Protein AF-A0A2N6EK34-F1 (afdb_monomer)

Structure (mmCIF, N/CA/C/O backbone):
data_AF-A0A2N6EK34-F1
#
_entry.id   AF-A0A2N6EK34-F1
#
loop_
_atom_site.group_PDB
_atom_site.id
_atom_site.type_symbol
_atom_site.label_atom_id
_atom_site.label_alt_id
_atom_site.label_comp_id
_atom_site.label_asym_id
_atom_site.label_entity_id
_atom_site.label_seq_id
_atom_site.pdbx_PDB_ins_code
_atom_site.Cartn_x
_atom_site.Cartn_y
_atom_site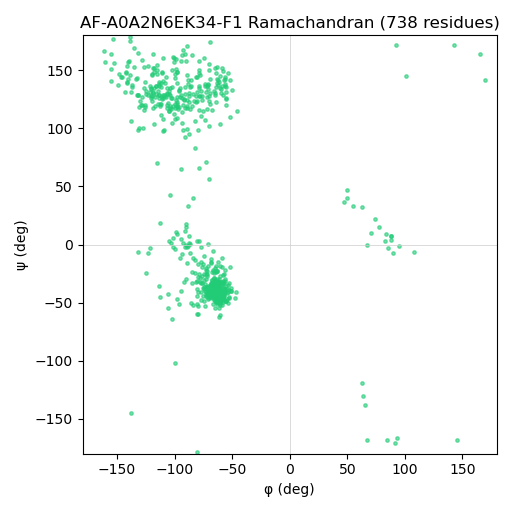.Cartn_z
_atom_site.occupancy
_atom_site.B_iso_or_equiv
_atom_site.auth_seq_id
_atom_site.auth_comp_id
_atom_site.auth_asym_id
_atom_site.auth_atom_id
_atom_site.pdbx_PDB_model_num
ATOM 1 N N . LEU A 1 1 ? -2.253 22.315 3.079 1.00 80.94 1 LEU A N 1
ATOM 2 C CA . LEU A 1 1 ? -2.598 21.861 4.450 1.00 80.94 1 LEU A CA 1
ATOM 3 C C . LEU A 1 1 ? -3.191 23.000 5.260 1.00 80.94 1 LEU A C 1
ATOM 5 O O . LEU A 1 1 ? -4.269 22.806 5.793 1.00 80.94 1 LEU A O 1
ATOM 9 N N . GLN A 1 2 ? -2.535 24.164 5.323 1.00 85.44 2 GLN A N 1
ATOM 10 C CA . GLN A 1 2 ? -3.045 25.311 6.080 1.00 85.44 2 GLN A CA 1
ATOM 11 C C . GLN A 1 2 ? -4.431 25.770 5.606 1.00 85.44 2 GLN A C 1
ATOM 13 O O . GLN A 1 2 ? -5.301 25.919 6.448 1.00 85.44 2 GLN A O 1
ATOM 18 N N . ASP A 1 3 ? -4.672 25.860 4.294 1.00 88.44 3 ASP A N 1
ATOM 19 C CA . ASP A 1 3 ? -5.990 26.253 3.764 1.00 88.44 3 ASP A CA 1
ATOM 20 C C . ASP A 1 3 ? -7.098 25.274 4.176 1.00 88.44 3 ASP A C 1
ATOM 22 O O . ASP A 1 3 ? -8.122 25.681 4.708 1.00 88.44 3 ASP A O 1
ATOM 26 N N . ILE A 1 4 ? -6.855 23.966 4.019 1.00 87.19 4 ILE A N 1
ATOM 27 C CA . ILE A 1 4 ? -7.795 22.912 4.440 1.00 87.19 4 ILE A CA 1
ATOM 28 C C . ILE A 1 4 ? -8.039 22.984 5.949 1.00 87.19 4 ILE A C 1
ATOM 30 O O . ILE A 1 4 ? -9.179 22.889 6.389 1.00 87.19 4 ILE A O 1
ATOM 34 N N . LYS A 1 5 ? -6.980 23.186 6.742 1.00 87.81 5 LYS A N 1
ATOM 35 C CA . LYS A 1 5 ? -7.097 23.355 8.190 1.00 87.81 5 LYS A CA 1
ATOM 36 C C . LYS A 1 5 ? -7.918 24.582 8.555 1.00 87.81 5 LYS A C 1
ATOM 38 O O . LYS A 1 5 ? -8.824 24.462 9.359 1.00 87.81 5 LYS A O 1
ATOM 43 N N . SER A 1 6 ? -7.681 25.721 7.916 1.00 89.81 6 SER A N 1
ATOM 44 C CA . SER A 1 6 ? -8.480 26.924 8.136 1.00 89.81 6 SER A CA 1
ATOM 45 C C . SER A 1 6 ? -9.948 26.744 7.742 1.00 89.81 6 SER A C 1
ATOM 47 O O . SER A 1 6 ? -10.814 27.244 8.451 1.00 89.81 6 SER A O 1
ATOM 49 N N . GLU A 1 7 ? -10.251 26.024 6.659 1.00 89.88 7 GLU A N 1
ATOM 50 C CA . GLU A 1 7 ? -11.638 25.736 6.268 1.00 89.88 7 GLU A CA 1
ATOM 51 C C . GLU A 1 7 ? -12.328 24.740 7.211 1.00 89.88 7 GLU A C 1
ATOM 53 O O . GLU A 1 7 ? -13.507 24.909 7.507 1.00 89.88 7 GLU A O 1
ATOM 58 N N . ILE A 1 8 ? -11.607 23.744 7.737 1.00 86.81 8 ILE A N 1
ATOM 59 C CA . ILE A 1 8 ? -12.150 22.801 8.727 1.00 86.81 8 ILE A CA 1
ATOM 60 C C . ILE A 1 8 ? -12.331 23.478 10.092 1.00 86.81 8 ILE A C 1
ATOM 62 O O . ILE A 1 8 ? -13.396 23.350 10.689 1.00 86.81 8 ILE A O 1
ATOM 66 N N . ASP A 1 9 ? -11.351 24.259 10.554 1.00 85.75 9 ASP A N 1
ATOM 67 C CA . ASP A 1 9 ? -11.402 24.987 11.831 1.00 85.75 9 ASP A CA 1
ATOM 68 C C . ASP A 1 9 ? -12.525 26.051 11.845 1.00 85.75 9 ASP A C 1
ATOM 70 O O . ASP A 1 9 ? -13.007 26.446 12.907 1.00 85.75 9 ASP A O 1
ATOM 74 N N . ARG A 1 10 ? -12.978 26.517 10.668 1.00 88.81 10 ARG A N 1
ATOM 75 C CA . ARG A 1 10 ? -14.142 27.413 10.519 1.00 88.81 10 ARG A CA 1
ATOM 76 C C . ARG A 1 10 ? -15.481 26.729 10.796 1.00 88.81 10 ARG A C 1
ATOM 78 O O . ARG A 1 10 ? -16.471 27.427 11.026 1.00 88.81 10 ARG A O 1
ATOM 85 N N . ILE A 1 11 ? -15.544 25.400 10.758 1.00 86.31 11 ILE A N 1
ATOM 86 C CA . ILE A 1 11 ? -16.774 24.647 11.008 1.00 86.31 11 ILE A CA 1
ATOM 87 C C . ILE A 1 11 ? -16.993 24.576 12.522 1.00 86.31 11 ILE A C 1
ATOM 89 O O . ILE A 1 11 ? -16.430 23.742 13.221 1.00 86.31 11 ILE A O 1
ATOM 93 N N . THR A 1 12 ? -17.851 25.451 13.042 1.00 81.75 12 THR A N 1
ATOM 94 C CA . THR A 1 12 ? -18.210 25.499 14.472 1.00 81.75 12 THR A CA 1
ATOM 95 C C . THR A 1 12 ? -19.386 24.592 14.839 1.00 81.75 12 THR A C 1
ATOM 97 O O . THR A 1 12 ? -19.793 24.538 15.996 1.00 81.75 12 THR A O 1
ATOM 100 N N . THR A 1 13 ? -19.961 23.897 13.858 1.00 85.75 13 THR A N 1
ATOM 101 C CA . THR A 1 13 ? -21.192 23.106 13.992 1.00 85.75 13 THR A CA 1
ATOM 102 C C . THR A 1 13 ? -20.946 21.614 14.216 1.00 85.75 13 THR A C 1
ATOM 104 O O . THR A 1 13 ? -21.898 20.833 14.175 1.00 85.75 13 THR A O 1
ATOM 107 N N . PHE A 1 14 ? -19.697 21.197 14.448 1.00 81.50 14 PHE A N 1
ATOM 108 C CA . PHE A 1 14 ? -19.406 19.813 14.816 1.00 81.50 14 PHE A CA 1
ATOM 109 C C . PHE A 1 14 ? -20.091 19.446 16.148 1.00 81.50 14 PHE A C 1
ATOM 111 O O . PHE A 1 14 ? -20.123 20.269 17.068 1.00 81.50 14 PHE A O 1
ATOM 118 N N . PRO A 1 15 ? -20.661 18.232 16.278 1.00 79.19 15 PRO A N 1
ATOM 119 C CA . PRO A 1 15 ? -21.199 17.758 17.550 1.00 79.19 15 PRO A CA 1
ATOM 120 C C . PRO A 1 15 ? -20.131 17.765 18.653 1.00 79.19 15 PRO A C 1
ATOM 122 O O . PRO A 1 15 ? -18.997 17.373 18.409 1.00 79.19 15 PRO A O 1
ATOM 125 N N . LEU A 1 16 ? -20.501 18.135 19.884 1.00 72.38 16 LEU A N 1
ATOM 126 C CA . LEU A 1 16 ? -19.559 18.217 21.016 1.00 72.38 16 LEU A CA 1
ATOM 127 C C . LEU A 1 16 ? -18.806 16.901 21.295 1.00 72.38 16 LEU A C 1
ATOM 129 O O . LEU A 1 16 ? -17.670 16.941 21.752 1.00 72.38 16 LEU A O 1
ATOM 133 N N . ASP A 1 17 ? -19.426 15.756 20.996 1.00 70.19 17 ASP A N 1
ATOM 134 C CA . ASP A 1 17 ? -18.864 14.417 21.223 1.00 70.19 17 ASP A CA 1
ATOM 135 C C . ASP A 1 17 ? -18.226 13.790 19.962 1.00 70.19 17 ASP A C 1
ATOM 137 O O . ASP A 1 17 ? -17.961 12.582 19.943 1.00 70.19 17 ASP A O 1
ATOM 141 N N . SER A 1 18 ? -18.040 14.549 18.872 1.00 76.44 18 SER A N 1
ATOM 142 C CA . SER A 1 18 ? -17.336 14.046 17.682 1.00 76.44 18 SER A CA 1
ATOM 143 C C . SER A 1 18 ? -15.825 14.048 17.893 1.00 76.44 18 SER A C 1
ATOM 145 O O . SER A 1 18 ? -15.293 14.945 18.543 1.00 76.44 18 SER A O 1
ATOM 147 N N . GLU A 1 19 ? -15.121 13.073 17.315 1.00 72.06 19 GLU A N 1
ATOM 148 C CA . GLU A 1 19 ? -13.657 13.100 17.308 1.00 72.06 19 GLU A CA 1
ATOM 149 C C . GLU A 1 19 ? -13.148 14.314 16.520 1.00 72.06 19 GLU A C 1
ATOM 151 O O . GLU A 1 19 ? -13.689 14.657 15.465 1.00 72.06 19 GLU A O 1
ATOM 156 N N . GLU A 1 20 ? -12.110 14.972 17.038 1.00 77.25 20 GLU A N 1
ATOM 157 C CA . GLU A 1 20 ? -11.507 16.113 16.355 1.00 77.25 20 GLU A CA 1
ATOM 158 C C . GLU A 1 20 ? -10.880 15.671 15.020 1.00 77.25 20 GLU A C 1
ATOM 160 O O . GLU A 1 20 ? -10.181 14.652 14.966 1.00 77.25 20 GLU A O 1
ATOM 165 N N . PRO A 1 21 ? -11.093 16.425 13.927 1.00 79.12 21 PRO A N 1
ATOM 166 C CA . PRO A 1 21 ? -10.554 16.063 12.626 1.00 79.12 21 PRO A CA 1
ATOM 167 C C . PRO A 1 21 ? -9.023 16.170 12.619 1.00 79.12 21 PRO A C 1
ATOM 169 O O . PRO A 1 21 ? -8.448 17.255 12.716 1.00 79.12 21 PRO A O 1
ATOM 172 N N . VAL A 1 22 ? -8.342 15.038 12.437 1.00 78.25 22 VAL A N 1
ATOM 173 C CA . VAL A 1 22 ? -6.882 15.001 12.289 1.00 78.25 22 VAL A CA 1
ATOM 174 C C . VAL A 1 22 ? -6.505 15.326 10.846 1.00 78.25 22 VAL A C 1
ATOM 176 O O . VAL A 1 22 ? -6.643 14.509 9.937 1.00 78.25 22 VAL A O 1
ATOM 179 N N . ILE A 1 23 ? -5.985 16.532 10.628 1.00 80.44 23 ILE A N 1
ATOM 180 C CA . ILE A 1 23 ? -5.545 16.980 9.304 1.00 80.44 23 ILE A CA 1
ATOM 181 C C . ILE A 1 23 ? -4.057 16.698 9.161 1.00 80.44 23 ILE A C 1
ATOM 183 O O . ILE A 1 23 ? -3.212 17.418 9.696 1.00 80.44 23 ILE A O 1
ATOM 187 N N . SER A 1 24 ? -3.730 15.660 8.401 1.00 74.25 24 SER A N 1
ATOM 188 C CA . SER A 1 24 ? -2.352 15.301 8.082 1.00 74.25 24 SER A CA 1
ATOM 189 C C . SER A 1 24 ? -2.049 15.554 6.606 1.00 74.25 24 SER A C 1
ATOM 191 O O . SER A 1 24 ? -2.912 15.462 5.731 1.00 74.25 24 SER A O 1
ATOM 193 N N . LYS A 1 25 ? -0.798 15.915 6.305 1.00 72.94 25 LYS A N 1
ATOM 194 C CA . LYS A 1 25 ? -0.307 15.904 4.926 1.00 72.94 25 LYS A CA 1
ATOM 195 C C . LYS A 1 25 ? 0.054 14.459 4.620 1.00 72.94 25 LYS A C 1
ATOM 197 O O . LYS A 1 25 ? 0.902 13.909 5.319 1.00 72.94 25 LYS A O 1
ATOM 202 N N . MET A 1 26 ? -0.527 13.876 3.573 1.00 64.31 26 MET A N 1
ATOM 203 C CA . MET A 1 26 ? -0.035 12.597 3.067 1.00 64.31 26 MET A CA 1
ATOM 204 C C . MET A 1 26 ? 1.420 12.783 2.629 1.00 64.31 26 MET A C 1
ATOM 206 O O . MET A 1 26 ? 1.712 13.419 1.614 1.00 64.31 26 MET A O 1
ATOM 210 N N . LEU A 1 27 ? 2.345 12.293 3.448 1.00 64.62 27 LEU A N 1
ATOM 211 C CA . LEU A 1 27 ? 3.733 12.130 3.053 1.00 64.62 27 LEU A CA 1
ATOM 212 C C . LEU A 1 27 ? 3.779 10.940 2.098 1.00 64.62 27 LEU A C 1
ATOM 214 O O . LEU A 1 27 ? 3.142 9.919 2.356 1.00 64.62 27 LEU A O 1
ATOM 218 N N . ASN A 1 28 ? 4.526 11.066 1.000 1.00 63.28 28 ASN A N 1
ATOM 219 C CA . ASN A 1 28 ? 4.753 9.968 0.064 1.00 63.28 28 ASN A CA 1
ATOM 220 C C . ASN A 1 28 ? 5.716 8.958 0.710 1.00 63.28 28 ASN A C 1
ATOM 222 O O . ASN A 1 28 ? 6.900 8.899 0.383 1.00 63.28 28 ASN A O 1
ATOM 226 N N . ARG A 1 29 ? 5.217 8.238 1.715 1.00 71.00 29 ARG A N 1
ATOM 227 C CA . ARG A 1 29 ? 5.920 7.151 2.383 1.00 71.00 29 ARG A CA 1
ATOM 228 C C . ARG A 1 29 ? 5.718 5.902 1.545 1.00 71.00 29 ARG A C 1
ATOM 230 O O . ARG A 1 29 ? 4.587 5.519 1.258 1.00 71.00 29 ARG A O 1
ATOM 237 N N . ARG A 1 30 ? 6.814 5.280 1.130 1.00 76.81 30 ARG A N 1
ATOM 238 C CA . ARG A 1 30 ? 6.761 3.976 0.470 1.00 76.81 30 ARG A CA 1
ATOM 239 C C . ARG A 1 30 ? 7.226 2.925 1.452 1.00 76.81 30 ARG A C 1
ATOM 241 O O . ARG A 1 30 ? 8.260 3.104 2.098 1.00 76.81 30 ARG A O 1
ATOM 248 N N . GLN A 1 31 ? 6.427 1.878 1.588 1.00 85.00 31 GLN A N 1
ATOM 249 C CA . GLN A 1 31 ? 6.835 0.683 2.304 1.00 85.00 31 GLN A CA 1
ATOM 250 C C . GLN A 1 31 ? 8.076 0.129 1.600 1.00 85.00 31 GLN A C 1
ATOM 252 O O . GLN A 1 31 ? 8.122 0.115 0.376 1.00 85.00 31 GLN A O 1
ATOM 257 N N . VAL A 1 32 ? 9.101 -0.237 2.361 1.00 87.81 32 VAL A N 1
ATOM 258 C CA . VAL A 1 32 ? 10.317 -0.850 1.810 1.00 87.81 32 VAL A CA 1
ATOM 259 C C . VAL A 1 32 ? 10.318 -2.327 2.132 1.00 87.81 32 VAL A C 1
ATOM 261 O O . VAL A 1 32 ? 10.415 -3.155 1.236 1.00 87.81 32 VAL A O 1
ATOM 264 N N . ILE A 1 33 ? 10.177 -2.640 3.418 1.00 91.75 33 ILE A N 1
ATOM 265 C CA . ILE A 1 33 ? 10.206 -4.006 3.911 1.00 91.75 33 ILE A CA 1
ATOM 266 C C . ILE A 1 33 ? 9.129 -4.208 4.974 1.00 91.75 33 ILE A C 1
ATOM 268 O O . ILE A 1 33 ? 8.781 -3.285 5.717 1.00 91.75 33 ILE A O 1
ATOM 272 N N . SER A 1 34 ? 8.547 -5.400 5.025 1.00 92.50 34 SER A N 1
ATOM 273 C CA . SER A 1 34 ? 7.637 -5.807 6.098 1.00 92.50 34 SER A CA 1
ATOM 274 C C . SER A 1 34 ? 8.166 -7.021 6.820 1.00 92.50 34 SER A C 1
ATOM 276 O O . SER A 1 34 ? 8.589 -7.988 6.190 1.00 92.50 34 SER A O 1
ATOM 278 N N . VAL A 1 35 ? 8.110 -6.949 8.142 1.00 93.81 35 VAL A N 1
ATOM 279 C CA . VAL A 1 35 ? 8.520 -8.016 9.042 1.00 93.81 35 VAL A CA 1
ATOM 280 C C . VAL A 1 35 ? 7.280 -8.521 9.758 1.00 93.81 35 VAL A C 1
ATOM 282 O O . VAL A 1 35 ? 6.514 -7.727 10.301 1.00 93.81 35 VAL A O 1
ATOM 285 N N . VAL A 1 36 ? 7.057 -9.826 9.742 1.00 94.00 36 VAL A N 1
ATOM 286 C CA . VAL A 1 36 ? 5.910 -10.452 10.394 1.00 94.00 36 VAL A CA 1
ATOM 287 C C . VAL A 1 36 ? 6.394 -11.191 11.627 1.00 94.00 36 VAL A C 1
ATOM 289 O O . VAL A 1 36 ? 7.300 -12.016 11.545 1.00 94.00 36 VAL A O 1
ATOM 292 N N . VAL A 1 37 ? 5.775 -10.893 12.765 1.00 94.00 37 VAL A N 1
ATOM 293 C CA . VAL A 1 37 ? 5.920 -11.647 14.011 1.00 94.00 37 VAL A CA 1
ATOM 294 C C . VAL A 1 37 ? 4.727 -12.584 14.102 1.00 94.00 37 VAL A C 1
ATOM 296 O O . VAL A 1 37 ? 3.592 -12.113 14.083 1.00 94.00 37 VAL A O 1
ATOM 299 N N . TYR A 1 38 ? 4.953 -13.890 14.183 1.00 94.00 38 TYR A N 1
ATOM 300 C CA . TYR A 1 38 ? 3.875 -14.879 14.215 1.00 94.00 38 TYR A CA 1
ATOM 301 C C . TYR A 1 38 ? 4.178 -16.033 15.171 1.00 94.00 38 TYR A C 1
ATOM 303 O O . TYR A 1 38 ? 5.334 -16.352 15.450 1.00 94.00 38 TYR A O 1
ATOM 311 N N . GLY A 1 39 ? 3.126 -16.658 15.695 1.00 92.12 39 GLY A N 1
ATOM 312 C CA . GLY A 1 39 ? 3.243 -17.768 16.638 1.00 92.12 39 GLY A CA 1
ATOM 313 C C . GLY A 1 39 ? 1.938 -18.072 17.367 1.00 92.12 39 GLY A C 1
ATOM 314 O O . GLY A 1 39 ? 1.029 -17.245 17.401 1.00 92.12 39 GLY A O 1
ATOM 315 N N . ASP A 1 40 ? 1.859 -19.254 17.979 1.00 89.81 40 ASP A N 1
ATOM 316 C CA . ASP A 1 40 ? 0.701 -19.698 18.768 1.00 89.81 40 ASP A CA 1
ATOM 317 C C . ASP A 1 40 ? 0.729 -19.057 20.165 1.00 89.81 40 ASP A C 1
ATOM 319 O O . ASP A 1 40 ? 0.954 -19.707 21.187 1.00 89.81 40 ASP A O 1
ATOM 323 N N . LEU A 1 41 ? 0.571 -17.735 20.193 1.00 88.69 41 LEU A N 1
ATOM 324 C CA . LEU A 1 41 ? 0.680 -16.896 21.381 1.00 88.69 41 LEU A CA 1
ATOM 325 C C . LEU A 1 41 ? -0.605 -16.093 21.590 1.00 88.69 41 LEU A C 1
ATOM 327 O O . LEU A 1 41 ? -1.290 -15.755 20.621 1.00 88.69 41 LEU A O 1
ATOM 331 N N . PRO A 1 42 ? -0.920 -15.710 22.840 1.00 90.19 42 PRO A N 1
ATOM 332 C CA . PRO A 1 42 ? -1.955 -14.720 23.092 1.00 90.19 42 PRO A CA 1
ATOM 333 C C . PRO A 1 42 ? -1.656 -13.417 22.340 1.00 90.19 42 PRO A C 1
ATOM 335 O O . PRO A 1 42 ? -0.509 -12.967 22.300 1.00 90.19 42 PRO A O 1
ATOM 338 N N . GLU A 1 43 ? -2.698 -12.768 21.816 1.00 89.00 43 GLU A N 1
ATOM 339 C CA . GLU A 1 43 ? -2.592 -11.517 21.046 1.00 89.00 43 GLU A CA 1
ATOM 340 C C . GLU A 1 43 ? -1.770 -10.446 21.770 1.00 89.00 43 GLU A C 1
ATOM 342 O O . GLU A 1 43 ? -0.973 -9.745 21.150 1.00 89.00 43 GLU A O 1
ATOM 347 N N . ARG A 1 44 ? -1.902 -10.360 23.099 1.00 90.00 44 ARG A N 1
ATOM 348 C CA . ARG A 1 44 ? -1.126 -9.420 23.910 1.00 90.00 44 ARG A CA 1
ATOM 349 C C . ARG A 1 44 ? 0.372 -9.652 23.813 1.00 90.00 44 ARG A C 1
ATOM 351 O O . ARG A 1 44 ? 1.106 -8.710 23.538 1.00 90.00 44 ARG A O 1
ATOM 358 N N . SER A 1 45 ? 0.809 -10.893 23.988 1.00 91.50 45 SER A N 1
ATOM 359 C CA . SER A 1 45 ? 2.220 -11.246 23.868 1.00 91.50 45 SER A CA 1
ATOM 360 C C . SER A 1 45 ? 2.724 -10.978 22.452 1.00 91.50 45 SER A C 1
ATOM 362 O O . SER A 1 45 ? 3.805 -10.428 22.287 1.00 91.50 45 SER A O 1
ATOM 364 N N . LEU A 1 46 ? 1.922 -11.288 21.430 1.00 91.12 46 LEU A N 1
ATOM 365 C CA . LEU A 1 46 ? 2.276 -11.031 20.036 1.00 91.12 46 LEU A CA 1
ATOM 366 C C . LEU A 1 46 ? 2.430 -9.529 19.738 1.00 91.12 46 LEU A C 1
ATOM 368 O O . LEU A 1 46 ? 3.418 -9.116 19.130 1.00 91.12 46 LEU A O 1
ATOM 372 N N . ARG A 1 47 ? 1.491 -8.699 20.213 1.00 91.50 47 ARG A N 1
ATOM 373 C CA . ARG A 1 47 ? 1.556 -7.237 20.088 1.00 91.50 47 ARG A CA 1
ATOM 374 C C . ARG A 1 47 ? 2.758 -6.670 20.833 1.00 91.50 47 ARG A C 1
ATOM 376 O O . ARG A 1 47 ? 3.443 -5.822 20.279 1.00 91.50 47 ARG A O 1
ATOM 383 N N . GLU A 1 48 ? 3.026 -7.125 22.054 1.00 91.31 48 GLU A N 1
ATOM 384 C CA . GLU A 1 48 ? 4.185 -6.690 22.843 1.00 91.31 48 GLU A CA 1
ATOM 385 C C . GLU A 1 48 ? 5.509 -7.046 22.143 1.00 91.31 48 GLU A C 1
ATOM 387 O O . GLU A 1 48 ? 6.397 -6.199 22.068 1.00 91.31 48 GLU A O 1
ATOM 392 N N . GLN A 1 49 ? 5.620 -8.238 21.543 1.00 92.12 49 GLN A N 1
ATOM 393 C CA . GLN A 1 49 ? 6.787 -8.617 20.735 1.00 92.12 49 GLN A CA 1
ATOM 394 C C . GLN A 1 49 ? 6.933 -7.746 19.478 1.00 92.12 49 GLN A C 1
ATOM 396 O O . GLN A 1 49 ? 8.035 -7.303 19.162 1.00 92.12 49 GLN A O 1
ATOM 401 N N . ALA A 1 50 ? 5.836 -7.449 18.776 1.00 92.62 50 ALA A N 1
ATOM 402 C CA . ALA A 1 50 ? 5.861 -6.568 17.607 1.00 92.62 50 ALA A CA 1
ATOM 403 C C . ALA A 1 50 ? 6.218 -5.112 17.969 1.00 92.62 50 ALA A C 1
ATOM 405 O O . ALA A 1 50 ? 6.956 -4.454 17.238 1.00 92.62 50 ALA A O 1
ATOM 406 N N . GLU A 1 51 ? 5.733 -4.612 19.108 1.00 92.44 51 GLU A N 1
ATOM 407 C CA . GLU A 1 51 ? 6.092 -3.299 19.664 1.00 92.44 51 GLU A CA 1
ATOM 408 C C . GLU A 1 51 ? 7.575 -3.241 20.038 1.00 92.44 51 GLU A C 1
ATOM 410 O O . GLU A 1 51 ? 8.257 -2.290 19.663 1.00 92.44 51 GLU A O 1
ATOM 415 N N . GLN A 1 52 ? 8.092 -4.276 20.705 1.00 92.31 52 GLN A N 1
ATOM 416 C CA . GLN A 1 52 ? 9.510 -4.375 21.033 1.00 92.31 52 GLN A CA 1
ATOM 417 C C . GLN A 1 52 ? 10.372 -4.399 19.765 1.00 92.31 52 GLN A C 1
ATOM 419 O O . GLN A 1 52 ? 11.339 -3.647 19.669 1.00 92.31 52 GLN A O 1
ATOM 424 N N . LEU A 1 53 ? 9.996 -5.205 18.767 1.00 92.69 53 LEU A N 1
ATOM 425 C CA . LEU A 1 53 ? 10.689 -5.260 17.480 1.00 92.69 53 LEU A CA 1
ATOM 426 C C . LEU A 1 53 ? 10.694 -3.892 16.788 1.00 92.69 53 LEU A C 1
ATOM 428 O O . LEU A 1 53 ? 11.723 -3.457 16.275 1.00 92.69 53 LEU A O 1
ATOM 432 N N . ARG A 1 54 ? 9.554 -3.191 16.796 1.00 93.12 54 ARG A N 1
ATOM 433 C CA . ARG A 1 54 ? 9.434 -1.836 16.250 1.00 93.12 54 ARG A CA 1
ATOM 434 C C . ARG A 1 54 ? 10.368 -0.866 16.967 1.00 93.12 54 ARG A C 1
ATOM 436 O O . ARG A 1 54 ? 11.055 -0.091 16.309 1.00 93.12 54 ARG A O 1
ATOM 443 N N . ASP A 1 55 ? 10.371 -0.883 18.293 1.00 92.38 55 ASP A N 1
ATOM 444 C CA . ASP A 1 55 ? 11.166 0.045 19.091 1.00 92.38 55 ASP A CA 1
ATOM 445 C C . ASP A 1 55 ? 12.669 -0.216 18.912 1.00 92.38 55 ASP A C 1
ATOM 447 O O . ASP A 1 55 ? 13.425 0.738 18.747 1.00 92.38 55 ASP A O 1
ATOM 451 N N . GLU A 1 56 ? 13.097 -1.480 18.840 1.00 93.06 56 GLU A N 1
ATOM 452 C CA . GLU A 1 56 ? 14.484 -1.853 18.538 1.00 93.06 56 GLU A CA 1
ATOM 453 C C . GLU A 1 56 ? 14.900 -1.438 17.115 1.00 93.06 56 GLU A C 1
ATOM 455 O O . GLU A 1 56 ? 15.978 -0.871 16.931 1.00 93.06 56 GLU A O 1
ATOM 460 N N . LEU A 1 57 ? 14.034 -1.630 16.112 1.00 92.56 57 LEU A N 1
ATOM 461 C CA . LEU A 1 57 ? 14.290 -1.179 14.740 1.00 92.56 57 LEU A CA 1
ATOM 462 C C . LEU A 1 57 ? 14.391 0.352 14.641 1.00 92.56 57 LEU A C 1
ATOM 464 O O . LEU A 1 57 ? 15.234 0.859 13.907 1.00 92.56 57 LEU A O 1
ATOM 468 N N . LEU A 1 58 ? 13.576 1.100 15.391 1.00 92.19 58 LEU A N 1
ATOM 469 C CA . LEU A 1 58 ? 13.617 2.570 15.423 1.00 92.19 58 LEU A CA 1
ATOM 470 C C . LEU A 1 58 ? 14.884 3.139 16.079 1.00 92.19 58 LEU A C 1
ATOM 472 O O . LEU A 1 58 ? 15.164 4.326 15.915 1.00 92.19 58 LEU A O 1
ATOM 476 N N . LEU A 1 59 ? 15.643 2.334 16.831 1.00 93.00 59 LEU A N 1
ATOM 477 C CA . LEU A 1 59 ? 16.947 2.749 17.361 1.00 93.00 59 LEU A CA 1
ATOM 478 C C . LEU A 1 59 ? 18.036 2.757 16.279 1.00 93.00 59 LEU A C 1
ATOM 480 O O . LEU A 1 59 ? 19.088 3.368 16.478 1.00 93.00 59 LEU A O 1
ATOM 484 N N . LEU A 1 60 ? 17.805 2.097 15.140 1.00 91.38 60 LEU A N 1
ATOM 485 C CA . LEU A 1 60 ? 18.763 2.046 14.043 1.00 91.38 60 LEU A CA 1
ATOM 486 C C . LEU A 1 60 ? 18.744 3.375 13.266 1.00 91.38 60 LEU A C 1
ATOM 488 O O . LEU A 1 60 ? 17.677 3.842 12.868 1.00 91.38 60 LEU A O 1
ATOM 492 N N . PRO A 1 61 ? 19.911 3.980 12.971 1.00 85.56 61 PRO A N 1
ATOM 493 C CA . PRO A 1 61 ? 19.991 5.328 12.396 1.00 85.56 61 PRO A CA 1
ATOM 494 C C . PRO A 1 61 ? 19.347 5.448 11.005 1.00 85.56 61 PRO A C 1
ATOM 496 O O . PRO A 1 61 ? 18.948 6.538 10.599 1.00 85.56 61 PRO A O 1
ATOM 499 N N . ASN A 1 62 ? 19.225 4.333 10.281 1.00 85.56 62 ASN A N 1
ATOM 500 C CA . ASN A 1 62 ? 18.667 4.290 8.930 1.00 85.56 62 ASN A CA 1
ATOM 501 C C . ASN A 1 62 ? 17.136 4.137 8.909 1.00 85.56 62 ASN A C 1
ATOM 503 O O . ASN A 1 62 ? 16.537 4.229 7.837 1.00 85.56 62 ASN A O 1
ATOM 507 N N . ILE A 1 63 ? 16.482 3.918 10.055 1.00 88.69 63 ILE A N 1
ATOM 508 C CA . ILE A 1 63 ? 15.046 3.631 10.133 1.00 88.69 63 ILE A CA 1
ATOM 509 C C . ILE A 1 63 ? 14.340 4.742 10.908 1.00 88.69 63 ILE A C 1
ATOM 511 O O . ILE A 1 63 ? 14.612 4.984 12.076 1.00 88.69 63 ILE A O 1
ATOM 515 N N . THR A 1 64 ? 13.408 5.428 10.247 1.00 85.56 64 THR A N 1
ATOM 516 C CA . THR A 1 64 ? 12.735 6.610 10.813 1.00 85.56 64 THR A CA 1
ATOM 517 C C . THR A 1 64 ? 11.253 6.386 11.078 1.00 85.56 64 THR A C 1
ATOM 519 O O . THR A 1 64 ? 10.722 6.901 12.061 1.00 85.56 64 THR A O 1
ATOM 522 N N . GLN A 1 65 ? 10.581 5.612 10.222 1.00 87.88 65 GLN A N 1
ATOM 523 C CA . GLN A 1 65 ? 9.139 5.406 10.280 1.00 87.88 65 GLN A CA 1
ATOM 524 C C . GLN A 1 65 ? 8.802 3.918 10.220 1.00 87.88 65 GLN A C 1
ATOM 526 O O . GLN A 1 65 ? 9.137 3.227 9.254 1.00 87.88 65 GLN A O 1
ATOM 531 N N . ILE A 1 66 ? 8.076 3.452 11.234 1.00 90.94 66 ILE A N 1
ATOM 532 C CA . ILE A 1 66 ? 7.555 2.090 11.305 1.00 90.94 66 ILE A CA 1
ATOM 533 C C . ILE A 1 66 ? 6.126 2.139 11.833 1.00 90.94 66 ILE A C 1
ATOM 535 O O . ILE A 1 66 ? 5.880 2.758 12.870 1.00 90.94 66 ILE A O 1
ATOM 539 N N . ASP A 1 67 ? 5.215 1.444 11.156 1.00 89.12 67 ASP A N 1
ATOM 540 C CA . ASP A 1 67 ? 3.831 1.284 11.601 1.00 89.12 67 ASP A CA 1
ATOM 541 C C . ASP A 1 67 ? 3.549 -0.196 11.906 1.00 89.12 67 ASP A C 1
ATOM 543 O O . ASP A 1 67 ? 4.138 -1.094 11.298 1.00 89.12 67 ASP A O 1
ATOM 547 N N . LEU A 1 68 ? 2.636 -0.448 12.845 1.00 89.88 68 LEU A N 1
ATOM 548 C CA . LEU A 1 68 ? 2.131 -1.788 13.146 1.00 89.88 68 LEU A CA 1
ATOM 549 C C . LEU A 1 68 ? 0.802 -2.011 12.428 1.00 89.88 68 LEU A C 1
ATOM 551 O O . LEU A 1 68 ? -0.035 -1.110 12.393 1.00 89.88 68 LEU A O 1
ATOM 555 N N . ASP A 1 69 ? 0.611 -3.207 11.884 1.00 86.62 69 ASP A N 1
ATOM 556 C CA . ASP A 1 69 ? -0.586 -3.605 11.150 1.00 86.62 69 ASP A CA 1
ATOM 557 C C . ASP A 1 69 ? -1.073 -4.998 11.575 1.00 86.62 69 ASP A C 1
ATOM 559 O O . ASP A 1 69 ? -0.290 -5.836 12.032 1.00 86.62 69 ASP A O 1
ATOM 563 N N . GLY A 1 70 ? -2.379 -5.235 11.435 1.00 84.56 70 GLY A N 1
ATOM 564 C CA . GLY A 1 70 ? -3.025 -6.490 11.837 1.00 84.56 70 GLY A CA 1
ATOM 565 C C . GLY A 1 70 ? -3.192 -6.670 13.351 1.00 84.56 70 GLY A C 1
ATOM 566 O O . GLY A 1 70 ? -3.308 -7.795 13.825 1.00 84.56 70 GLY A O 1
ATOM 567 N N . VAL A 1 71 ? -3.179 -5.576 14.116 1.00 88.50 71 VAL A N 1
ATOM 568 C CA . VAL A 1 71 ? -3.187 -5.582 15.586 1.00 88.50 71 VAL A CA 1
ATOM 569 C C . VAL A 1 71 ? -4.063 -4.466 16.145 1.00 88.50 71 VAL A C 1
ATOM 571 O O . VAL A 1 71 ? -3.999 -3.331 15.671 1.00 88.50 71 VAL A O 1
ATOM 574 N N . ARG A 1 72 ? -4.821 -4.769 17.202 1.00 90.00 72 ARG A N 1
ATOM 575 C CA . ARG A 1 72 ? -5.802 -3.846 17.783 1.00 90.00 72 ARG A CA 1
ATOM 576 C C . ARG A 1 72 ? -5.160 -2.769 18.674 1.00 90.00 72 ARG A C 1
ATOM 578 O O . ARG A 1 72 ? -4.142 -3.038 19.322 1.00 90.00 72 ARG A O 1
ATOM 585 N N . PRO A 1 73 ? -5.725 -1.547 18.729 1.00 88.75 73 PRO A N 1
ATOM 586 C CA . PRO A 1 73 ? -5.300 -0.515 19.676 1.00 88.75 73 PRO A CA 1
ATOM 587 C C . PRO A 1 73 ? -5.534 -0.932 21.132 1.00 88.75 73 PRO A C 1
ATOM 589 O O . PRO A 1 73 ? -6.445 -1.704 21.422 1.00 88.75 73 PRO A O 1
ATOM 592 N N . TYR A 1 74 ? -4.740 -0.397 22.061 1.00 91.25 74 TYR A N 1
ATOM 593 C CA . TYR A 1 74 ? -4.933 -0.627 23.496 1.00 91.25 74 TYR A CA 1
ATOM 594 C C . TYR A 1 74 ? -6.141 0.153 24.038 1.00 91.25 74 TYR A C 1
ATOM 596 O O . TYR A 1 74 ? -6.305 1.339 23.755 1.00 91.25 74 TYR A O 1
ATOM 604 N N . GLU A 1 75 ? -6.931 -0.486 24.898 1.00 92.69 75 GLU A N 1
ATOM 605 C CA . GLU A 1 75 ? -8.066 0.122 25.597 1.00 92.69 75 GLU A CA 1
ATOM 606 C C . GLU A 1 75 ? -8.128 -0.400 27.038 1.00 92.69 75 GLU A C 1
ATOM 608 O O . GLU A 1 75 ? -7.912 -1.584 27.299 1.00 92.69 75 GLU A O 1
ATOM 613 N N . ILE A 1 76 ? -8.436 0.486 27.987 1.00 93.62 76 ILE A N 1
ATOM 614 C CA . ILE A 1 76 ? -8.779 0.084 29.354 1.00 93.62 76 ILE A CA 1
ATOM 615 C C . ILE A 1 76 ? -10.300 0.144 29.472 1.00 93.62 76 ILE A C 1
ATOM 617 O O . ILE A 1 76 ? -10.898 1.224 29.431 1.00 93.62 76 ILE A O 1
ATOM 621 N N . ALA A 1 77 ? -10.915 -1.023 29.623 1.00 93.62 77 ALA A N 1
ATOM 622 C CA . ALA A 1 77 ? -12.348 -1.166 29.814 1.00 93.62 77 ALA A CA 1
ATOM 623 C C . ALA A 1 77 ? -12.655 -1.322 31.306 1.00 93.62 77 ALA A C 1
ATOM 625 O O . ALA A 1 77 ? -12.148 -2.225 31.968 1.00 93.62 77 ALA A O 1
ATOM 626 N N . ILE A 1 78 ? -13.481 -0.427 31.835 1.00 94.31 78 ILE A N 1
ATOM 627 C CA . ILE A 1 78 ? -14.026 -0.492 33.189 1.00 94.31 78 ILE A CA 1
ATOM 628 C C . ILE A 1 78 ? -15.467 -0.985 33.052 1.00 94.31 78 ILE A C 1
ATOM 630 O O . ILE A 1 78 ? -16.349 -0.239 32.613 1.00 94.31 78 ILE A O 1
ATOM 634 N N . GLU A 1 79 ? -15.693 -2.249 33.395 1.00 93.75 79 GLU A N 1
ATOM 635 C CA . GLU A 1 79 ? -16.971 -2.934 33.222 1.00 93.75 79 GLU A CA 1
ATOM 636 C C . GLU A 1 79 ? -17.750 -2.970 34.543 1.00 93.75 79 GLU A C 1
ATOM 638 O O . GLU A 1 79 ? -17.297 -3.564 35.519 1.00 93.75 79 GLU A O 1
ATOM 643 N N . LEU A 1 80 ? -18.931 -2.343 34.594 1.00 93.25 80 LEU A N 1
ATOM 644 C CA . LEU A 1 80 ? -19.801 -2.342 35.781 1.00 93.25 80 LEU A CA 1
ATOM 645 C C . LEU A 1 80 ? -21.123 -3.020 35.482 1.00 93.25 80 LEU A C 1
ATOM 647 O O . LEU A 1 80 ? -21.810 -2.612 34.554 1.00 93.25 80 LEU A O 1
ATOM 651 N N . SER A 1 81 ? -21.532 -4.001 36.284 1.00 91.56 81 SER A N 1
ATOM 652 C CA . SER A 1 81 ? -22.852 -4.617 36.118 1.00 91.56 81 SER A CA 1
ATOM 653 C C . SER A 1 81 ? -23.984 -3.657 36.514 1.00 91.56 81 SER A C 1
ATOM 655 O O . SER A 1 81 ? -23.845 -2.828 37.418 1.00 91.56 81 SER A O 1
ATOM 657 N N . GLU A 1 82 ? -25.153 -3.805 35.885 1.00 88.00 82 GLU A N 1
ATOM 658 C CA . GLU A 1 82 ? -26.340 -3.019 36.253 1.00 88.00 82 GLU A CA 1
ATOM 659 C C . GLU A 1 82 ? -26.755 -3.256 37.716 1.00 88.00 82 GLU A C 1
ATOM 661 O O . GLU A 1 82 ? -27.206 -2.337 38.397 1.00 88.00 82 GLU A O 1
ATOM 666 N N . GLU A 1 83 ? -26.547 -4.462 38.249 1.00 88.69 83 GLU A N 1
ATOM 667 C CA . GLU A 1 83 ? -26.810 -4.765 39.658 1.00 88.69 83 GLU A CA 1
ATOM 668 C C . GLU A 1 83 ? -25.957 -3.905 40.602 1.00 88.69 83 GLU A C 1
ATOM 670 O O . GLU A 1 83 ? -26.488 -3.316 41.547 1.00 88.69 83 GLU A O 1
ATOM 675 N N . GLN A 1 84 ? -24.655 -3.778 40.326 1.00 89.81 84 GLN A N 1
ATOM 676 C CA . GLN A 1 84 ? -23.742 -2.956 41.125 1.00 89.81 84 GLN A CA 1
ATOM 677 C C . GLN A 1 84 ? -24.104 -1.471 41.034 1.00 89.81 84 GLN A C 1
ATOM 679 O O . GLN A 1 84 ? -24.206 -0.802 42.065 1.00 89.81 84 GLN A O 1
ATOM 684 N N . LEU A 1 85 ? -24.393 -0.962 39.832 1.00 88.94 85 LEU A N 1
ATOM 685 C CA . LEU A 1 85 ? -24.844 0.423 39.657 1.00 88.94 85 LEU A CA 1
ATOM 686 C C . LEU A 1 85 ? -26.112 0.712 40.470 1.00 88.94 85 LEU A C 1
ATOM 688 O O . LEU A 1 85 ? -26.228 1.760 41.103 1.00 88.94 85 LEU A O 1
ATOM 692 N N . ARG A 1 86 ? -27.073 -0.218 40.500 1.00 87.00 86 ARG A N 1
ATOM 693 C CA . ARG A 1 86 ? -28.309 -0.084 41.290 1.00 87.00 86 ARG A CA 1
ATOM 694 C C . ARG A 1 86 ? -28.055 -0.164 42.788 1.00 87.00 86 ARG A C 1
ATOM 696 O O . ARG A 1 86 ? -28.562 0.680 43.523 1.00 87.00 86 ARG A O 1
ATOM 703 N N . ARG A 1 87 ? -27.247 -1.126 43.237 1.00 88.12 87 ARG A N 1
ATOM 704 C CA . ARG A 1 87 ? -26.913 -1.322 44.654 1.00 88.12 87 ARG A CA 1
ATOM 705 C C . ARG A 1 87 ? -26.311 -0.070 45.291 1.00 88.12 87 ARG A C 1
ATOM 707 O O . ARG A 1 87 ? -26.622 0.224 46.442 1.00 88.12 87 ARG A O 1
ATOM 714 N N . TYR A 1 88 ? -25.483 0.658 44.544 1.00 87.88 88 TYR A N 1
ATOM 715 C CA . TYR A 1 88 ? -24.800 1.861 45.025 1.00 87.88 88 TYR A CA 1
ATOM 716 C C . TYR A 1 88 ? -25.415 3.176 44.521 1.00 87.88 88 TYR A C 1
ATOM 718 O O . TYR A 1 88 ? -24.919 4.246 44.863 1.00 87.88 88 TYR A O 1
ATOM 726 N N . GLY A 1 89 ? -26.499 3.118 43.738 1.00 87.06 89 GLY A N 1
ATOM 727 C CA . GLY A 1 89 ? -27.169 4.306 43.197 1.00 87.06 89 GLY A CA 1
ATOM 728 C C . GLY A 1 89 ? -26.297 5.137 42.249 1.00 87.06 89 GLY A C 1
ATOM 729 O O . GLY A 1 89 ? -26.431 6.358 42.216 1.00 87.06 89 GLY A O 1
ATOM 730 N N . LEU A 1 90 ? -25.394 4.491 41.506 1.00 88.62 90 LEU A N 1
ATOM 731 C CA . LEU A 1 90 ? -24.436 5.126 40.599 1.00 88.62 90 LEU A CA 1
ATOM 732 C C . LEU A 1 90 ? -24.893 5.037 39.137 1.00 88.62 90 LEU A C 1
ATOM 734 O O . LEU A 1 90 ? -25.657 4.155 38.747 1.00 88.62 90 LEU A O 1
ATOM 738 N N . THR A 1 91 ? -24.379 5.943 38.309 1.00 88.94 91 THR A N 1
ATOM 739 C CA . THR A 1 91 ? -24.497 5.897 36.841 1.00 88.94 91 THR A CA 1
ATOM 740 C C . THR A 1 91 ? -23.118 5.722 36.208 1.00 88.94 91 THR A C 1
ATOM 742 O O . THR A 1 91 ? -22.114 6.140 36.788 1.00 88.94 91 THR A O 1
ATOM 745 N N . LEU A 1 92 ? -23.057 5.151 35.002 1.00 91.12 92 LEU A N 1
ATOM 746 C CA . LEU A 1 92 ? -21.798 4.983 34.262 1.00 91.12 92 LEU A CA 1
ATOM 747 C C . LEU A 1 92 ? -21.072 6.324 34.055 1.00 91.12 92 LEU A C 1
ATOM 749 O O . LEU A 1 92 ? -19.861 6.401 34.242 1.00 91.12 92 LEU A O 1
ATOM 753 N N . ASP A 1 93 ? -21.810 7.402 33.770 1.00 88.94 93 ASP A N 1
ATOM 754 C CA . ASP A 1 93 ? -21.235 8.743 33.599 1.00 88.94 93 ASP A CA 1
ATOM 755 C C . ASP A 1 93 ? -20.675 9.325 34.900 1.00 88.94 93 ASP A C 1
ATOM 757 O O . ASP A 1 93 ? -19.631 9.977 34.888 1.00 88.94 93 ASP A O 1
ATOM 761 N N . GLN A 1 94 ? -21.329 9.080 36.041 1.00 90.00 94 GLN A N 1
ATOM 762 C CA . GLN A 1 94 ? -20.782 9.483 37.338 1.00 90.00 94 GLN A CA 1
ATOM 763 C C . GLN A 1 94 ? -19.476 8.748 37.627 1.00 90.00 94 GLN A C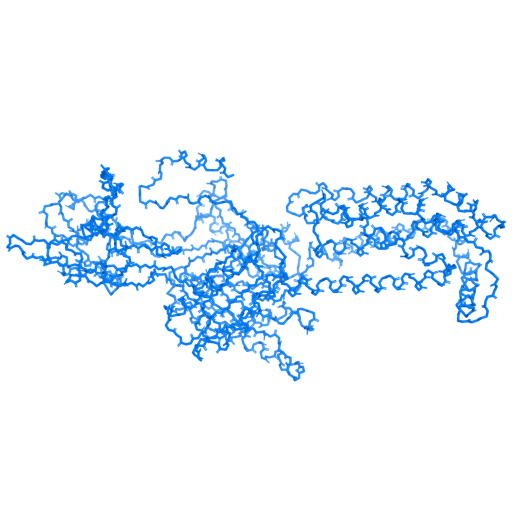 1
ATOM 765 O O . GLN A 1 94 ? -18.520 9.380 38.069 1.00 90.00 94 GLN A O 1
ATOM 770 N N . VAL A 1 95 ? -19.407 7.445 37.345 1.00 92.38 95 VAL A N 1
ATOM 771 C CA . VAL A 1 95 ? -18.171 6.668 37.504 1.00 92.38 95 VAL A CA 1
ATOM 772 C C . VAL A 1 95 ? -17.082 7.199 36.568 1.00 92.38 95 VAL A C 1
ATOM 774 O O . VAL A 1 95 ? -15.977 7.480 37.029 1.00 92.38 95 VAL A O 1
ATOM 777 N N . ALA A 1 96 ? -17.394 7.452 35.294 1.00 91.94 96 ALA A N 1
ATOM 778 C CA . ALA A 1 96 ? -16.454 8.046 34.340 1.00 91.94 96 ALA A CA 1
ATOM 779 C C . ALA A 1 96 ? -15.942 9.423 34.799 1.00 91.94 96 ALA A C 1
ATOM 781 O O . ALA A 1 96 ? -14.742 9.699 34.726 1.00 91.94 96 ALA A O 1
ATOM 782 N N . ALA A 1 97 ? -16.820 10.272 35.342 1.00 91.06 97 ALA A N 1
ATOM 783 C CA . ALA A 1 97 ? -16.442 11.565 35.904 1.00 91.06 97 ALA A CA 1
ATOM 784 C C . ALA A 1 97 ? -15.528 11.422 37.134 1.00 91.06 97 ALA A C 1
ATOM 786 O O . ALA A 1 97 ? -14.565 12.179 37.266 1.00 91.06 97 ALA A O 1
ATOM 787 N N . ARG A 1 98 ? -15.779 10.439 38.010 1.00 90.81 98 ARG A N 1
ATOM 788 C CA . ARG A 1 98 ? -14.915 10.144 39.167 1.00 90.81 98 ARG A CA 1
ATOM 789 C C . ARG A 1 98 ? -13.538 9.655 38.739 1.00 90.81 98 ARG A C 1
ATOM 791 O O . ARG A 1 98 ? -12.541 10.166 39.237 1.00 90.81 98 ARG A O 1
ATOM 798 N N . VAL A 1 99 ? -13.473 8.749 37.766 1.00 91.38 99 VAL A N 1
ATOM 799 C CA . VAL A 1 99 ? -12.207 8.271 37.187 1.00 91.38 99 VAL A CA 1
ATOM 800 C C . VAL A 1 99 ? -11.409 9.434 36.588 1.00 91.38 99 VAL A C 1
ATOM 802 O O . VAL A 1 99 ? -10.209 9.559 36.833 1.00 91.38 99 VAL A O 1
ATOM 805 N N . ARG A 1 100 ? -12.082 10.342 35.869 1.00 90.06 100 ARG A N 1
ATOM 806 C CA . ARG A 1 100 ? -11.466 11.552 35.304 1.00 90.06 100 ARG A CA 1
ATOM 807 C C . ARG A 1 100 ? -10.904 12.487 36.380 1.00 90.06 100 ARG A C 1
ATOM 809 O O . ARG A 1 100 ? -9.828 13.042 36.194 1.00 90.06 100 ARG A O 1
ATOM 816 N N . GLN A 1 101 ? -11.617 12.657 37.494 1.00 87.75 101 GLN A N 1
ATOM 817 C CA . GLN A 1 101 ? -11.191 13.502 38.618 1.00 87.75 101 GLN A CA 1
ATOM 818 C C . GLN A 1 101 ? -10.068 12.879 39.455 1.00 87.75 101 GLN A C 1
ATOM 820 O O . GLN A 1 101 ? -9.256 13.612 40.012 1.00 87.75 101 GLN A O 1
ATOM 825 N N . ALA A 1 102 ? -10.013 11.549 39.545 1.00 86.19 102 ALA A N 1
ATOM 826 C CA . ALA A 1 102 ? -8.990 10.837 40.304 1.00 86.19 102 ALA A CA 1
ATOM 827 C C . ALA A 1 102 ? -7.648 10.757 39.556 1.00 86.19 102 ALA A C 1
ATOM 829 O O . ALA A 1 102 ? -6.591 10.789 40.175 1.00 86.19 102 ALA A O 1
ATOM 830 N N . SER A 1 103 ? -7.669 10.694 38.223 1.00 82.62 103 SER A N 1
ATOM 831 C CA . SER A 1 103 ? -6.461 10.558 37.402 1.00 82.62 103 SER A CA 1
ATOM 832 C C . SER A 1 103 ? -5.933 11.918 36.927 1.00 82.62 103 SER A C 1
ATOM 834 O O . SER A 1 103 ? -5.907 12.206 35.726 1.00 82.62 103 SER A O 1
ATOM 836 N N . VAL A 1 104 ? -5.495 12.753 37.872 1.00 81.50 104 VAL A N 1
ATOM 837 C CA . VAL A 1 104 ? -5.056 14.134 37.618 1.00 81.50 104 VAL A CA 1
ATOM 838 C C . VAL A 1 104 ? -3.554 14.313 37.873 1.00 81.50 104 VAL A C 1
ATOM 840 O O . VAL A 1 104 ? -2.987 13.790 38.831 1.00 81.50 104 VAL A O 1
ATOM 843 N N . ASP A 1 105 ? -2.904 15.084 37.000 1.00 82.25 105 ASP A N 1
ATOM 844 C CA . ASP A 1 105 ? -1.499 15.482 37.113 1.00 82.25 105 ASP A CA 1
ATOM 845 C C . ASP A 1 105 ? -1.400 17.007 36.999 1.00 82.25 105 ASP A C 1
ATOM 847 O O . ASP A 1 105 ? -1.514 17.566 35.905 1.00 82.25 105 ASP A O 1
ATOM 851 N N . LEU A 1 106 ? -1.270 17.686 38.143 1.00 83.56 106 LEU A N 1
ATOM 852 C CA . LEU A 1 106 ? -1.310 19.149 38.230 1.00 83.56 106 LEU A CA 1
ATOM 853 C C . LEU A 1 106 ? 0.013 19.709 38.773 1.00 83.56 106 LEU A C 1
ATOM 855 O O . LEU A 1 106 ? 0.485 19.263 39.826 1.00 83.56 106 LEU A O 1
ATOM 859 N N . PRO A 1 107 ? 0.611 20.717 38.107 1.00 85.69 107 PRO A N 1
ATOM 860 C CA . PRO A 1 107 ? 1.744 21.444 38.661 1.00 85.69 107 PRO A CA 1
ATOM 861 C C . PRO A 1 107 ? 1.283 22.321 39.835 1.00 85.69 107 PRO A C 1
ATOM 863 O O . PRO A 1 107 ? 0.359 23.118 39.704 1.00 85.69 107 PRO A O 1
ATOM 866 N N . GLY A 1 108 ? 1.951 22.190 40.981 1.00 85.38 108 GLY A N 1
ATOM 867 C CA . GLY A 1 108 ? 1.683 22.953 42.206 1.00 85.38 108 GLY A CA 1
ATOM 868 C C . GLY A 1 108 ? 2.552 24.207 42.373 1.00 85.38 108 GLY A C 1
ATOM 869 O O . GLY A 1 108 ? 2.478 24.865 43.406 1.00 85.38 108 GLY A O 1
ATOM 870 N N . GLY A 1 109 ? 3.385 24.535 41.380 1.00 87.12 109 GLY A N 1
ATOM 871 C CA . GLY A 1 109 ? 4.307 25.676 41.401 1.00 87.12 109 GLY A CA 1
ATOM 872 C C . GLY A 1 109 ? 5.714 25.323 41.895 1.00 87.12 109 GLY A C 1
ATOM 873 O O . GLY A 1 109 ? 6.089 24.153 41.969 1.00 87.12 109 GLY A O 1
ATOM 874 N N . THR A 1 110 ? 6.521 26.340 42.204 1.00 91.00 110 THR A N 1
ATOM 875 C CA . THR A 1 110 ? 7.889 26.178 42.722 1.00 91.00 110 THR A CA 1
ATOM 876 C C . THR A 1 110 ? 8.085 26.958 44.019 1.00 91.00 110 THR A C 1
ATOM 878 O O . THR A 1 110 ? 7.712 28.126 44.123 1.00 91.00 110 THR A O 1
ATOM 881 N N . ILE A 1 111 ? 8.703 26.328 45.019 1.00 89.44 111 ILE A N 1
ATOM 882 C CA . ILE A 1 111 ? 9.201 27.005 46.220 1.00 89.44 111 ILE A CA 1
ATOM 883 C C . ILE A 1 111 ? 10.627 27.457 45.930 1.00 89.44 111 ILE A C 1
ATOM 885 O O . ILE A 1 111 ? 11.510 26.630 45.715 1.00 89.44 111 ILE A O 1
ATOM 889 N N . LYS A 1 112 ? 10.870 28.767 45.955 1.00 86.94 112 LYS A N 1
ATOM 890 C CA . LYS A 1 112 ? 12.220 29.328 45.833 1.00 86.94 112 LYS A CA 1
ATOM 891 C C . LYS A 1 112 ? 12.863 29.402 47.214 1.00 86.94 112 LYS A C 1
ATOM 893 O O . LYS A 1 112 ? 12.623 30.350 47.958 1.00 86.94 112 LYS A O 1
ATOM 898 N N . ALA A 1 113 ? 13.642 28.386 47.572 1.00 89.62 113 ALA A N 1
ATOM 899 C CA . ALA A 1 113 ? 14.411 28.370 48.810 1.00 89.62 113 ALA A CA 1
ATOM 900 C C . ALA A 1 113 ? 15.848 28.875 48.557 1.00 89.62 113 ALA A C 1
ATOM 902 O O . ALA A 1 113 ? 16.344 28.775 47.434 1.00 89.62 113 ALA A O 1
ATOM 903 N N . PRO A 1 114 ? 16.571 29.368 49.583 1.00 82.69 114 PRO A N 1
ATOM 904 C CA . PRO A 1 114 ? 17.962 29.817 49.430 1.00 82.69 114 PRO A CA 1
ATOM 905 C C . PRO A 1 114 ? 18.918 28.743 48.877 1.00 82.69 114 PRO A C 1
ATOM 907 O O . PRO A 1 114 ? 19.937 29.080 48.285 1.00 82.69 114 PRO A O 1
ATOM 910 N N . GLY A 1 115 ? 18.592 27.458 49.067 1.00 86.00 115 GLY A N 1
ATOM 911 C CA . GLY A 1 115 ? 19.357 26.313 48.562 1.00 86.00 115 GLY A CA 1
ATOM 912 C C . GLY A 1 115 ? 18.910 25.775 47.196 1.00 86.00 115 GLY A C 1
ATOM 913 O O . GLY A 1 115 ? 19.473 24.781 46.748 1.00 86.00 115 GLY A O 1
ATOM 914 N N . GLY A 1 116 ? 17.907 26.380 46.548 1.00 86.12 116 GLY A N 1
ATOM 915 C CA . GLY A 1 116 ? 17.408 25.954 45.236 1.00 86.12 116 GLY A CA 1
ATOM 916 C C . GLY A 1 116 ? 15.889 26.071 45.076 1.00 86.12 116 GLY A C 1
ATOM 917 O O . GLY A 1 116 ? 15.154 26.340 46.028 1.00 86.12 116 GLY A O 1
ATOM 918 N N . GLU A 1 117 ? 15.411 25.860 43.850 1.00 89.12 117 GLU A N 1
ATOM 919 C CA . GLU A 1 117 ? 13.980 25.809 43.545 1.00 89.12 117 GLU A CA 1
ATOM 920 C C . GLU A 1 117 ? 13.449 24.375 43.705 1.00 89.12 117 GLU A C 1
ATOM 922 O O . GLU A 1 117 ? 13.961 23.442 43.088 1.00 89.12 117 GLU A O 1
ATOM 927 N N . ILE A 1 118 ? 12.414 24.194 44.529 1.00 90.69 118 ILE A N 1
ATOM 928 C CA . ILE A 1 118 ? 11.737 22.907 44.738 1.00 90.69 118 ILE A CA 1
ATOM 929 C C . ILE A 1 118 ? 10.408 22.934 43.981 1.00 90.69 118 ILE A C 1
ATOM 931 O O . ILE A 1 118 ? 9.537 23.748 44.284 1.00 90.69 118 ILE A O 1
ATOM 935 N N . LEU A 1 119 ? 10.240 22.046 43.000 1.00 90.00 119 LEU A N 1
ATOM 936 C CA . LEU A 1 119 ? 8.994 21.895 42.243 1.00 90.00 119 LEU A CA 1
ATOM 937 C C . LEU A 1 119 ? 7.954 21.119 43.066 1.00 90.00 119 LEU A C 1
ATOM 939 O O . LEU A 1 119 ? 8.224 20.009 43.518 1.00 90.00 119 LEU A O 1
ATOM 943 N N . ILE A 1 120 ? 6.752 21.675 43.209 1.00 89.81 120 ILE A N 1
ATOM 944 C CA . ILE A 1 120 ? 5.586 20.987 43.772 1.00 89.81 120 ILE A CA 1
ATOM 945 C C . ILE A 1 120 ? 4.749 20.446 42.610 1.00 89.81 120 ILE A C 1
ATOM 947 O O . ILE A 1 120 ? 4.444 21.174 41.663 1.00 89.81 120 ILE A O 1
ATOM 951 N N . ARG A 1 121 ? 4.347 19.175 42.670 1.00 88.50 121 ARG A N 1
ATOM 952 C CA . ARG A 1 121 ? 3.483 18.541 41.665 1.00 88.50 121 ARG A CA 1
ATOM 953 C C . ARG A 1 121 ? 2.619 17.469 42.316 1.00 88.50 121 ARG A C 1
ATOM 955 O O . ARG A 1 121 ? 3.128 16.682 43.109 1.00 88.50 121 ARG A O 1
ATOM 962 N N . THR A 1 122 ? 1.345 17.414 41.945 1.00 84.00 122 THR A N 1
ATOM 963 C CA . THR A 1 122 ? 0.443 16.320 42.319 1.00 84.00 122 THR A CA 1
ATOM 964 C C . THR A 1 122 ? 0.542 15.231 41.260 1.00 84.00 122 THR A C 1
ATOM 966 O O . THR A 1 122 ? 0.254 15.494 40.096 1.00 84.00 122 THR A O 1
ATOM 969 N N . LYS A 1 123 ? 0.960 14.022 41.648 1.00 83.31 123 LYS A N 1
ATOM 970 C CA . LYS A 1 123 ? 1.187 12.893 40.734 1.00 83.31 123 LYS A CA 1
ATOM 971 C C . LYS A 1 123 ? 0.199 11.757 41.025 1.00 83.31 123 LYS A C 1
ATOM 973 O O . LYS A 1 123 ? 0.601 10.712 41.517 1.00 83.31 123 LYS A O 1
ATOM 978 N N . GLU A 1 124 ? -1.075 11.972 40.703 1.00 82.94 124 GLU A N 1
ATOM 979 C CA . GLU A 1 124 ? -2.149 10.975 40.895 1.00 82.94 124 GLU A CA 1
ATOM 980 C C . GLU A 1 124 ? -2.595 10.297 39.586 1.00 82.94 124 GLU A C 1
ATOM 982 O O . GLU A 1 124 ? -3.501 9.464 39.574 1.00 82.94 124 GLU A O 1
ATOM 987 N N . ARG A 1 125 ? -1.951 10.619 38.456 1.00 83.31 125 ARG A N 1
ATOM 988 C CA . ARG A 1 125 ? -2.259 10.009 37.157 1.00 83.31 125 ARG A CA 1
ATOM 989 C C . ARG A 1 125 ? -1.933 8.517 37.145 1.00 83.31 125 ARG A C 1
ATOM 991 O O . ARG A 1 125 ? -0.804 8.134 37.453 1.00 83.31 125 ARG A O 1
ATOM 998 N N . ARG A 1 126 ? -2.912 7.718 36.716 1.00 87.62 126 ARG A N 1
ATOM 999 C CA . ARG A 1 126 ? -2.810 6.260 36.590 1.00 87.62 126 ARG A CA 1
ATOM 1000 C C . ARG A 1 126 ? -2.504 5.851 35.146 1.00 87.62 126 ARG A C 1
ATOM 1002 O O . ARG A 1 126 ? -2.893 6.563 34.219 1.00 87.62 126 ARG A O 1
ATOM 1009 N N . TYR A 1 127 ? -1.775 4.752 34.952 1.00 84.69 127 TYR A N 1
ATOM 1010 C CA . TYR A 1 127 ? -1.310 4.296 33.626 1.00 84.69 127 TYR A CA 1
ATOM 1011 C C . TYR A 1 127 ? -1.709 2.862 33.273 1.00 84.69 127 TYR A C 1
ATOM 1013 O O . TYR A 1 127 ? -1.773 2.517 32.090 1.00 84.69 127 TYR A O 1
ATOM 1021 N N . THR A 1 128 ? -1.948 2.024 34.279 1.00 87.50 128 THR A N 1
ATOM 1022 C CA . THR A 1 128 ? -2.280 0.604 34.111 1.00 87.50 128 THR A CA 1
ATOM 1023 C C . THR A 1 128 ? -3.666 0.309 34.667 1.00 87.50 128 THR A C 1
ATOM 1025 O O . THR A 1 128 ? -4.116 0.981 35.593 1.00 87.50 128 THR A O 1
ATOM 1028 N N . GLY A 1 129 ? -4.356 -0.698 34.124 1.00 86.38 129 GLY A N 1
ATOM 1029 C CA . GLY A 1 129 ? -5.711 -1.046 34.579 1.00 86.38 129 GLY A CA 1
ATOM 1030 C C . GLY A 1 129 ? -5.811 -1.313 36.088 1.00 86.38 129 GLY A C 1
ATOM 1031 O O . GLY A 1 129 ? -6.752 -0.853 36.725 1.00 86.38 129 GLY A O 1
ATOM 1032 N N . HIS A 1 130 ? -4.812 -1.968 36.691 1.00 88.94 130 HIS A N 1
ATOM 1033 C CA . HIS A 1 130 ? -4.808 -2.233 38.136 1.00 88.94 130 HIS A CA 1
ATOM 1034 C C . HIS A 1 130 ? -4.822 -0.940 38.962 1.00 88.94 130 HIS A C 1
ATOM 1036 O O . HIS A 1 130 ? -5.517 -0.855 39.966 1.00 88.94 130 HIS A O 1
ATOM 1042 N N . GLU A 1 131 ? -4.096 0.092 38.538 1.00 89.38 131 GLU A N 1
ATOM 1043 C CA . GLU A 1 131 ? -4.066 1.371 39.254 1.00 89.38 131 GLU A CA 1
ATOM 1044 C C . GLU A 1 131 ? -5.422 2.093 39.249 1.00 89.38 131 GLU A C 1
ATOM 1046 O O . GLU A 1 131 ? -5.688 2.906 40.133 1.00 89.38 131 GLU A O 1
ATOM 1051 N N . TYR A 1 132 ? -6.276 1.816 38.259 1.00 90.06 132 TYR A N 1
ATOM 1052 C CA . TYR A 1 132 ? -7.640 2.340 38.217 1.00 90.06 132 TYR A CA 1
ATOM 1053 C C . TYR A 1 132 ? -8.571 1.614 39.191 1.00 90.06 132 TYR A C 1
ATOM 1055 O O . TYR A 1 132 ? -9.522 2.227 39.670 1.00 90.06 132 TYR A O 1
ATOM 1063 N N . ALA A 1 133 ? -8.299 0.346 39.518 1.00 90.25 133 ALA A N 1
ATOM 1064 C CA . ALA A 1 133 ? -9.107 -0.421 40.463 1.00 90.25 133 ALA A CA 1
ATOM 1065 C C . ALA A 1 133 ? -9.096 0.200 41.873 1.00 90.25 133 ALA A C 1
ATOM 1067 O O . ALA A 1 133 ? -10.115 0.177 42.557 1.00 90.25 133 ALA A O 1
ATOM 1068 N N . ASP A 1 134 ? -8.000 0.851 42.266 1.00 89.81 134 ASP A N 1
ATOM 1069 C CA . ASP A 1 134 ? -7.845 1.471 43.591 1.00 89.81 134 ASP A CA 1
ATOM 1070 C C . ASP A 1 134 ? -8.589 2.817 43.740 1.00 89.81 134 ASP A C 1
ATOM 1072 O O . ASP A 1 134 ? -8.557 3.443 44.801 1.00 89.81 134 ASP A O 1
ATOM 1076 N N . ILE A 1 135 ? -9.255 3.310 42.689 1.00 89.75 135 ILE A N 1
ATOM 1077 C CA . ILE A 1 135 ? -9.948 4.604 42.726 1.00 89.75 135 ILE A CA 1
ATOM 1078 C C . ILE A 1 135 ? -11.184 4.515 43.620 1.00 89.75 135 ILE A C 1
ATOM 1080 O O . ILE A 1 135 ? -12.096 3.739 43.353 1.00 89.75 135 ILE A O 1
ATOM 1084 N N . VAL A 1 136 ? -11.270 5.379 44.632 1.00 89.88 136 VAL A N 1
ATOM 1085 C CA . VAL A 1 136 ? -12.464 5.497 45.480 1.00 89.88 136 VAL A CA 1
ATOM 1086 C C . VAL A 1 136 ? -13.601 6.157 44.696 1.00 89.88 136 VAL A C 1
ATOM 1088 O O . VAL A 1 136 ? -13.517 7.322 44.300 1.00 89.88 136 VAL A O 1
ATOM 1091 N N . VAL A 1 137 ? -14.688 5.415 44.481 1.00 87.88 137 VAL A N 1
ATOM 1092 C CA . VAL A 1 137 ? -15.855 5.881 43.713 1.00 87.88 137 VAL A CA 1
ATOM 1093 C C . VAL A 1 137 ? -16.920 6.474 44.631 1.00 87.88 137 VAL A C 1
ATOM 1095 O O . VAL A 1 137 ? -17.520 7.504 44.307 1.00 87.88 137 VAL A O 1
ATOM 1098 N N . LEU A 1 138 ? -17.144 5.850 45.791 1.00 86.31 138 LEU A N 1
ATOM 1099 C CA . LEU A 1 138 ? -18.153 6.263 46.761 1.00 86.31 138 LEU A CA 1
ATOM 1100 C C . LEU A 1 138 ? -17.593 6.190 48.185 1.00 86.31 138 LEU A C 1
ATOM 1102 O O . LEU A 1 138 ? -16.997 5.191 48.575 1.00 86.31 138 LEU A O 1
ATOM 1106 N N . THR A 1 139 ? -17.860 7.225 48.977 1.00 87.38 139 THR A N 1
ATOM 1107 C CA . THR A 1 139 ? -17.607 7.236 50.422 1.00 87.38 139 THR A CA 1
ATOM 1108 C C . THR A 1 139 ? -18.953 7.275 51.131 1.00 87.38 139 THR A C 1
ATOM 1110 O O . THR A 1 139 ? -19.753 8.186 50.903 1.00 87.38 139 THR A O 1
ATOM 1113 N N . THR A 1 140 ? -19.243 6.275 51.961 1.00 81.69 140 THR A N 1
ATOM 1114 C CA . THR A 1 140 ? -20.496 6.233 52.724 1.00 81.69 140 THR A CA 1
ATOM 1115 C C . THR A 1 140 ? -20.460 7.235 53.881 1.00 81.69 140 THR A C 1
ATOM 1117 O O . THR A 1 140 ? -19.395 7.637 54.346 1.00 81.69 140 THR A O 1
ATOM 1120 N N . ALA A 1 141 ? -21.629 7.611 54.411 1.00 79.38 141 ALA A N 1
ATOM 1121 C CA . ALA A 1 141 ? -21.721 8.521 55.561 1.00 79.38 141 ALA A CA 1
ATOM 1122 C C . ALA A 1 141 ? -21.030 7.985 56.836 1.00 79.38 141 ALA A C 1
ATOM 1124 O O . ALA A 1 141 ? -20.725 8.759 57.737 1.00 79.38 141 ALA A O 1
ATOM 1125 N N . ALA A 1 142 ? -20.770 6.674 56.903 1.00 78.06 142 ALA A N 1
ATOM 1126 C CA . ALA A 1 142 ? -20.038 6.016 57.985 1.00 78.06 142 ALA A CA 1
ATOM 1127 C C . ALA A 1 142 ? -18.506 6.019 57.784 1.00 78.06 142 ALA A C 1
ATOM 1129 O O . ALA A 1 142 ? -17.788 5.471 58.616 1.00 78.06 142 ALA A O 1
ATOM 1130 N N . GLY A 1 143 ? -18.004 6.610 56.691 1.00 80.31 143 GLY A N 1
ATOM 1131 C CA . GLY A 1 143 ? -16.577 6.663 56.359 1.00 80.31 143 GLY A CA 1
ATOM 1132 C C . GLY A 1 143 ? -16.039 5.422 55.643 1.00 80.31 143 GLY A C 1
ATOM 1133 O O . GLY A 1 143 ? -14.832 5.302 55.476 1.00 80.31 143 GLY A O 1
ATOM 1134 N N . THR A 1 144 ? -16.899 4.489 55.216 1.00 86.94 144 THR A N 1
ATOM 1135 C CA . THR A 1 144 ? -16.468 3.345 54.396 1.00 86.94 144 THR A CA 1
ATOM 1136 C C . THR A 1 144 ? -16.234 3.802 52.962 1.00 86.94 144 THR A C 1
ATOM 1138 O O . THR A 1 144 ? -17.146 4.345 52.334 1.00 86.94 144 THR A O 1
ATOM 1141 N N . GLU A 1 145 ? -15.036 3.561 52.446 1.00 89.12 145 GLU A N 1
ATOM 1142 C CA . GLU A 1 145 ? -14.665 3.817 51.056 1.00 89.12 145 GLU A CA 1
ATOM 1143 C C . GLU A 1 145 ? -14.926 2.571 50.212 1.00 89.12 145 GLU A C 1
ATOM 1145 O O . GLU A 1 145 ? -14.630 1.454 50.630 1.00 89.12 145 GLU A O 1
ATOM 1150 N N . ILE A 1 146 ? -15.522 2.770 49.040 1.00 89.56 146 ILE A N 1
ATOM 1151 C CA . ILE A 1 146 ? -15.752 1.724 48.047 1.00 89.56 146 ILE A CA 1
ATOM 1152 C C . ILE A 1 146 ? -14.881 2.054 46.844 1.00 89.56 146 ILE A C 1
ATOM 1154 O O . ILE A 1 146 ? -15.024 3.128 46.241 1.00 89.56 146 ILE A O 1
ATOM 1158 N N . THR A 1 147 ? -13.976 1.140 46.519 1.00 92.12 147 THR A N 1
ATOM 1159 C CA . THR A 1 147 ? -13.056 1.286 45.392 1.00 92.12 147 THR A CA 1
ATOM 1160 C C . THR A 1 147 ? -13.704 0.819 44.096 1.00 92.12 147 THR A C 1
ATOM 1162 O O . THR A 1 147 ? -14.726 0.129 44.095 1.00 92.12 147 THR A O 1
ATOM 1165 N N . LEU A 1 148 ? -13.121 1.209 42.966 1.00 91.50 148 LEU A N 1
ATOM 1166 C CA . LEU A 1 148 ? -13.593 0.799 41.655 1.00 91.50 148 LEU A CA 1
ATOM 1167 C C . LEU A 1 148 ? -13.479 -0.720 41.490 1.00 91.50 148 LEU A C 1
ATOM 1169 O O . LEU A 1 148 ? -14.398 -1.325 40.957 1.00 91.50 148 LEU A O 1
ATOM 1173 N N . GLY A 1 149 ? -12.416 -1.338 42.008 1.00 90.00 149 GLY A N 1
ATOM 1174 C CA . GLY A 1 149 ? -12.212 -2.787 41.981 1.00 90.00 149 GLY A CA 1
ATOM 1175 C C . GLY A 1 149 ? -13.256 -3.581 42.772 1.00 90.00 149 GLY A C 1
ATOM 1176 O O . GLY A 1 149 ? -13.511 -4.737 42.446 1.00 90.00 149 GLY A O 1
ATOM 1177 N N . ASP A 1 150 ? -13.918 -2.966 43.759 1.00 90.25 150 ASP A N 1
ATOM 1178 C CA . ASP A 1 150 ? -15.004 -3.613 44.510 1.00 90.25 150 ASP A CA 1
ATOM 1179 C C . ASP A 1 150 ? -16.311 -3.703 43.699 1.00 90.25 150 ASP A C 1
ATOM 1181 O O . ASP A 1 150 ? -17.172 -4.547 43.970 1.00 90.25 150 ASP A O 1
ATOM 1185 N N . ILE A 1 151 ? -16.495 -2.805 42.722 1.00 91.06 151 ILE A N 1
ATOM 1186 C CA . ILE A 1 151 ? -17.762 -2.620 41.991 1.00 91.06 151 ILE A CA 1
ATOM 1187 C C . ILE A 1 151 ? -17.648 -2.783 40.475 1.00 91.06 151 ILE A C 1
ATOM 1189 O O . ILE A 1 151 ? -18.671 -2.742 39.795 1.00 91.06 151 ILE A O 1
ATOM 1193 N N . ALA A 1 152 ? -16.440 -2.913 39.940 1.00 92.75 152 ALA A N 1
ATOM 1194 C CA . ALA A 1 152 ? -16.162 -2.960 38.515 1.00 92.75 152 ALA A CA 1
ATOM 1195 C C . ALA A 1 152 ? -15.044 -3.957 38.220 1.00 92.75 152 ALA A C 1
ATOM 1197 O O . ALA A 1 152 ? -14.088 -4.088 38.985 1.00 92.75 152 ALA A O 1
ATOM 1198 N N . GLU A 1 153 ? -15.119 -4.598 37.061 1.00 93.44 153 GLU A N 1
ATOM 1199 C CA . GLU A 1 153 ? -13.998 -5.342 36.506 1.00 93.44 153 GLU A CA 1
ATOM 1200 C C . GLU A 1 153 ? -13.186 -4.410 35.600 1.00 93.44 153 GLU A C 1
ATOM 1202 O O . GLU A 1 153 ? -13.692 -3.884 34.608 1.00 93.44 153 GLU A O 1
ATOM 1207 N N . VAL A 1 154 ? -11.920 -4.169 35.950 1.00 93.25 154 VAL A N 1
ATOM 1208 C CA . VAL A 1 154 ? -11.031 -3.309 35.160 1.00 93.25 154 VAL A CA 1
ATOM 1209 C C . VAL A 1 154 ? -10.125 -4.172 34.287 1.00 93.25 154 VAL A C 1
ATOM 1211 O O . VAL A 1 154 ? -9.195 -4.815 34.776 1.00 93.25 154 VAL A O 1
ATOM 1214 N N . ARG A 1 155 ? -10.379 -4.172 32.976 1.00 92.25 155 ARG A N 1
ATOM 1215 C CA . ARG A 1 155 ? -9.623 -4.933 31.975 1.00 92.25 155 ARG A CA 1
ATOM 1216 C C . ARG A 1 155 ? -8.677 -4.012 31.204 1.00 92.25 155 ARG A C 1
ATOM 1218 O O . ARG A 1 155 ? -9.115 -3.129 30.474 1.00 92.25 155 ARG A O 1
ATOM 1225 N N . ASP A 1 156 ? -7.373 -4.246 31.329 1.00 91.69 156 ASP A N 1
ATOM 1226 C CA . ASP A 1 156 ? -6.339 -3.612 30.495 1.00 91.69 156 ASP A CA 1
ATOM 1227 C C . ASP A 1 156 ? -6.079 -4.498 29.268 1.00 91.69 156 ASP A C 1
ATOM 1229 O O . ASP A 1 156 ? -5.322 -5.473 29.344 1.00 91.69 156 ASP A O 1
ATOM 1233 N N . SER A 1 157 ? -6.788 -4.221 28.173 1.00 90.25 157 SER A N 1
ATOM 1234 C CA . SER A 1 157 ? -6.848 -5.075 26.985 1.00 90.25 157 SER A CA 1
ATOM 1235 C C . SER A 1 157 ? -6.778 -4.230 25.704 1.00 90.25 157 SER A C 1
ATOM 1237 O O . SER A 1 157 ? -6.057 -3.230 25.638 1.00 90.25 157 SER A O 1
ATOM 1239 N N . PHE A 1 158 ? -7.485 -4.661 24.667 1.00 91.06 158 PHE A N 1
ATOM 1240 C CA . PHE A 1 158 ? -7.578 -4.009 23.373 1.00 91.06 158 PHE A CA 1
ATOM 1241 C C . PHE A 1 158 ? -8.962 -3.414 23.162 1.00 91.06 158 PHE A C 1
ATOM 1243 O O . PHE A 1 158 ? -9.931 -3.804 23.814 1.00 91.06 158 PHE A O 1
ATOM 1250 N N . GLU A 1 159 ? -9.053 -2.479 22.225 1.00 88.56 159 GLU A N 1
ATOM 1251 C CA . GLU A 1 159 ? -10.336 -2.001 21.735 1.00 88.56 159 GLU A CA 1
ATOM 1252 C C . GLU A 1 159 ? -11.160 -3.188 21.207 1.00 88.56 159 GLU A C 1
ATOM 1254 O O . GLU A 1 159 ? -10.619 -4.069 20.530 1.00 88.56 159 GLU A O 1
ATOM 1259 N N . GLU A 1 160 ? -12.466 -3.207 21.505 1.00 82.50 160 GLU A N 1
ATOM 1260 C CA . GLU A 1 160 ? -13.443 -4.215 21.045 1.00 82.50 160 GLU A CA 1
ATOM 1261 C C . GLU A 1 160 ? -13.712 -4.080 19.530 1.00 82.50 160 GLU A C 1
ATOM 1263 O O . GLU A 1 160 ? -14.835 -3.871 19.077 1.00 82.50 160 GLU A O 1
ATOM 1268 N N . THR A 1 161 ? -12.648 -4.152 18.734 1.00 82.69 161 THR A N 1
ATOM 1269 C CA . THR A 1 161 ? -12.676 -4.204 17.275 1.00 82.69 161 THR A CA 1
ATOM 1270 C C . THR A 1 161 ? -12.493 -5.641 16.810 1.00 82.69 161 THR A C 1
ATOM 1272 O O . THR A 1 161 ? -11.773 -6.437 17.419 1.00 82.69 161 THR A O 1
ATOM 1275 N N . ASP A 1 162 ? -13.141 -5.960 15.697 1.00 83.19 162 ASP A N 1
ATOM 1276 C CA . ASP A 1 162 ? -13.153 -7.278 15.065 1.00 83.19 162 ASP A CA 1
ATOM 1277 C C . ASP A 1 162 ? -11.926 -7.501 14.157 1.00 83.19 162 ASP A C 1
ATOM 1279 O O . ASP A 1 162 ? -12.060 -8.033 13.058 1.00 83.19 162 ASP A O 1
ATOM 1283 N N . GLN A 1 163 ? -10.735 -7.048 14.573 1.00 86.12 163 GLN A N 1
ATOM 1284 C CA . GLN A 1 163 ? -9.520 -7.096 13.752 1.00 86.12 163 GLN A CA 1
ATOM 1285 C C . GLN A 1 163 ? -8.501 -8.109 14.277 1.00 86.12 163 GLN A C 1
ATOM 1287 O O . GLN A 1 163 ? -8.085 -8.033 15.430 1.00 86.12 163 GLN A O 1
ATOM 1292 N N . PHE A 1 164 ? -8.056 -9.022 13.415 1.00 89.31 164 PHE A N 1
ATOM 1293 C CA . PHE A 1 164 ? -6.936 -9.922 13.694 1.00 89.31 164 PHE A CA 1
ATOM 1294 C C . PHE A 1 164 ? -6.276 -10.384 12.398 1.00 89.31 164 PHE A C 1
ATOM 1296 O O . PHE A 1 164 ? -6.926 -10.487 11.356 1.00 89.31 164 PHE A O 1
ATOM 1303 N N . ALA A 1 165 ? -4.979 -10.672 12.466 1.00 92.31 165 ALA A N 1
ATOM 1304 C CA . ALA A 1 165 ? -4.198 -11.127 11.328 1.00 92.31 165 ALA A CA 1
ATOM 1305 C C . ALA A 1 165 ? -3.611 -12.524 11.542 1.00 92.31 165 ALA A C 1
ATOM 1307 O O . ALA A 1 165 ? -3.330 -12.961 12.660 1.00 92.31 165 ALA A O 1
ATOM 1308 N N . THR A 1 166 ? -3.420 -13.218 10.427 1.00 92.81 166 THR A N 1
ATOM 1309 C CA . THR A 1 166 ? -2.860 -14.561 10.345 1.00 92.81 166 THR A CA 1
ATOM 1310 C C . THR A 1 166 ? -1.796 -14.622 9.255 1.00 92.81 166 THR A C 1
ATOM 1312 O O . THR A 1 166 ? -1.922 -13.984 8.211 1.00 92.81 166 THR A O 1
ATOM 1315 N N . PHE A 1 167 ? -0.744 -15.389 9.507 1.00 93.25 167 PHE A N 1
ATOM 1316 C CA . PHE A 1 167 ? 0.364 -15.644 8.598 1.00 93.25 167 PHE A CA 1
ATOM 1317 C C . PHE A 1 167 ? 0.584 -17.150 8.516 1.00 93.25 167 PHE A C 1
ATOM 1319 O O . PHE A 1 167 ? 0.781 -17.793 9.548 1.00 93.25 167 PHE A O 1
ATOM 1326 N N . ASP A 1 168 ? 0.457 -17.719 7.317 1.00 89.25 168 ASP A N 1
ATOM 1327 C CA . ASP A 1 168 ? 0.517 -19.168 7.073 1.00 89.25 168 ASP A CA 1
ATOM 1328 C C . ASP A 1 168 ? -0.343 -19.993 8.061 1.00 89.25 168 ASP A C 1
ATOM 1330 O O . ASP A 1 168 ? 0.023 -21.080 8.510 1.00 89.25 168 ASP A O 1
ATOM 1334 N N . GLY A 1 169 ? -1.509 -19.449 8.432 1.00 87.50 169 GLY A N 1
ATOM 1335 C CA . GLY A 1 169 ? -2.466 -20.067 9.358 1.00 87.50 169 GLY A CA 1
ATOM 1336 C C . GLY A 1 169 ? -2.212 -19.825 10.852 1.00 87.50 169 GLY A C 1
ATOM 1337 O O . GLY A 1 169 ? -3.035 -20.238 11.665 1.00 87.50 169 GLY A O 1
ATOM 1338 N N . LYS A 1 170 ? -1.130 -19.137 11.237 1.00 92.31 170 LYS A N 1
ATOM 1339 C CA . LYS A 1 170 ? -0.824 -18.785 12.637 1.00 92.31 170 LYS A CA 1
ATOM 1340 C C . LYS A 1 170 ? -1.162 -17.325 12.945 1.00 92.31 170 LYS A C 1
ATOM 1342 O O . LYS A 1 170 ? -1.048 -16.498 12.043 1.00 92.31 170 LYS A O 1
ATOM 1347 N N . PRO A 1 171 ? -1.529 -16.961 14.187 1.00 93.81 171 PRO A N 1
ATOM 1348 C CA . PRO A 1 171 ? -1.710 -15.562 14.580 1.00 93.81 171 PRO A CA 1
ATOM 1349 C C . PRO A 1 171 ? -0.459 -14.725 14.295 1.00 93.81 171 PRO A C 1
ATOM 1351 O O . PRO A 1 171 ? 0.659 -15.162 14.584 1.00 93.81 171 PRO A O 1
ATOM 1354 N N . ALA A 1 172 ? -0.645 -13.532 13.726 1.00 94.19 172 ALA A N 1
ATOM 1355 C CA . ALA A 1 172 ? 0.453 -12.698 13.253 1.00 94.19 172 ALA A CA 1
ATOM 1356 C C . ALA A 1 172 ? 0.234 -11.202 13.505 1.00 94.19 172 ALA A C 1
ATOM 1358 O O . ALA A 1 172 ? -0.885 -10.703 13.459 1.00 94.19 172 ALA A O 1
ATOM 1359 N N . ALA A 1 173 ? 1.329 -10.481 13.721 1.00 93.44 173 ALA A N 1
ATOM 1360 C CA . ALA A 1 173 ? 1.393 -9.028 13.775 1.00 93.44 173 ALA A CA 1
ATOM 1361 C C . ALA A 1 173 ? 2.441 -8.551 12.767 1.00 93.44 173 ALA A C 1
ATOM 1363 O O . ALA A 1 173 ? 3.554 -9.079 12.723 1.00 93.44 173 ALA A O 1
ATOM 1364 N N . MET A 1 174 ? 2.097 -7.560 11.946 1.00 93.06 174 MET A N 1
ATOM 1365 C CA . MET A 1 174 ? 2.992 -7.066 10.904 1.00 93.06 174 MET A CA 1
ATOM 1366 C C . MET A 1 174 ? 3.612 -5.727 11.298 1.00 93.06 174 MET A C 1
ATOM 1368 O O . MET A 1 174 ? 2.937 -4.808 11.755 1.00 93.06 174 MET A O 1
ATOM 1372 N N . VAL A 1 175 ? 4.916 -5.614 11.077 1.00 94.25 175 VAL A N 1
ATOM 1373 C CA . VAL A 1 175 ? 5.731 -4.420 11.286 1.00 94.25 175 VAL A CA 1
ATOM 1374 C C . VAL A 1 175 ? 6.148 -3.894 9.913 1.00 94.25 175 VAL A C 1
ATOM 1376 O O . VAL A 1 175 ? 6.960 -4.506 9.217 1.00 94.25 175 VAL A O 1
ATOM 1379 N N . LYS A 1 176 ? 5.568 -2.767 9.491 1.00 92.19 176 LYS A N 1
ATOM 1380 C CA . LYS A 1 176 ? 5.827 -2.148 8.182 1.00 92.19 176 LYS A CA 1
ATOM 1381 C C . LYS A 1 176 ? 6.874 -1.055 8.314 1.00 92.19 176 LYS A C 1
ATOM 1383 O O . LYS A 1 176 ? 6.629 -0.053 8.983 1.00 92.19 176 LYS A O 1
ATOM 1388 N N . VAL A 1 177 ? 8.005 -1.213 7.631 1.00 92.75 177 VAL A N 1
ATOM 1389 C CA . VAL A 1 177 ? 9.086 -0.222 7.607 1.00 92.75 177 VAL A CA 1
ATOM 1390 C C . VAL A 1 177 ? 8.965 0.633 6.350 1.00 92.75 177 VAL A C 1
ATOM 1392 O O . VAL A 1 177 ? 8.903 0.117 5.229 1.00 92.75 177 VAL A O 1
ATOM 1395 N N . TYR A 1 178 ? 8.941 1.951 6.532 1.00 89.56 178 TYR A N 1
ATOM 1396 C CA . TYR A 1 178 ? 8.803 2.918 5.446 1.00 89.56 178 TYR A CA 1
ATOM 1397 C C . TYR A 1 178 ? 10.091 3.709 5.245 1.00 89.56 178 TYR A C 1
ATOM 1399 O O . TYR A 1 178 ? 10.795 4.028 6.202 1.00 89.56 178 TYR A O 1
ATOM 1407 N N . ARG A 1 179 ? 10.354 4.104 3.995 1.00 87.50 179 ARG A N 1
ATOM 1408 C CA . ARG A 1 179 ? 11.354 5.137 3.695 1.00 87.50 179 ARG A CA 1
ATOM 1409 C C . ARG A 1 179 ? 10.739 6.527 3.786 1.00 87.50 179 ARG A C 1
ATOM 1411 O O . ARG A 1 179 ? 9.617 6.748 3.317 1.00 87.50 179 ARG A O 1
ATOM 1418 N N . VAL A 1 180 ? 11.509 7.470 4.316 1.00 82.81 180 VAL A N 1
ATOM 1419 C CA . VAL A 1 180 ? 11.147 8.888 4.394 1.00 82.81 180 VAL A CA 1
ATOM 1420 C C . VAL A 1 180 ? 12.194 9.713 3.646 1.00 82.81 180 VAL A C 1
ATOM 1422 O O . VAL A 1 180 ? 13.389 9.580 3.888 1.00 82.81 180 VAL A O 1
ATOM 1425 N N . GLY A 1 181 ? 11.749 10.571 2.724 1.00 78.81 181 GLY A N 1
ATOM 1426 C CA . GLY A 1 181 ? 12.645 11.414 1.925 1.00 78.81 181 GLY A CA 1
ATOM 1427 C C . GLY A 1 181 ? 13.573 10.605 1.010 1.00 78.81 181 GLY A C 1
ATOM 1428 O O . GLY A 1 181 ? 13.112 9.710 0.293 1.00 78.81 181 GLY A O 1
ATOM 1429 N N . ASP A 1 182 ? 14.869 10.919 1.066 1.00 75.06 182 ASP A N 1
ATOM 1430 C CA . ASP A 1 182 ? 15.909 10.424 0.148 1.00 75.06 182 ASP A CA 1
ATOM 1431 C C . ASP A 1 182 ? 16.597 9.128 0.614 1.00 75.06 182 ASP A C 1
ATOM 1433 O O . ASP A 1 182 ? 17.621 8.719 0.064 1.00 75.06 182 ASP A O 1
ATOM 1437 N N . GLN A 1 183 ? 16.054 8.461 1.636 1.00 83.06 183 GLN A N 1
ATOM 1438 C CA . GLN A 1 183 ? 16.591 7.186 2.109 1.00 83.06 183 GLN A CA 1
ATOM 1439 C C . GLN A 1 183 ? 16.508 6.108 1.019 1.00 83.06 183 GLN A C 1
ATOM 1441 O O . GLN A 1 183 ? 15.477 5.951 0.350 1.00 83.06 183 GLN A O 1
ATOM 1446 N N . LYS A 1 184 ? 17.581 5.322 0.869 1.00 83.06 184 LYS A N 1
ATOM 1447 C CA . LYS A 1 184 ? 17.631 4.255 -0.133 1.00 83.06 184 LYS A CA 1
ATOM 1448 C C . LYS A 1 184 ? 16.901 3.005 0.366 1.00 83.06 184 LYS A C 1
ATOM 1450 O O . LYS A 1 184 ? 17.197 2.528 1.461 1.00 83.06 184 LYS A O 1
ATOM 1455 N N . PRO A 1 185 ? 16.002 2.416 -0.444 1.00 85.12 185 PRO A N 1
ATOM 1456 C CA . PRO A 1 185 ? 15.276 1.211 -0.049 1.00 85.12 185 PRO A CA 1
ATOM 1457 C C . PRO A 1 185 ? 16.214 0.019 0.184 1.00 85.12 185 PRO A C 1
ATOM 1459 O O . PRO A 1 185 ? 15.974 -0.771 1.087 1.00 85.12 185 PRO A O 1
ATOM 1462 N N . THR A 1 186 ? 17.314 -0.083 -0.568 1.00 87.56 186 THR A N 1
ATOM 1463 C CA . THR A 1 186 ? 18.294 -1.170 -0.419 1.00 87.56 186 THR A CA 1
ATOM 1464 C C . THR A 1 186 ? 19.005 -1.144 0.932 1.00 87.56 186 THR A C 1
ATOM 1466 O O . THR A 1 186 ? 19.144 -2.188 1.554 1.00 87.56 186 THR A O 1
ATOM 1469 N N . GLU A 1 187 ? 19.403 0.038 1.411 1.00 89.56 187 GLU A N 1
ATOM 1470 C CA . GLU A 1 187 ? 20.099 0.194 2.697 1.00 89.56 187 GLU A CA 1
ATOM 1471 C C . GLU A 1 187 ? 19.163 -0.126 3.874 1.00 89.56 187 GLU A C 1
ATOM 1473 O O . GLU A 1 187 ? 19.563 -0.799 4.824 1.00 89.56 187 GLU A O 1
ATOM 1478 N N . ILE A 1 188 ? 17.897 0.305 3.791 1.00 91.06 188 ILE A N 1
ATOM 1479 C CA . ILE A 1 188 ? 16.867 -0.020 4.790 1.00 91.06 188 ILE A CA 1
ATOM 1480 C C . ILE A 1 188 ? 16.602 -1.529 4.814 1.00 91.06 188 ILE A C 1
ATOM 1482 O O . ILE A 1 188 ? 16.603 -2.126 5.887 1.00 91.06 188 ILE A O 1
ATOM 1486 N N . ALA A 1 189 ? 16.386 -2.147 3.650 1.00 91.62 189 ALA A N 1
ATOM 1487 C CA . ALA A 1 189 ? 16.091 -3.574 3.559 1.00 91.62 189 ALA A CA 1
ATOM 1488 C C . ALA A 1 189 ? 17.245 -4.437 4.087 1.00 91.62 189 ALA A C 1
ATOM 1490 O O . ALA A 1 189 ? 16.997 -5.365 4.852 1.00 91.62 189 ALA A O 1
ATOM 1491 N N . GLU A 1 190 ? 18.496 -4.106 3.749 1.00 91.62 190 GLU A N 1
ATOM 1492 C CA . GLU A 1 190 ? 19.687 -4.794 4.269 1.00 91.62 190 GLU A CA 1
ATOM 1493 C C . GLU A 1 190 ? 19.791 -4.657 5.790 1.00 91.62 190 GLU A C 1
ATOM 1495 O O . GLU A 1 190 ? 19.894 -5.665 6.483 1.00 91.62 190 GLU A O 1
ATOM 1500 N N . THR A 1 191 ? 19.628 -3.439 6.320 1.00 92.31 191 THR A N 1
ATOM 1501 C CA . THR A 1 191 ? 19.645 -3.180 7.771 1.00 92.31 191 THR A CA 1
ATOM 1502 C C . THR A 1 191 ? 18.580 -4.008 8.507 1.00 92.31 191 THR A C 1
ATOM 1504 O O . THR A 1 191 ? 18.853 -4.600 9.550 1.00 92.31 191 THR A O 1
ATOM 1507 N N . VAL A 1 192 ? 17.358 -4.076 7.968 1.00 92.94 192 VAL A N 1
ATOM 1508 C CA . VAL A 1 192 ? 16.255 -4.842 8.571 1.00 92.94 192 VAL A CA 1
ATOM 1509 C C . VAL A 1 192 ? 16.490 -6.349 8.454 1.00 92.94 192 VAL A C 1
ATOM 1511 O O . VAL A 1 192 ? 16.273 -7.064 9.430 1.00 92.94 192 VAL A O 1
ATOM 1514 N N . LYS A 1 193 ? 16.951 -6.844 7.299 1.00 93.25 193 LYS A N 1
ATOM 1515 C CA . LYS A 1 193 ? 17.267 -8.267 7.088 1.00 93.25 193 LYS A CA 1
ATOM 1516 C C . LYS A 1 193 ? 18.379 -8.736 8.028 1.00 93.25 193 LYS A C 1
ATOM 1518 O O . LYS A 1 193 ? 18.239 -9.786 8.651 1.00 93.25 193 LYS A O 1
ATOM 1523 N N . GLU A 1 194 ? 19.441 -7.948 8.184 1.00 93.19 194 GLU A N 1
ATOM 1524 C CA . GLU A 1 194 ? 20.524 -8.226 9.135 1.00 93.19 194 GLU A CA 1
ATOM 1525 C C . GLU A 1 194 ? 20.018 -8.252 10.578 1.00 93.19 194 GLU A C 1
ATOM 1527 O O . GLU A 1 194 ? 20.326 -9.182 11.323 1.00 93.19 194 GLU A O 1
ATOM 1532 N N . PHE A 1 195 ? 19.195 -7.275 10.961 1.00 92.56 195 PHE A N 1
ATOM 1533 C CA . PHE A 1 195 ? 18.605 -7.219 12.293 1.00 92.56 195 PHE A CA 1
ATOM 1534 C C . PHE A 1 195 ? 17.705 -8.432 12.579 1.00 92.56 195 PHE A C 1
ATOM 1536 O O . PHE A 1 195 ? 17.844 -9.072 13.621 1.00 92.56 195 PHE A O 1
ATOM 1543 N N . VAL A 1 196 ? 16.823 -8.806 11.646 1.00 92.06 196 VAL A N 1
ATOM 1544 C CA . VAL A 1 196 ? 15.956 -9.988 11.790 1.00 92.06 196 VAL A CA 1
ATOM 1545 C C . VAL A 1 196 ? 16.789 -11.270 11.870 1.00 92.06 196 VAL A C 1
ATOM 1547 O O . VAL A 1 196 ? 16.515 -12.118 12.718 1.00 92.06 196 VAL A O 1
ATOM 1550 N N . ALA A 1 197 ? 17.839 -11.402 11.054 1.00 92.19 197 ALA A N 1
ATOM 1551 C CA . ALA A 1 197 ? 18.738 -12.554 11.091 1.00 92.19 197 ALA A CA 1
ATOM 1552 C C . ALA A 1 197 ? 19.488 -12.678 12.430 1.00 92.19 197 ALA A C 1
ATOM 1554 O O . ALA A 1 197 ? 19.665 -13.791 12.924 1.00 92.19 197 ALA A O 1
ATOM 1555 N N . GLN A 1 198 ? 19.885 -11.554 13.036 1.00 91.69 198 GLN A N 1
ATOM 1556 C CA . GLN A 1 198 ? 20.519 -11.516 14.359 1.00 91.69 198 GLN A CA 1
ATOM 1557 C C . GLN A 1 198 ? 19.532 -11.777 15.499 1.00 91.69 198 GLN A C 1
ATOM 1559 O O . GLN A 1 198 ? 19.911 -12.392 16.487 1.00 91.69 198 GLN A O 1
ATOM 1564 N N . LYS A 1 199 ? 18.275 -11.338 15.365 1.00 89.25 199 LYS A N 1
ATOM 1565 C CA . LYS A 1 199 ? 17.245 -11.489 16.401 1.00 89.25 199 LYS A CA 1
ATOM 1566 C C . LYS A 1 199 ? 16.612 -12.879 16.418 1.00 89.25 199 LYS A C 1
ATOM 1568 O O . LYS A 1 199 ? 16.215 -13.357 17.475 1.00 89.25 199 LYS A O 1
ATOM 1573 N N . ARG A 1 200 ? 16.515 -13.546 15.263 1.00 87.75 200 ARG A N 1
ATOM 1574 C CA . ARG A 1 200 ? 15.873 -14.865 15.109 1.00 87.75 200 ARG A CA 1
ATOM 1575 C C . ARG A 1 200 ? 16.365 -15.934 16.109 1.00 87.75 200 ARG A C 1
ATOM 1577 O O . ARG A 1 200 ? 15.512 -16.667 16.601 1.00 87.75 200 ARG A O 1
ATOM 1584 N N . PRO A 1 201 ? 17.668 -16.038 16.447 1.00 87.69 201 PRO A N 1
ATOM 1585 C CA . PRO A 1 201 ? 18.169 -16.972 17.460 1.00 87.69 201 PRO A CA 1
ATOM 1586 C C . PRO A 1 201 ? 17.823 -16.591 18.909 1.00 87.69 201 PRO A C 1
ATOM 1588 O O . PRO A 1 201 ? 17.761 -17.477 19.757 1.00 87.69 201 PRO A O 1
ATOM 1591 N N . ASP A 1 202 ? 17.605 -15.304 19.194 1.00 87.50 202 ASP A N 1
ATOM 1592 C CA . ASP A 1 202 ? 17.329 -14.791 20.547 1.00 87.50 202 ASP A CA 1
ATOM 1593 C C . ASP A 1 202 ? 15.854 -14.944 20.950 1.00 87.50 202 ASP A C 1
ATOM 1595 O O . ASP A 1 202 ? 15.491 -14.770 22.117 1.00 87.50 202 ASP A O 1
ATOM 1599 N N . LEU A 1 203 ? 14.981 -15.238 19.985 1.00 86.69 203 LEU A N 1
ATOM 1600 C CA . LEU A 1 203 ? 13.549 -15.360 20.217 1.00 86.69 203 LEU A CA 1
ATOM 1601 C C . LEU A 1 203 ? 13.181 -16.728 20.817 1.00 86.69 203 LEU A C 1
ATOM 1603 O O . LEU A 1 203 ? 13.753 -17.755 20.443 1.00 86.69 203 LEU A O 1
ATOM 1607 N N . PRO A 1 204 ? 12.184 -16.781 21.722 1.00 85.81 204 PRO A N 1
ATOM 1608 C CA . PRO A 1 204 ? 11.645 -18.045 22.211 1.00 85.81 204 PRO A CA 1
ATOM 1609 C C . PRO A 1 204 ? 11.108 -18.905 21.061 1.00 85.81 204 PRO A C 1
ATOM 1611 O O . PRO A 1 204 ? 10.532 -18.378 20.118 1.00 85.81 204 PRO A O 1
ATOM 1614 N N . THR A 1 205 ? 11.163 -20.235 21.184 1.00 81.56 205 THR A N 1
ATOM 1615 C CA . THR A 1 205 ? 10.703 -21.180 20.139 1.00 81.56 205 THR A CA 1
ATOM 1616 C C . THR A 1 205 ? 9.238 -20.981 19.710 1.00 81.56 205 THR A C 1
ATOM 1618 O O . THR A 1 205 ? 8.853 -21.391 18.617 1.00 81.56 205 THR A O 1
ATOM 1621 N N . ALA A 1 206 ? 8.420 -20.350 20.559 1.00 84.94 206 ALA A N 1
ATOM 1622 C CA . ALA A 1 206 ? 7.018 -20.036 20.290 1.00 84.94 206 ALA A CA 1
ATOM 1623 C C . ALA A 1 206 ? 6.803 -18.785 19.412 1.00 84.94 206 ALA A C 1
ATOM 1625 O O . ALA A 1 206 ? 5.708 -18.619 18.880 1.00 84.94 206 ALA A O 1
ATOM 1626 N N . VAL A 1 207 ? 7.810 -17.915 19.263 1.00 90.19 207 VAL A N 1
ATOM 1627 C CA . VAL A 1 207 ? 7.754 -16.693 18.446 1.00 90.19 207 VAL A CA 1
ATOM 1628 C C . VAL A 1 207 ? 8.647 -16.888 17.227 1.00 90.19 207 VAL A C 1
ATOM 1630 O O . VAL A 1 207 ? 9.823 -17.221 17.356 1.00 90.19 207 VAL A O 1
ATOM 1633 N N . GLN A 1 208 ? 8.111 -16.640 16.040 1.00 91.12 208 GLN A N 1
ATOM 1634 C CA . GLN A 1 208 ? 8.882 -16.623 14.804 1.00 91.12 208 GLN A CA 1
ATOM 1635 C C . GLN A 1 208 ? 8.788 -15.245 14.167 1.00 91.12 208 GLN A C 1
ATOM 1637 O O . GLN A 1 208 ? 7.788 -14.538 14.305 1.00 91.12 208 GLN A O 1
ATOM 1642 N N . VAL A 1 209 ? 9.870 -14.853 13.503 1.00 92.00 209 VAL A N 1
ATOM 1643 C CA . VAL A 1 209 ? 9.963 -13.584 12.792 1.00 92.00 209 VAL A CA 1
ATOM 1644 C C . VAL A 1 209 ? 10.509 -13.856 11.406 1.00 92.00 209 VAL A C 1
ATOM 1646 O O . VAL A 1 209 ? 11.536 -14.525 11.271 1.00 92.00 209 VAL A O 1
ATOM 1649 N N . ASP A 1 210 ? 9.813 -13.342 10.398 1.00 90.75 210 ASP A N 1
ATOM 1650 C CA . ASP A 1 210 ? 10.223 -13.463 9.003 1.00 90.75 210 ASP A CA 1
ATOM 1651 C C . ASP A 1 210 ? 9.981 -12.171 8.219 1.00 90.75 210 ASP A C 1
ATOM 1653 O O . ASP A 1 210 ? 9.179 -11.317 8.609 1.00 90.75 210 ASP A O 1
ATOM 1657 N N . THR A 1 211 ? 10.700 -12.015 7.113 1.00 91.81 211 THR A N 1
ATOM 1658 C CA . THR A 1 211 ? 10.538 -10.897 6.180 1.00 91.81 211 THR A CA 1
ATOM 1659 C C . THR A 1 211 ? 9.607 -11.307 5.051 1.00 91.81 211 THR A C 1
ATOM 1661 O O . THR A 1 211 ? 9.850 -12.317 4.402 1.00 91.81 211 THR A O 1
ATOM 1664 N N . LEU A 1 212 ? 8.562 -10.520 4.802 1.00 85.25 212 LEU A N 1
ATOM 1665 C CA . LEU A 1 212 ? 7.501 -10.889 3.864 1.00 85.25 212 LEU A CA 1
ATOM 1666 C C . LEU A 1 212 ? 7.623 -10.176 2.514 1.00 85.25 212 LEU A C 1
ATOM 1668 O O . LEU A 1 212 ? 7.837 -10.801 1.482 1.00 85.25 212 LEU A O 1
ATOM 1672 N N . LYS A 1 213 ? 7.497 -8.846 2.522 1.00 85.62 213 LYS A N 1
ATOM 1673 C CA . LYS A 1 213 ? 7.596 -8.004 1.323 1.00 85.62 213 LYS A CA 1
ATOM 1674 C C . LYS A 1 213 ? 8.901 -7.228 1.368 1.00 85.62 213 LYS A C 1
ATOM 1676 O O . LYS A 1 213 ? 9.115 -6.552 2.370 1.00 85.62 213 LYS A O 1
ATOM 1681 N N . ASP A 1 214 ? 9.710 -7.287 0.311 1.00 88.31 214 ASP A N 1
ATOM 1682 C CA . ASP A 1 214 ? 10.934 -6.492 0.147 1.00 88.31 214 ASP A CA 1
ATOM 1683 C C . ASP A 1 214 ? 10.977 -5.819 -1.238 1.00 88.31 214 ASP A C 1
ATOM 1685 O O . ASP A 1 214 ? 11.371 -6.416 -2.238 1.00 88.31 214 ASP A O 1
ATOM 1689 N N . ASP A 1 215 ? 10.624 -4.533 -1.287 1.00 83.25 215 ASP A N 1
ATOM 1690 C CA . ASP A 1 215 ? 10.648 -3.730 -2.517 1.00 83.25 215 ASP A CA 1
ATOM 1691 C C . ASP A 1 215 ? 12.085 -3.475 -3.026 1.00 83.25 215 ASP A C 1
ATOM 1693 O O . ASP A 1 215 ? 12.283 -3.018 -4.159 1.00 83.25 215 ASP A O 1
ATOM 1697 N N . SER A 1 216 ? 13.114 -3.752 -2.215 1.00 84.69 216 SER A N 1
ATOM 1698 C CA . SER A 1 216 ? 14.508 -3.654 -2.649 1.00 84.69 216 SER A CA 1
ATOM 1699 C C . SER A 1 216 ? 14.904 -4.766 -3.622 1.00 84.69 216 SER A C 1
ATOM 1701 O O . SER A 1 216 ? 15.769 -4.522 -4.465 1.00 84.69 216 SER A O 1
ATOM 1703 N N . GLU A 1 217 ? 14.259 -5.940 -3.560 1.00 83.38 217 GLU A N 1
ATOM 1704 C CA . GLU A 1 217 ? 14.469 -7.041 -4.514 1.00 83.38 217 GLU A CA 1
ATOM 1705 C C . GLU A 1 217 ? 14.047 -6.601 -5.915 1.00 83.38 217 GLU A C 1
ATOM 1707 O O . GLU A 1 217 ? 14.856 -6.652 -6.843 1.00 83.38 217 GLU A O 1
ATOM 1712 N N . LEU A 1 218 ? 12.848 -6.020 -6.033 1.00 77.31 218 LEU A N 1
ATOM 1713 C CA . LEU A 1 218 ? 12.354 -5.439 -7.279 1.00 77.31 218 LEU A CA 1
ATOM 1714 C C . LEU A 1 218 ? 13.305 -4.352 -7.800 1.00 77.31 218 LEU A C 1
ATOM 1716 O O . LEU A 1 218 ? 13.669 -4.343 -8.973 1.00 77.31 218 LEU A O 1
ATOM 1720 N N . PHE A 1 219 ? 13.765 -3.433 -6.945 1.00 78.75 219 PHE A N 1
ATOM 1721 C CA . PHE A 1 219 ? 14.717 -2.403 -7.374 1.00 78.75 219 PHE A CA 1
ATOM 1722 C C . PHE A 1 219 ? 16.044 -2.997 -7.885 1.00 78.75 219 PHE A C 1
ATOM 1724 O O . PHE A 1 219 ? 16.558 -2.555 -8.918 1.00 78.75 219 PHE A O 1
ATOM 1731 N N . LYS A 1 220 ? 16.600 -3.995 -7.180 1.00 81.56 220 LYS A N 1
ATOM 1732 C CA . LYS A 1 220 ? 17.847 -4.677 -7.559 1.00 81.56 220 LYS A CA 1
ATOM 1733 C C . LYS A 1 220 ? 17.690 -5.410 -8.891 1.00 81.56 220 LYS A C 1
ATOM 1735 O O . LYS A 1 220 ? 18.511 -5.180 -9.780 1.00 81.56 220 LYS A O 1
ATOM 1740 N N . SER A 1 221 ? 16.617 -6.181 -9.068 1.00 78.81 221 SER A N 1
ATOM 1741 C CA . SER A 1 221 ? 16.386 -6.932 -10.305 1.00 78.81 221 SER A CA 1
ATOM 1742 C C . SER A 1 221 ? 16.194 -5.991 -11.500 1.00 78.81 221 SER A C 1
ATOM 1744 O O . SER A 1 221 ? 16.878 -6.139 -12.511 1.00 78.81 221 SER A O 1
ATOM 1746 N N . ARG A 1 222 ? 15.404 -4.909 -11.367 1.00 76.06 222 ARG A N 1
ATOM 1747 C CA . ARG A 1 222 ? 15.237 -3.910 -12.445 1.00 76.06 222 ARG A CA 1
ATOM 1748 C C . ARG A 1 222 ? 16.549 -3.210 -12.812 1.00 76.06 222 ARG A C 1
ATOM 1750 O O . ARG A 1 222 ? 16.793 -2.955 -13.993 1.00 76.06 222 ARG A O 1
ATOM 1757 N N . LYS A 1 223 ? 17.407 -2.908 -11.829 1.00 80.31 223 LYS A N 1
ATOM 1758 C CA . LYS A 1 223 ? 18.758 -2.371 -12.071 1.00 80.31 223 LYS A CA 1
ATOM 1759 C C . LYS A 1 223 ? 19.615 -3.371 -12.850 1.00 80.31 223 LYS A C 1
ATOM 1761 O O . LYS A 1 223 ? 20.294 -2.975 -13.796 1.00 80.31 223 LYS A O 1
ATOM 1766 N N . ASP A 1 224 ? 19.602 -4.642 -12.463 1.00 82.62 224 ASP A N 1
ATOM 1767 C CA . ASP A 1 224 ? 20.399 -5.682 -13.119 1.00 82.62 224 ASP A CA 1
ATOM 1768 C C . ASP A 1 224 ? 19.908 -5.954 -14.544 1.00 82.62 224 ASP A C 1
ATOM 1770 O O . ASP A 1 224 ? 20.724 -6.042 -15.465 1.00 82.62 224 ASP A O 1
ATOM 1774 N N . LEU A 1 225 ? 18.590 -5.950 -14.760 1.00 77.31 225 LEU A N 1
ATOM 1775 C CA . LEU A 1 225 ? 17.970 -6.018 -16.083 1.00 77.31 225 LEU A CA 1
ATOM 1776 C C . LEU A 1 225 ? 18.394 -4.839 -16.971 1.00 77.31 225 LEU A C 1
ATOM 1778 O O . LEU A 1 225 ? 18.769 -5.048 -18.124 1.00 77.31 225 LEU A O 1
ATOM 1782 N N . LEU A 1 226 ? 18.404 -3.608 -16.439 1.00 74.81 226 LEU A N 1
ATOM 1783 C CA . LEU A 1 226 ? 18.900 -2.422 -17.149 1.00 74.81 226 LEU A CA 1
ATOM 1784 C C . LEU A 1 226 ? 20.362 -2.583 -17.562 1.00 74.81 226 LEU A C 1
ATOM 1786 O O . LEU A 1 226 ? 20.690 -2.387 -18.730 1.00 74.81 226 LEU A O 1
ATOM 1790 N N . VAL A 1 227 ? 21.240 -2.936 -16.621 1.00 81.69 227 VAL A N 1
ATOM 1791 C CA . VAL A 1 227 ? 22.675 -3.085 -16.898 1.00 81.69 227 VAL A CA 1
ATOM 1792 C C . VAL A 1 227 ? 22.903 -4.189 -17.929 1.00 81.69 227 VAL A C 1
ATOM 1794 O O . VAL A 1 227 ? 23.650 -3.989 -18.885 1.00 81.69 227 VAL A O 1
ATOM 1797 N N . LYS A 1 228 ? 22.212 -5.325 -17.792 1.00 83.50 228 LYS A N 1
ATOM 1798 C CA . LYS A 1 228 ? 22.271 -6.437 -18.745 1.00 83.50 228 LYS A CA 1
ATOM 1799 C C . LYS A 1 228 ? 21.808 -6.007 -20.139 1.00 83.50 228 LYS A C 1
ATOM 1801 O O . LYS A 1 228 ? 22.539 -6.222 -21.103 1.00 83.50 228 LYS A O 1
ATOM 1806 N N . ASN A 1 229 ? 20.649 -5.358 -20.255 1.00 80.00 229 ASN A N 1
ATOM 1807 C CA . ASN A 1 229 ? 20.110 -4.897 -21.538 1.00 80.00 229 ASN A CA 1
ATOM 1808 C C . ASN A 1 229 ? 20.987 -3.818 -22.180 1.00 80.00 229 ASN A C 1
ATOM 1810 O O . ASN A 1 229 ? 21.228 -3.874 -23.383 1.00 80.00 229 ASN A O 1
ATOM 1814 N N . ALA A 1 230 ? 21.515 -2.877 -21.393 1.00 77.94 230 ALA A N 1
ATOM 1815 C CA . ALA A 1 230 ? 22.450 -1.865 -21.873 1.00 77.94 230 ALA A CA 1
ATOM 1816 C C . ALA A 1 230 ? 23.739 -2.506 -22.408 1.00 77.94 230 ALA A C 1
ATOM 1818 O O . ALA A 1 230 ? 24.194 -2.144 -23.488 1.00 77.94 230 ALA A O 1
ATOM 1819 N N . MET A 1 231 ? 24.293 -3.502 -21.706 1.00 84.56 231 MET A N 1
ATOM 1820 C CA . MET A 1 231 ? 25.477 -4.238 -22.161 1.00 84.56 231 MET A CA 1
ATOM 1821 C C . MET A 1 231 ? 25.206 -5.046 -23.433 1.00 84.56 231 MET A C 1
ATOM 1823 O O . MET A 1 231 ? 26.012 -5.000 -24.360 1.00 84.56 231 MET A O 1
ATOM 1827 N N . ILE A 1 232 ? 24.072 -5.752 -23.511 1.00 86.25 232 ILE A N 1
ATOM 1828 C CA . ILE A 1 232 ? 23.664 -6.486 -24.720 1.00 86.25 232 ILE A CA 1
ATOM 1829 C C . ILE A 1 232 ? 23.504 -5.518 -25.893 1.00 86.25 232 ILE A C 1
ATOM 1831 O O . ILE A 1 232 ? 24.063 -5.763 -26.960 1.00 86.25 232 ILE A O 1
ATOM 1835 N N . GLY A 1 233 ? 22.792 -4.406 -25.691 1.00 83.19 233 GLY A N 1
ATOM 1836 C CA . GLY A 1 233 ? 22.594 -3.372 -26.703 1.00 83.19 233 GLY A CA 1
ATOM 1837 C C . GLY A 1 233 ? 23.916 -2.771 -27.179 1.00 83.19 233 GLY A C 1
ATOM 1838 O O . GLY A 1 233 ? 24.159 -2.707 -28.381 1.00 83.19 233 GLY A O 1
ATOM 1839 N N . LEU A 1 234 ? 24.814 -2.418 -26.255 1.00 83.38 234 LEU A N 1
ATOM 1840 C CA . LEU A 1 234 ? 26.139 -1.876 -26.566 1.00 83.38 234 LEU A CA 1
ATOM 1841 C C . LEU A 1 234 ? 26.987 -2.863 -27.383 1.00 83.38 234 LEU A C 1
ATOM 1843 O O . LEU A 1 234 ? 27.613 -2.473 -28.368 1.00 83.38 234 LEU A O 1
ATOM 1847 N N . VAL A 1 235 ? 26.989 -4.146 -27.003 1.00 87.06 235 VAL A N 1
ATOM 1848 C CA . VAL A 1 235 ? 27.711 -5.205 -27.724 1.00 87.06 235 VAL A CA 1
ATOM 1849 C C . VAL A 1 235 ? 27.102 -5.441 -29.104 1.00 87.06 235 VAL A C 1
ATOM 1851 O O . VAL A 1 235 ? 27.846 -5.549 -30.077 1.00 87.06 235 VAL A O 1
ATOM 1854 N N . LEU A 1 236 ? 25.773 -5.487 -29.219 1.00 86.38 236 LEU A N 1
ATOM 1855 C CA . LEU A 1 236 ? 25.084 -5.674 -30.496 1.00 86.38 236 LEU A CA 1
ATOM 1856 C C . LEU A 1 236 ? 25.389 -4.518 -31.455 1.00 86.38 236 LEU A C 1
ATOM 1858 O O . LEU A 1 236 ? 25.798 -4.761 -32.589 1.00 86.38 236 LEU A O 1
ATOM 1862 N N . VAL A 1 237 ? 25.266 -3.272 -30.985 1.00 83.88 237 VAL A N 1
ATOM 1863 C CA . VAL A 1 237 ? 25.611 -2.073 -31.760 1.00 83.88 237 VAL A CA 1
ATOM 1864 C C 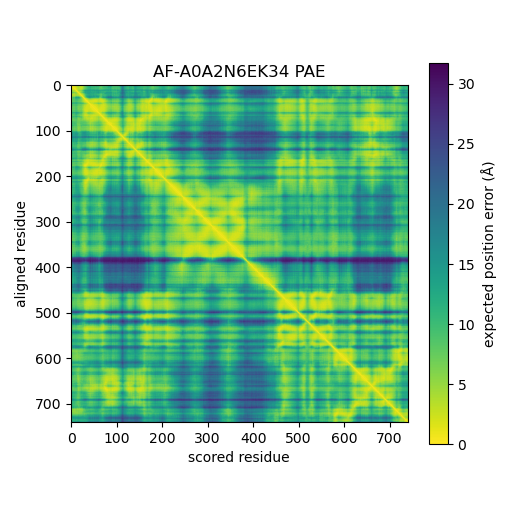. VAL A 1 237 ? 27.079 -2.117 -32.172 1.00 83.88 237 VAL A C 1
ATOM 1866 O O . VAL A 1 237 ? 27.388 -1.924 -33.343 1.00 83.88 237 VAL A O 1
ATOM 1869 N N . PHE A 1 238 ? 27.994 -2.449 -31.259 1.00 85.50 238 PHE A N 1
ATOM 1870 C CA . PHE A 1 238 ? 29.414 -2.576 -31.584 1.00 85.50 238 PHE A CA 1
ATOM 1871 C C . PHE A 1 238 ? 29.690 -3.634 -32.661 1.00 85.50 238 PHE A C 1
ATOM 1873 O O . PHE A 1 238 ? 30.478 -3.382 -33.573 1.00 85.50 238 PHE A O 1
ATOM 1880 N N . LEU A 1 239 ? 29.045 -4.803 -32.581 1.00 86.31 239 LEU A N 1
ATOM 1881 C CA . LEU A 1 239 ? 29.187 -5.864 -33.580 1.00 86.31 239 LEU A CA 1
ATOM 1882 C C . LEU A 1 239 ? 28.660 -5.416 -34.945 1.00 86.31 239 LEU A C 1
ATOM 1884 O O . LEU A 1 239 ? 29.349 -5.604 -35.945 1.00 86.31 239 LEU A O 1
ATOM 1888 N N . VAL A 1 240 ? 27.481 -4.789 -34.988 1.00 84.62 240 VAL A N 1
ATOM 1889 C CA . VAL A 1 240 ? 26.889 -4.271 -36.230 1.00 84.62 240 VAL A CA 1
ATOM 1890 C C . VAL A 1 240 ? 27.774 -3.177 -36.828 1.00 84.62 240 VAL A C 1
ATOM 1892 O O . VAL A 1 240 ? 28.158 -3.275 -37.990 1.00 84.62 240 VAL A O 1
ATOM 1895 N N . LEU A 1 241 ? 28.189 -2.182 -36.041 1.00 82.44 241 LEU A N 1
ATOM 1896 C CA . LEU A 1 241 ? 29.080 -1.116 -36.508 1.00 82.44 241 LEU A CA 1
ATOM 1897 C C . LEU A 1 241 ? 30.436 -1.659 -36.958 1.00 82.44 241 LEU A C 1
ATOM 1899 O O . LEU A 1 241 ? 30.949 -1.232 -37.986 1.00 82.44 241 LEU A O 1
ATOM 1903 N N . GLY A 1 242 ? 31.005 -2.627 -36.240 1.00 80.88 242 GLY A N 1
ATOM 1904 C CA . GLY A 1 242 ? 32.272 -3.264 -36.598 1.00 80.88 242 GLY A CA 1
ATOM 1905 C C . GLY A 1 242 ? 32.228 -4.059 -37.911 1.00 80.88 242 GLY A C 1
ATOM 1906 O O . GLY A 1 242 ? 33.284 -4.289 -38.505 1.00 80.88 242 GLY A O 1
ATOM 1907 N N . LEU A 1 243 ? 31.039 -4.457 -38.387 1.00 81.88 243 LEU A N 1
ATOM 1908 C CA . LEU A 1 243 ? 30.860 -5.103 -39.693 1.00 81.88 243 LEU A CA 1
ATOM 1909 C C . LEU A 1 243 ? 30.906 -4.114 -40.866 1.00 81.88 243 LEU A C 1
ATOM 1911 O O . LEU A 1 243 ? 31.325 -4.511 -41.953 1.00 81.88 243 LEU A O 1
ATOM 1915 N N . PHE A 1 244 ? 30.512 -2.852 -40.662 1.00 75.00 244 PHE A N 1
ATOM 1916 C CA . PHE A 1 244 ? 30.435 -1.835 -41.724 1.00 75.00 244 PHE A CA 1
ATOM 1917 C C . PHE A 1 244 ? 31.576 -0.804 -41.645 1.00 75.00 244 PHE A C 1
ATOM 1919 O O . PHE A 1 244 ? 32.219 -0.474 -42.646 1.00 75.00 244 PHE A O 1
ATOM 1926 N N . LEU A 1 245 ? 31.900 -0.338 -40.442 1.00 74.06 245 LEU A N 1
ATOM 1927 C CA . LEU A 1 245 ? 32.811 0.773 -40.172 1.00 74.06 245 LEU A CA 1
ATOM 1928 C C . LEU A 1 245 ? 34.197 0.290 -39.729 1.00 74.06 245 LEU A C 1
ATOM 1930 O O . LEU A 1 245 ? 34.388 -0.847 -39.297 1.00 74.06 245 LEU A O 1
ATOM 1934 N N . GLU A 1 246 ? 35.204 1.165 -39.823 1.00 77.75 246 GLU A N 1
ATOM 1935 C CA . GLU A 1 246 ? 36.520 0.868 -39.247 1.00 77.75 246 GLU A CA 1
ATOM 1936 C C . GLU A 1 246 ? 36.363 0.617 -37.741 1.00 77.75 246 GLU A C 1
ATOM 1938 O O . GLU A 1 246 ? 35.706 1.392 -37.052 1.00 77.75 246 GLU A O 1
ATOM 1943 N N . ILE A 1 247 ? 37.023 -0.412 -37.196 1.00 78.56 247 ILE A N 1
ATOM 1944 C CA . ILE A 1 247 ? 36.899 -0.779 -35.774 1.00 78.56 247 ILE A CA 1
ATOM 1945 C C . ILE A 1 247 ? 37.162 0.398 -34.821 1.00 78.56 247 ILE A C 1
ATOM 1947 O O . ILE A 1 247 ? 36.542 0.503 -33.770 1.00 78.56 247 ILE A O 1
ATOM 1951 N N . ARG A 1 248 ? 38.063 1.319 -35.196 1.00 80.31 248 ARG A N 1
ATOM 1952 C CA . ARG A 1 248 ? 38.334 2.539 -34.427 1.00 80.31 248 ARG A CA 1
ATOM 1953 C C . ARG A 1 248 ? 37.125 3.473 -34.422 1.00 80.31 248 ARG A C 1
ATOM 1955 O O . ARG A 1 248 ? 36.817 4.033 -33.379 1.00 80.31 248 ARG A O 1
ATOM 1962 N N . LEU A 1 249 ? 36.482 3.649 -35.572 1.00 81.81 249 LEU A N 1
ATOM 1963 C CA . LEU A 1 249 ? 35.288 4.471 -35.702 1.00 81.81 249 LEU A CA 1
ATOM 1964 C C . LEU A 1 249 ? 34.135 3.859 -34.903 1.00 81.81 249 LEU A C 1
ATOM 1966 O O . LEU A 1 249 ? 33.550 4.541 -34.071 1.00 81.81 249 LEU A O 1
ATOM 1970 N N . ALA A 1 250 ? 33.906 2.554 -35.068 1.00 84.94 250 ALA A N 1
ATOM 1971 C CA . ALA A 1 250 ? 32.900 1.807 -34.319 1.00 84.94 250 ALA A CA 1
ATOM 1972 C C . ALA A 1 250 ? 33.105 1.906 -32.795 1.00 84.94 250 ALA A C 1
ATOM 1974 O O . ALA A 1 250 ? 32.136 2.085 -32.067 1.00 84.94 250 ALA A O 1
ATOM 1975 N N . LEU A 1 251 ? 34.352 1.847 -32.304 1.00 86.06 251 LEU A N 1
ATOM 1976 C CA . LEU A 1 251 ? 34.666 2.018 -30.878 1.00 86.06 251 LEU A CA 1
ATOM 1977 C C . LEU A 1 251 ? 34.327 3.419 -30.353 1.00 86.06 251 LEU A C 1
ATOM 1979 O O . LEU A 1 251 ? 33.792 3.530 -29.255 1.00 86.06 251 LEU A O 1
ATOM 1983 N N . TRP A 1 252 ? 34.643 4.479 -31.103 1.00 87.44 252 TRP A N 1
ATOM 1984 C CA . TRP A 1 252 ? 34.366 5.851 -30.662 1.00 87.44 252 TRP A CA 1
ATOM 1985 C C . TRP A 1 252 ? 32.879 6.189 -30.716 1.00 87.44 252 TRP A C 1
ATOM 1987 O O . TRP A 1 252 ? 32.369 6.769 -29.765 1.00 87.44 252 TRP A O 1
ATOM 1997 N N . VAL A 1 253 ? 32.178 5.752 -31.765 1.00 85.31 253 VAL A N 1
ATOM 1998 C CA . VAL A 1 253 ? 30.713 5.861 -31.848 1.00 85.31 253 VAL A CA 1
ATOM 1999 C C . VAL A 1 253 ? 30.058 5.091 -30.696 1.00 85.31 253 VAL A C 1
ATOM 2001 O O . VAL A 1 253 ? 29.178 5.613 -30.021 1.00 85.31 253 VAL A O 1
ATOM 2004 N N . MET A 1 254 ? 30.544 3.881 -30.399 1.00 87.00 254 MET A N 1
ATOM 2005 C CA . MET A 1 254 ? 30.071 3.089 -29.262 1.00 87.00 254 MET A CA 1
ATOM 2006 C C . MET A 1 254 ? 30.312 3.787 -27.917 1.00 87.00 254 MET A C 1
ATOM 2008 O O . MET A 1 254 ? 29.444 3.725 -27.054 1.00 87.00 254 MET A O 1
ATOM 2012 N N . LEU A 1 255 ? 31.440 4.484 -27.738 1.00 88.81 255 LEU A N 1
ATOM 2013 C CA . LEU A 1 255 ? 31.736 5.237 -26.513 1.00 88.81 255 LEU A CA 1
ATOM 2014 C C . LEU A 1 255 ? 30.877 6.508 -26.367 1.00 88.81 255 LEU A C 1
ATOM 2016 O O . LEU A 1 255 ? 30.612 6.932 -25.242 1.00 88.81 255 LEU A O 1
ATOM 2020 N N . GLY A 1 256 ? 30.394 7.081 -27.472 1.00 87.50 256 GLY A N 1
ATOM 2021 C CA . GLY A 1 256 ? 29.475 8.225 -27.459 1.00 87.50 256 GLY A CA 1
ATOM 2022 C C . GLY A 1 256 ? 28.141 7.924 -26.763 1.00 87.50 256 GLY A C 1
ATOM 2023 O O . GLY A 1 256 ? 27.572 8.795 -26.102 1.00 87.50 256 GLY A O 1
ATOM 2024 N N . ILE A 1 257 ? 27.686 6.666 -26.807 1.00 88.50 257 ILE A N 1
ATOM 2025 C CA . ILE A 1 257 ? 26.460 6.196 -26.141 1.00 88.50 257 ILE A CA 1
ATOM 2026 C C . ILE A 1 257 ? 26.535 6.362 -24.608 1.00 88.50 257 ILE A C 1
ATOM 2028 O O . ILE A 1 257 ? 25.731 7.121 -24.059 1.00 88.50 257 ILE A O 1
ATOM 2032 N N . PRO A 1 258 ? 27.471 5.713 -23.874 1.00 88.12 258 PRO A N 1
ATOM 2033 C CA . PRO A 1 258 ? 27.560 5.859 -22.425 1.00 88.12 258 PRO A CA 1
ATOM 2034 C C . PRO A 1 258 ? 27.899 7.291 -22.002 1.00 88.12 258 PRO A C 1
ATOM 2036 O O . PRO A 1 258 ? 27.431 7.720 -20.953 1.00 88.12 258 PRO A O 1
ATOM 2039 N N . ILE A 1 259 ? 28.640 8.063 -22.809 1.00 90.25 259 ILE A N 1
ATOM 2040 C CA . ILE A 1 259 ? 28.881 9.491 -22.536 1.00 90.25 259 ILE A CA 1
ATOM 2041 C C . ILE A 1 259 ? 27.562 10.274 -22.569 1.00 90.25 259 ILE A C 1
ATOM 2043 O O . ILE A 1 259 ? 27.275 11.032 -21.639 1.00 90.25 259 ILE A O 1
ATOM 2047 N N . SER A 1 260 ? 26.732 10.047 -23.590 1.00 90.50 260 SER A N 1
ATOM 2048 C CA . SER A 1 260 ? 25.424 10.698 -23.727 1.00 90.50 260 SER A CA 1
ATOM 2049 C C . SER A 1 260 ? 24.479 10.324 -22.585 1.00 90.50 260 SER A C 1
ATOM 2051 O O . SER A 1 260 ? 23.784 11.178 -22.034 1.00 90.50 260 SER A O 1
ATOM 2053 N N . PHE A 1 261 ? 24.510 9.058 -22.162 1.00 89.31 261 PHE A N 1
ATOM 2054 C CA . PHE A 1 261 ? 23.701 8.565 -21.047 1.00 89.31 261 PHE A CA 1
ATOM 2055 C C . PHE A 1 261 ? 24.172 9.148 -19.713 1.00 89.31 261 PHE A C 1
ATOM 2057 O O . PHE A 1 261 ? 23.344 9.607 -18.934 1.00 89.31 261 PHE A O 1
ATOM 2064 N N . CYS A 1 262 ? 25.484 9.203 -19.459 1.00 90.25 262 CYS A N 1
ATOM 2065 C CA . CYS A 1 262 ? 26.048 9.859 -18.277 1.00 90.25 262 CYS A CA 1
ATOM 2066 C C . CYS A 1 262 ? 25.680 11.346 -18.221 1.00 90.25 262 CYS A C 1
ATOM 2068 O O . CYS A 1 262 ? 25.330 11.848 -17.154 1.00 90.25 262 CYS A O 1
ATOM 2070 N N . GLY A 1 263 ? 25.708 12.043 -19.361 1.00 89.81 263 GLY A N 1
ATOM 2071 C CA . GLY A 1 263 ? 25.261 13.432 -19.428 1.00 89.81 263 GLY A CA 1
ATOM 2072 C C . GLY A 1 263 ? 23.774 13.574 -19.104 1.00 89.81 263 GLY A C 1
ATOM 2073 O O . GLY A 1 263 ? 23.416 14.418 -18.292 1.00 89.81 263 GLY A O 1
ATOM 2074 N N . ALA A 1 264 ? 22.907 12.714 -19.642 1.00 88.31 264 ALA A N 1
ATOM 2075 C CA . ALA A 1 264 ? 21.483 12.735 -19.303 1.00 88.31 264 ALA A CA 1
ATOM 2076 C C . ALA A 1 264 ? 21.219 12.403 -17.822 1.00 88.31 264 ALA A C 1
ATOM 2078 O O . ALA A 1 264 ? 20.445 13.099 -17.164 1.00 88.31 264 ALA A O 1
ATOM 2079 N N . LEU A 1 265 ? 21.910 11.397 -17.272 1.00 89.75 265 LEU A N 1
ATOM 2080 C CA . LEU A 1 265 ? 21.856 11.034 -15.850 1.00 89.75 265 LEU A CA 1
ATOM 2081 C C . LEU A 1 265 ? 22.282 12.198 -14.945 1.00 89.75 265 LEU A C 1
ATOM 2083 O O . LEU A 1 265 ? 21.711 12.376 -13.874 1.00 89.75 265 LEU A O 1
ATOM 2087 N N . MET A 1 266 ? 23.239 13.022 -15.380 1.00 90.00 266 MET A N 1
ATOM 2088 C CA . MET A 1 266 ? 23.667 14.216 -14.646 1.00 90.00 266 MET A CA 1
ATOM 2089 C C . MET A 1 266 ? 22.551 15.269 -14.534 1.00 90.00 266 MET A C 1
ATOM 2091 O O . MET A 1 266 ? 22.478 15.970 -13.527 1.00 90.00 266 MET A O 1
ATOM 2095 N N . PHE A 1 267 ? 21.670 15.378 -15.535 1.00 86.62 267 PHE A N 1
ATOM 2096 C CA . PHE A 1 267 ? 20.564 16.344 -15.540 1.00 86.62 267 PHE A CA 1
ATOM 2097 C C . PHE A 1 267 ? 19.271 15.816 -14.905 1.00 86.62 267 PHE A C 1
ATOM 2099 O O . PHE A 1 267 ? 18.409 16.614 -14.542 1.00 86.62 267 PHE A O 1
ATOM 2106 N N . MET A 1 268 ? 19.137 14.501 -14.712 1.00 88.50 268 MET A N 1
ATOM 2107 C CA . MET A 1 268 ? 17.950 13.887 -14.101 1.00 88.50 268 MET A CA 1
ATOM 2108 C C . MET A 1 268 ? 17.549 14.480 -12.739 1.00 88.50 268 MET A C 1
ATOM 2110 O O . MET A 1 268 ? 16.366 14.789 -12.579 1.00 88.50 268 MET A O 1
ATOM 2114 N N . PRO A 1 269 ? 18.473 14.711 -11.779 1.00 84.12 269 PRO A N 1
ATOM 2115 C CA . PRO A 1 269 ? 18.107 15.286 -10.485 1.00 84.12 269 PRO A CA 1
ATOM 2116 C C . PRO A 1 269 ? 17.504 16.689 -10.605 1.00 84.12 269 PRO A C 1
ATOM 2118 O O . PRO A 1 269 ? 16.614 17.044 -9.840 1.00 84.12 269 PRO A O 1
ATOM 2121 N N . ALA A 1 270 ? 17.954 17.482 -11.584 1.00 87.31 270 ALA A N 1
ATOM 2122 C CA . ALA A 1 270 ? 17.425 18.823 -11.828 1.00 87.31 270 ALA A CA 1
ATOM 2123 C C . ALA A 1 270 ? 16.015 18.806 -12.445 1.00 87.31 270 ALA A C 1
ATOM 2125 O O . ALA A 1 270 ? 15.302 19.804 -12.372 1.00 87.31 270 ALA A O 1
ATOM 2126 N N . LEU A 1 271 ? 15.620 17.681 -13.046 1.00 84.50 271 LEU A N 1
ATOM 2127 C CA . LEU A 1 271 ? 14.329 17.477 -13.703 1.00 84.50 271 LEU A CA 1
ATOM 2128 C C . LEU A 1 271 ? 13.347 16.670 -12.832 1.00 84.50 271 LEU A C 1
ATOM 2130 O O . LEU A 1 271 ? 12.267 16.332 -13.306 1.00 84.50 271 LEU A O 1
ATOM 2134 N N . ASP A 1 272 ? 13.715 16.366 -11.579 1.00 82.69 272 ASP A N 1
ATOM 2135 C CA . ASP A 1 272 ? 12.939 15.539 -10.635 1.00 82.69 272 ASP A CA 1
ATOM 2136 C C . ASP A 1 272 ? 12.575 14.149 -11.203 1.00 82.69 272 ASP A C 1
ATOM 2138 O O . ASP A 1 272 ? 11.523 13.570 -10.925 1.00 82.69 272 ASP A O 1
ATOM 2142 N N . VAL A 1 273 ? 13.463 13.596 -12.038 1.00 84.31 273 VAL A N 1
ATOM 2143 C CA . VAL A 1 273 ? 13.300 12.267 -12.635 1.00 84.31 273 VAL A CA 1
ATOM 2144 C C . VAL A 1 273 ? 14.194 11.267 -11.910 1.00 84.31 273 VAL A C 1
ATOM 2146 O O . VAL A 1 273 ? 15.405 11.444 -11.807 1.00 84.31 273 VAL A O 1
ATOM 2149 N N . SER A 1 274 ? 13.593 10.177 -11.434 1.00 82.00 274 SER A N 1
ATOM 2150 C CA . SER A 1 274 ? 14.302 9.052 -10.815 1.00 82.00 274 SER A CA 1
ATOM 2151 C C . SER A 1 274 ? 14.506 7.899 -11.795 1.00 82.00 274 SER A C 1
ATOM 2153 O O . SER A 1 274 ? 13.769 7.757 -12.773 1.00 82.00 274 SER A O 1
ATOM 2155 N N . ILE A 1 275 ? 15.476 7.031 -11.495 1.00 78.06 275 ILE A N 1
ATOM 2156 C CA . ILE A 1 275 ? 15.655 5.769 -12.216 1.00 78.06 275 ILE A CA 1
ATOM 2157 C C . ILE A 1 275 ? 14.544 4.799 -11.787 1.00 78.06 275 ILE A C 1
ATOM 2159 O O . ILE A 1 275 ? 14.535 4.281 -10.673 1.00 78.06 275 ILE A O 1
ATOM 2163 N N . ASN A 1 276 ? 13.594 4.576 -12.686 1.00 74.12 276 ASN A N 1
ATOM 2164 C CA . ASN A 1 276 ? 12.472 3.645 -12.583 1.00 74.12 276 ASN A CA 1
ATOM 2165 C C . ASN A 1 276 ? 12.228 2.910 -13.922 1.00 74.12 276 ASN A C 1
ATOM 2167 O O . ASN A 1 276 ? 12.899 3.180 -14.918 1.00 74.12 276 ASN A O 1
ATOM 2171 N N . MET A 1 277 ? 11.244 2.005 -13.978 1.00 71.50 277 MET A N 1
ATOM 2172 C CA . MET A 1 277 ? 10.951 1.211 -15.185 1.00 71.50 277 MET A CA 1
ATOM 2173 C C . MET A 1 277 ? 10.640 2.057 -16.431 1.00 71.50 277 MET A C 1
ATOM 2175 O O . MET A 1 277 ? 11.070 1.713 -17.529 1.00 71.50 277 MET A O 1
ATOM 2179 N N . ILE A 1 278 ? 9.939 3.182 -16.278 1.00 81.44 278 ILE A N 1
ATOM 2180 C CA . ILE A 1 278 ? 9.596 4.062 -17.406 1.00 81.44 278 ILE A CA 1
ATOM 2181 C C . ILE A 1 278 ? 10.843 4.797 -17.898 1.00 81.44 278 ILE A C 1
ATOM 2183 O O . ILE A 1 278 ? 11.091 4.876 -19.099 1.00 81.44 278 ILE A O 1
ATOM 2187 N N . SER A 1 279 ? 11.669 5.286 -16.972 1.00 84.94 279 SER A N 1
ATOM 2188 C CA . SER A 1 279 ? 12.941 5.918 -17.321 1.00 84.94 279 SER A CA 1
ATOM 2189 C C . SER A 1 279 ? 13.896 4.948 -18.023 1.00 84.94 279 SER A C 1
ATOM 2191 O O . SER A 1 279 ? 14.579 5.321 -18.971 1.00 84.94 279 SER A O 1
ATOM 2193 N N . LEU A 1 280 ? 13.887 3.678 -17.608 1.00 79.06 280 LEU A N 1
ATOM 2194 C CA . LEU A 1 280 ? 14.649 2.598 -18.219 1.00 79.06 280 LEU A CA 1
ATOM 2195 C C . LEU A 1 280 ? 14.199 2.366 -19.662 1.00 79.06 280 LEU A C 1
ATOM 2197 O O . LEU A 1 280 ? 15.024 2.318 -20.573 1.00 79.06 280 LEU A O 1
ATOM 2201 N N . PHE A 1 281 ? 12.888 2.275 -19.875 1.00 79.44 281 PHE A N 1
ATOM 2202 C CA . PHE A 1 281 ? 12.325 2.162 -21.213 1.00 79.44 281 PHE A CA 1
ATOM 2203 C C . PHE A 1 281 ? 12.736 3.352 -22.095 1.00 79.44 281 PHE A C 1
ATOM 2205 O O . PHE A 1 281 ? 13.133 3.158 -23.242 1.00 79.44 281 PHE A O 1
ATOM 2212 N N . ALA A 1 282 ? 12.751 4.566 -21.538 1.00 87.94 282 ALA A N 1
ATOM 2213 C CA . ALA A 1 282 ? 13.228 5.756 -22.237 1.00 87.94 282 ALA A CA 1
ATOM 2214 C C . ALA A 1 282 ? 14.710 5.657 -22.646 1.00 87.94 282 ALA A C 1
ATOM 2216 O O . ALA A 1 282 ? 15.040 5.981 -23.785 1.00 87.94 282 ALA A O 1
ATOM 2217 N N . PHE A 1 283 ? 15.595 5.156 -21.773 1.00 85.94 283 PHE A N 1
ATOM 2218 C CA . PHE A 1 283 ? 17.004 4.905 -22.115 1.00 85.94 283 PHE A CA 1
ATOM 2219 C C . PHE A 1 283 ? 17.163 3.860 -23.226 1.00 85.94 283 PHE A C 1
ATOM 2221 O O . PHE A 1 283 ? 17.963 4.055 -24.139 1.00 85.94 283 PHE A O 1
ATOM 2228 N N . ILE A 1 284 ? 16.401 2.764 -23.179 1.00 80.94 284 ILE A N 1
ATOM 2229 C CA . ILE A 1 284 ? 16.454 1.710 -24.205 1.00 80.94 284 ILE A CA 1
ATOM 2230 C C . ILE A 1 284 ? 15.968 2.247 -25.556 1.00 80.94 284 ILE A C 1
ATOM 2232 O O . ILE A 1 284 ? 16.610 2.000 -26.572 1.00 80.94 284 ILE A O 1
ATOM 2236 N N . MET A 1 285 ? 14.877 3.017 -25.578 1.00 83.94 285 MET A N 1
ATOM 2237 C CA . MET A 1 285 ? 14.401 3.661 -26.807 1.00 83.94 285 MET A CA 1
ATOM 2238 C C . MET A 1 285 ? 15.412 4.673 -27.355 1.00 83.94 285 MET A C 1
ATOM 2240 O O . MET A 1 285 ? 15.660 4.703 -28.559 1.00 83.94 285 MET A O 1
ATOM 2244 N N . ALA A 1 286 ? 16.027 5.475 -26.481 1.00 87.00 286 ALA A N 1
ATOM 2245 C CA . ALA A 1 286 ? 17.028 6.458 -26.882 1.00 87.00 286 ALA A CA 1
ATOM 2246 C C . ALA A 1 286 ? 18.303 5.811 -27.444 1.00 87.00 286 ALA A C 1
ATOM 2248 O O . ALA A 1 286 ? 18.938 6.407 -28.309 1.00 87.00 286 ALA A O 1
ATOM 2249 N N . LEU A 1 287 ? 18.659 4.594 -27.007 1.00 82.38 287 LEU A N 1
ATOM 2250 C CA . LEU A 1 287 ? 19.839 3.875 -27.496 1.00 82.38 287 LEU A CA 1
ATOM 2251 C C . LEU A 1 287 ? 19.855 3.759 -29.025 1.00 82.38 287 LEU A C 1
ATOM 2253 O O . LEU A 1 287 ? 20.912 3.918 -29.619 1.00 82.38 287 LEU A O 1
ATOM 2257 N N . GLY A 1 288 ? 18.707 3.497 -29.657 1.00 75.81 288 GLY A N 1
ATOM 2258 C CA . GLY A 1 288 ? 18.627 3.388 -31.116 1.00 75.81 288 GLY A CA 1
ATOM 2259 C C . GLY A 1 288 ? 18.818 4.730 -31.823 1.00 75.81 288 GLY A C 1
ATOM 2260 O O . GLY A 1 288 ? 19.540 4.805 -32.807 1.00 75.81 288 GLY A O 1
ATOM 2261 N N . ILE A 1 289 ? 18.220 5.794 -31.287 1.00 84.00 289 ILE A N 1
ATOM 2262 C CA . ILE A 1 289 ? 18.195 7.117 -31.929 1.00 84.00 289 ILE A CA 1
ATOM 2263 C C . ILE A 1 289 ? 19.563 7.811 -31.829 1.00 84.00 289 ILE A C 1
ATOM 2265 O O . ILE A 1 289 ? 20.010 8.451 -32.770 1.00 84.00 289 ILE A O 1
ATOM 2269 N N . VAL A 1 290 ? 20.256 7.656 -30.697 1.00 84.75 290 VAL A N 1
ATOM 2270 C CA . VAL A 1 290 ? 21.526 8.349 -30.397 1.00 84.75 290 VAL A CA 1
ATOM 2271 C C . VAL A 1 290 ? 22.678 7.930 -31.304 1.00 84.75 290 VAL A C 1
ATOM 2273 O O . VAL A 1 290 ? 23.604 8.704 -31.542 1.00 84.75 290 VAL A O 1
ATOM 2276 N N . VAL A 1 291 ? 22.670 6.682 -31.768 1.00 83.25 291 VAL A N 1
ATOM 2277 C CA . VAL A 1 291 ? 23.805 6.131 -32.515 1.00 83.25 291 VAL A CA 1
ATOM 2278 C C . VAL A 1 291 ? 23.825 6.666 -33.943 1.00 83.25 291 VAL A C 1
ATOM 2280 O O . VAL A 1 291 ? 24.908 6.892 -34.482 1.00 83.25 291 VAL A O 1
ATOM 2283 N N . ASP A 1 292 ? 22.658 6.924 -34.531 1.00 84.81 292 ASP A N 1
ATOM 2284 C CA . ASP A 1 292 ? 22.519 7.337 -35.928 1.00 84.81 292 ASP A CA 1
ATOM 2285 C C . ASP A 1 292 ? 23.295 8.629 -36.231 1.00 84.81 292 ASP A C 1
ATOM 2287 O O . ASP A 1 292 ? 24.048 8.688 -37.206 1.00 84.81 292 ASP A O 1
ATOM 2291 N N . ASP A 1 293 ? 23.214 9.630 -35.353 1.00 85.44 293 ASP A N 1
ATOM 2292 C CA . ASP A 1 293 ? 23.894 10.917 -35.539 1.00 85.44 293 ASP A CA 1
ATOM 2293 C C . ASP A 1 293 ? 25.423 10.771 -35.500 1.00 85.44 293 ASP A C 1
ATOM 2295 O O . ASP A 1 293 ? 26.152 11.305 -36.347 1.00 85.44 293 ASP A O 1
ATOM 2299 N N . ALA A 1 294 ? 25.922 9.988 -34.541 1.00 86.06 294 ALA A N 1
ATOM 2300 C CA . ALA A 1 294 ? 27.342 9.691 -34.402 1.00 86.06 294 ALA A CA 1
ATOM 2301 C C . ALA A 1 294 ? 27.875 8.860 -35.584 1.00 86.06 294 ALA A C 1
ATOM 2303 O O . ALA A 1 294 ? 29.019 9.063 -36.001 1.00 86.06 294 ALA A O 1
ATOM 2304 N N . ILE A 1 295 ? 27.057 7.971 -36.168 1.00 88.19 295 ILE A N 1
ATOM 2305 C CA . ILE A 1 295 ? 27.404 7.248 -37.401 1.00 88.19 295 ILE A CA 1
ATOM 2306 C C . ILE A 1 295 ? 27.543 8.227 -38.568 1.00 88.19 295 ILE A C 1
ATOM 2308 O O . ILE A 1 295 ? 28.549 8.167 -39.269 1.00 88.19 295 ILE A O 1
ATOM 2312 N N . VAL A 1 296 ? 26.580 9.130 -38.777 1.00 89.44 296 VAL A N 1
ATOM 2313 C CA . VAL A 1 296 ? 26.598 10.073 -39.911 1.00 89.44 296 VAL A CA 1
ATOM 2314 C C . VAL A 1 296 ? 27.828 10.982 -39.855 1.00 89.44 296 VAL A C 1
ATOM 2316 O O . VAL A 1 296 ? 28.553 11.108 -40.845 1.00 89.44 296 VAL A O 1
ATOM 2319 N N . VAL A 1 297 ? 28.115 11.575 -38.690 1.00 90.12 297 VAL A N 1
ATOM 2320 C CA . VAL A 1 297 ? 29.321 12.402 -38.500 1.00 90.12 297 VAL A CA 1
ATOM 2321 C C . VAL A 1 297 ? 30.586 11.559 -38.642 1.00 90.12 297 VAL A C 1
ATOM 2323 O O . VAL A 1 297 ? 31.543 11.961 -39.310 1.00 90.12 297 VAL A O 1
ATOM 2326 N N . GLY A 1 298 ? 30.597 10.379 -38.026 1.00 89.25 298 GLY A N 1
ATOM 2327 C CA . GLY A 1 298 ? 31.731 9.473 -38.039 1.00 89.25 298 GLY A CA 1
ATOM 2328 C C . GLY A 1 298 ? 32.113 8.992 -39.440 1.00 89.25 298 GLY A C 1
ATOM 2329 O O . GLY A 1 298 ? 33.297 9.004 -39.791 1.00 89.25 298 GLY A O 1
ATOM 2330 N N . GLU A 1 299 ? 31.124 8.610 -40.245 1.00 87.38 299 GLU A N 1
ATOM 2331 C CA . GLU A 1 299 ? 31.320 8.132 -41.611 1.00 87.38 299 GLU A CA 1
ATOM 2332 C C . GLU A 1 299 ? 31.767 9.264 -42.532 1.00 87.38 299 GLU A C 1
ATOM 2334 O O . GLU A 1 299 ? 32.725 9.079 -43.275 1.00 87.38 299 GLU A O 1
ATOM 2339 N N . ASN A 1 300 ? 31.201 10.471 -42.411 1.00 89.44 300 ASN A N 1
ATOM 2340 C CA . ASN A 1 300 ? 31.655 11.596 -43.230 1.00 89.44 300 ASN A CA 1
ATOM 2341 C C . ASN A 1 300 ? 33.121 11.976 -42.926 1.00 89.44 300 ASN A C 1
ATOM 2343 O O . ASN A 1 300 ? 33.920 12.258 -43.820 1.00 89.44 300 ASN A O 1
ATOM 2347 N N . ILE A 1 301 ? 33.535 11.912 -41.653 1.00 88.44 301 ILE A N 1
ATOM 2348 C CA . ILE A 1 301 ? 34.948 12.083 -41.268 1.00 88.44 301 ILE A CA 1
ATOM 2349 C C . ILE A 1 301 ? 35.822 10.970 -41.866 1.00 88.44 301 ILE A C 1
ATOM 2351 O O . ILE A 1 301 ? 36.971 11.219 -42.249 1.00 88.44 301 ILE A O 1
ATOM 2355 N N . TYR A 1 302 ? 35.316 9.739 -41.917 1.00 85.75 302 TYR A N 1
ATOM 2356 C CA . TYR A 1 302 ? 36.020 8.603 -42.502 1.00 85.75 302 TYR A CA 1
ATOM 2357 C C . TYR A 1 302 ? 36.142 8.716 -44.027 1.00 85.75 302 TYR A C 1
ATOM 2359 O O . TYR A 1 302 ? 37.223 8.470 -44.563 1.00 85.75 302 TYR A O 1
ATOM 2367 N N . GLU A 1 303 ? 35.101 9.170 -44.718 1.00 85.94 303 GLU A N 1
ATOM 2368 C CA . GLU A 1 303 ? 35.097 9.430 -46.159 1.00 85.94 303 GLU A CA 1
ATOM 2369 C C . GLU A 1 303 ? 36.137 10.496 -46.538 1.00 85.94 303 GLU A C 1
ATOM 2371 O O . GLU A 1 303 ? 36.991 10.263 -47.398 1.00 85.94 303 GLU A O 1
ATOM 2376 N N . GLN A 1 304 ? 36.187 11.611 -45.801 1.00 87.12 304 GLN A N 1
ATOM 2377 C CA . GLN A 1 304 ? 37.202 12.657 -45.986 1.00 87.12 304 GLN A CA 1
ATOM 2378 C C . GLN A 1 304 ? 38.638 12.117 -45.803 1.00 87.12 304 GLN A C 1
ATOM 2380 O O . GLN A 1 304 ? 39.568 12.532 -46.500 1.00 87.12 304 GLN A O 1
ATOM 2385 N N . ARG A 1 305 ? 38.849 11.142 -44.904 1.00 84.31 305 ARG A N 1
ATOM 2386 C CA . ARG A 1 305 ? 40.159 10.471 -44.753 1.00 84.31 305 ARG A CA 1
ATOM 2387 C C . ARG A 1 305 ? 40.489 9.565 -45.920 1.00 84.31 305 ARG A C 1
ATOM 2389 O O . ARG A 1 305 ? 41.647 9.529 -46.332 1.00 84.31 305 ARG A O 1
ATOM 2396 N N . GLN A 1 306 ? 39.509 8.823 -46.431 1.00 82.69 306 GLN A N 1
ATOM 2397 C CA . GLN A 1 306 ? 39.700 7.981 -47.612 1.00 82.69 306 GLN A CA 1
ATOM 2398 C C . GLN A 1 306 ? 40.061 8.824 -48.840 1.00 82.69 306 GLN A C 1
ATOM 2400 O O . GLN A 1 306 ? 40.888 8.402 -49.644 1.00 82.69 306 GLN A O 1
ATOM 2405 N N . ALA A 1 307 ? 39.543 10.053 -48.921 1.00 84.75 307 ALA A N 1
ATOM 2406 C CA . ALA A 1 307 ? 39.925 11.044 -49.925 1.00 84.75 307 ALA A CA 1
ATOM 2407 C C . ALA A 1 307 ? 41.347 11.631 -49.737 1.00 84.75 307 ALA A C 1
ATOM 2409 O O . ALA A 1 307 ? 41.780 12.470 -50.525 1.00 84.75 307 ALA A O 1
ATOM 2410 N N . GLY A 1 308 ? 42.100 11.197 -48.718 1.00 82.94 308 GLY A N 1
ATOM 2411 C CA . GLY A 1 308 ? 43.492 11.593 -48.482 1.00 82.94 308 GLY A CA 1
ATOM 2412 C C . GLY A 1 308 ? 43.675 12.859 -47.639 1.00 82.94 308 GLY A C 1
ATOM 2413 O O . GLY A 1 308 ? 44.803 13.335 -47.493 1.00 82.94 308 GLY A O 1
ATOM 2414 N N . VAL A 1 309 ? 42.603 13.409 -47.059 1.00 87.12 309 VAL A N 1
ATOM 2415 C CA . VAL A 1 309 ? 42.672 14.609 -46.213 1.00 87.12 309 VAL A CA 1
ATOM 2416 C C . VAL A 1 309 ? 43.344 14.276 -44.864 1.00 87.12 309 VAL A C 1
ATOM 2418 O O . VAL A 1 309 ? 43.018 13.258 -44.247 1.00 87.12 309 VAL A O 1
ATOM 2421 N N . PRO A 1 310 ? 44.268 15.118 -44.349 1.00 87.19 310 PRO A N 1
ATOM 2422 C CA . PRO A 1 310 ? 44.899 14.903 -43.044 1.00 87.19 310 PRO A CA 1
ATOM 2423 C C . PRO A 1 310 ? 43.881 14.776 -41.899 1.00 87.19 310 PRO A C 1
ATOM 2425 O O . PRO A 1 310 ? 42.895 15.503 -41.874 1.00 87.19 310 PRO A O 1
ATOM 2428 N N . TYR A 1 311 ? 44.152 13.920 -40.905 1.00 85.75 311 TYR A N 1
ATOM 2429 C CA . TYR A 1 311 ? 43.211 13.534 -39.834 1.00 85.75 311 TYR A CA 1
ATOM 2430 C C . TYR A 1 311 ? 42.477 14.697 -39.149 1.00 85.75 311 TYR A C 1
ATOM 2432 O O . TYR A 1 311 ? 41.261 14.625 -38.969 1.00 85.75 311 TYR A O 1
ATOM 2440 N N . LEU A 1 312 ? 43.200 15.760 -38.781 1.00 88.81 312 LEU A N 1
ATOM 2441 C CA . LEU A 1 312 ? 42.615 16.939 -38.137 1.00 88.81 312 LEU A CA 1
ATOM 2442 C C . LEU A 1 312 ? 41.681 17.701 -39.087 1.00 88.81 312 LEU A C 1
ATOM 2444 O O . LEU A 1 312 ? 40.587 18.103 -38.699 1.00 88.81 312 LEU A O 1
ATOM 2448 N N . GLN A 1 313 ? 42.102 17.873 -40.341 1.00 88.38 313 GLN A N 1
ATOM 2449 C CA . GLN A 1 313 ? 41.314 18.577 -41.345 1.00 88.38 313 GLN A CA 1
ATOM 2450 C C . GLN A 1 313 ? 40.100 17.747 -41.781 1.00 88.38 313 GLN A C 1
ATOM 2452 O O . GLN A 1 313 ? 39.024 18.306 -41.954 1.00 88.38 313 GLN A O 1
ATOM 2457 N N . ALA A 1 314 ? 40.244 16.424 -41.881 1.00 88.19 314 ALA A N 1
ATOM 2458 C CA . ALA A 1 314 ? 39.152 15.503 -42.177 1.00 88.19 314 ALA A CA 1
ATOM 2459 C C . ALA A 1 314 ? 38.095 15.506 -41.065 1.00 88.19 314 ALA A C 1
ATOM 2461 O O . ALA A 1 314 ? 36.907 15.536 -41.359 1.00 88.19 314 ALA A O 1
ATOM 2462 N N . ALA A 1 315 ? 38.515 15.544 -39.792 1.00 90.25 315 ALA A N 1
ATOM 2463 C CA . ALA A 1 315 ? 37.597 15.672 -38.661 1.00 90.25 315 ALA A CA 1
ATOM 2464 C C . ALA A 1 315 ? 36.831 17.002 -38.686 1.00 90.25 315 ALA A C 1
ATOM 2466 O O . ALA A 1 315 ? 35.618 17.015 -38.502 1.00 90.25 315 ALA A O 1
ATOM 2467 N N . LYS A 1 316 ? 37.530 18.113 -38.963 1.00 91.31 316 LYS A N 1
ATOM 2468 C CA . LYS A 1 316 ? 36.909 19.439 -39.060 1.00 91.31 316 LYS A CA 1
ATOM 2469 C C . LYS A 1 316 ? 35.925 19.514 -40.227 1.00 91.31 316 LYS A C 1
ATOM 2471 O O . LYS A 1 316 ? 34.768 19.839 -40.000 1.00 91.31 316 LYS A O 1
ATOM 2476 N N . ASN A 1 317 ? 36.376 19.192 -41.440 1.00 91.12 317 ASN A N 1
ATOM 2477 C CA . ASN A 1 317 ? 35.555 19.253 -42.650 1.00 91.12 317 ASN A CA 1
ATOM 2478 C C . ASN A 1 317 ? 34.355 18.309 -42.541 1.00 91.12 317 ASN A C 1
ATOM 2480 O O . ASN A 1 317 ? 33.224 18.747 -42.738 1.00 91.12 317 ASN A O 1
ATOM 2484 N N . GLY A 1 318 ? 34.612 17.057 -42.146 1.00 89.00 318 GLY A N 1
ATOM 2485 C CA . GLY A 1 318 ? 33.596 16.020 -42.023 1.00 89.00 318 GLY A CA 1
ATOM 2486 C C . GLY A 1 318 ? 32.492 16.400 -41.040 1.00 89.00 318 GLY A C 1
ATOM 2487 O O . GLY A 1 318 ? 31.320 16.288 -41.378 1.00 89.00 318 GLY A O 1
ATOM 2488 N N . ALA A 1 319 ? 32.845 16.937 -39.867 1.00 91.62 319 ALA A N 1
ATOM 2489 C CA . ALA A 1 319 ? 31.856 17.408 -38.899 1.00 91.62 319 ALA A CA 1
ATOM 2490 C C . ALA A 1 319 ? 31.094 18.650 -39.391 1.00 91.62 319 ALA A C 1
ATOM 2492 O O . ALA A 1 319 ? 29.874 18.706 -39.266 1.00 91.62 319 ALA A O 1
ATOM 2493 N N . THR A 1 320 ? 31.778 19.643 -39.976 1.00 92.44 320 THR A N 1
ATOM 2494 C CA . THR A 1 320 ? 31.123 20.886 -40.427 1.00 92.44 320 THR A CA 1
ATOM 2495 C C . THR A 1 320 ? 30.159 20.685 -41.591 1.00 92.44 320 THR A C 1
ATOM 2497 O O . THR A 1 320 ? 29.178 21.415 -41.690 1.00 92.44 320 THR A O 1
ATOM 2500 N N . GLU A 1 321 ? 30.423 19.709 -42.457 1.00 93.12 321 GLU A N 1
ATOM 2501 C CA . GLU A 1 321 ? 29.602 19.420 -43.635 1.00 93.12 321 GLU A CA 1
ATOM 2502 C C . GLU A 1 321 ? 28.229 18.849 -43.257 1.00 93.12 321 GLU A C 1
ATOM 2504 O O . GLU A 1 321 ? 27.217 19.249 -43.831 1.00 93.12 321 GLU A O 1
ATOM 2509 N N . VAL A 1 322 ? 28.172 17.985 -42.238 1.00 92.81 322 VAL A N 1
ATOM 2510 C CA . VAL A 1 322 ? 26.916 17.361 -41.785 1.00 92.81 322 VAL A CA 1
ATOM 2511 C C . VAL A 1 322 ? 26.303 18.028 -40.551 1.00 92.81 322 VAL A C 1
ATOM 2513 O O . VAL A 1 322 ? 25.198 17.666 -40.157 1.00 92.81 322 VAL A O 1
ATOM 2516 N N . ALA A 1 323 ? 26.965 19.030 -39.960 1.00 92.31 323 ALA A N 1
ATOM 2517 C CA . ALA A 1 323 ? 26.504 19.681 -38.732 1.00 92.31 323 ALA A CA 1
ATOM 2518 C C . ALA A 1 323 ? 25.067 20.213 -38.838 1.00 92.31 323 ALA A C 1
ATOM 2520 O O . ALA A 1 323 ? 24.253 19.976 -37.951 1.00 92.31 323 ALA A O 1
ATOM 2521 N N . GLN A 1 324 ? 24.733 20.912 -39.928 1.00 93.75 324 GLN A N 1
ATOM 2522 C CA . GLN A 1 324 ? 23.395 21.478 -40.108 1.00 93.75 324 GLN A CA 1
ATOM 2523 C C . GLN A 1 324 ? 22.314 20.387 -40.279 1.00 93.75 324 GLN A C 1
ATOM 2525 O O . GLN A 1 324 ? 21.333 20.436 -39.534 1.00 93.75 324 GLN A O 1
ATOM 2530 N N . PRO A 1 325 ? 22.464 19.396 -41.184 1.00 92.44 325 PRO A N 1
ATOM 2531 C CA . PRO A 1 325 ? 21.536 18.266 -41.273 1.00 92.44 325 PRO A CA 1
ATOM 2532 C C . PRO A 1 325 ? 21.314 17.530 -39.945 1.00 92.44 325 PRO A C 1
ATOM 2534 O O . PRO A 1 325 ? 20.166 17.277 -39.588 1.00 92.44 325 PRO A O 1
ATOM 2537 N N . VAL A 1 326 ? 22.385 17.247 -39.195 1.00 92.19 326 VAL A N 1
ATOM 2538 C CA . VAL A 1 326 ? 22.313 16.528 -37.909 1.00 92.19 326 VAL A CA 1
ATOM 2539 C C . VAL A 1 326 ? 21.547 17.340 -36.861 1.00 92.19 326 VAL A C 1
ATOM 2541 O O . VAL A 1 326 ? 20.644 16.818 -36.212 1.00 92.19 326 VAL A O 1
ATOM 2544 N N . VAL A 1 327 ? 21.812 18.647 -36.746 1.00 94.38 327 VAL A N 1
ATOM 2545 C CA . VAL A 1 327 ? 21.065 19.523 -35.824 1.00 94.38 327 VAL A CA 1
ATOM 2546 C C . VAL A 1 327 ? 19.564 19.510 -36.133 1.00 94.38 327 VAL A C 1
ATOM 2548 O O . VAL A 1 327 ? 18.753 19.388 -35.216 1.00 94.38 327 VAL A O 1
ATOM 2551 N N . PHE A 1 328 ? 19.167 19.604 -37.407 1.00 94.00 328 PHE A N 1
ATOM 2552 C CA . PHE A 1 328 ? 17.748 19.561 -37.781 1.00 94.00 328 PHE A CA 1
ATOM 2553 C C . PHE A 1 328 ? 17.110 18.184 -37.560 1.00 94.00 328 PHE A C 1
ATOM 2555 O O . PHE A 1 328 ? 15.949 18.127 -37.150 1.00 94.00 328 PHE A O 1
ATOM 2562 N N . ALA A 1 329 ? 17.844 17.091 -37.783 1.00 91.44 329 ALA A N 1
ATOM 2563 C CA . ALA A 1 329 ? 17.367 15.737 -37.502 1.00 91.44 329 ALA A CA 1
ATOM 2564 C C . ALA A 1 329 ? 17.056 15.554 -36.005 1.00 91.44 329 ALA A C 1
ATOM 2566 O O . ALA A 1 329 ? 15.955 15.126 -35.639 1.00 91.44 329 ALA A O 1
ATOM 2567 N N . ILE A 1 330 ? 17.969 15.997 -35.136 1.00 92.19 330 ILE A N 1
ATOM 2568 C CA . ILE A 1 330 ? 17.789 15.952 -33.682 1.00 92.19 330 ILE A CA 1
ATOM 2569 C C . ILE A 1 330 ? 16.638 16.856 -33.239 1.00 92.19 330 ILE A C 1
ATOM 2571 O O . ILE A 1 330 ? 15.764 16.414 -32.494 1.00 92.19 330 ILE A O 1
ATOM 2575 N N . LEU A 1 331 ? 16.573 18.100 -33.725 1.00 94.00 331 LEU A N 1
ATOM 2576 C CA . LEU A 1 331 ? 15.481 19.020 -33.384 1.00 94.00 331 LEU A CA 1
ATOM 2577 C C . LEU A 1 331 ? 14.113 18.495 -33.830 1.00 94.00 331 LEU A C 1
ATOM 2579 O O . LEU A 1 331 ? 13.125 18.708 -33.128 1.00 94.00 331 LEU A O 1
ATOM 2583 N N . THR A 1 332 ? 14.043 17.786 -34.956 1.00 94.12 332 THR A N 1
ATOM 2584 C CA . THR A 1 332 ? 12.801 17.152 -35.419 1.00 94.12 332 THR A CA 1
ATOM 2585 C C . THR A 1 332 ? 12.366 16.054 -34.451 1.00 94.12 332 THR A C 1
ATOM 2587 O O . THR A 1 332 ? 11.207 16.031 -34.040 1.00 94.12 332 THR A O 1
ATOM 2590 N N . SER A 1 333 ? 13.302 15.209 -34.007 1.00 92.06 333 SER A N 1
ATOM 2591 C CA . SER A 1 333 ? 13.039 14.177 -32.995 1.00 92.06 333 SER A CA 1
ATOM 2592 C C . SER A 1 333 ? 12.600 14.792 -31.662 1.00 92.06 333 SER A C 1
ATOM 2594 O O . SER A 1 333 ? 11.576 14.402 -31.108 1.00 92.06 333 SER A O 1
ATOM 2596 N N . VAL A 1 334 ? 13.296 15.829 -31.184 1.00 93.94 334 VAL A N 1
ATOM 2597 C CA . VAL A 1 334 ? 12.910 16.582 -29.977 1.00 93.94 334 VAL A CA 1
ATOM 2598 C C . VAL A 1 334 ? 11.501 17.163 -30.116 1.00 93.94 334 VAL A C 1
ATOM 2600 O O . VAL A 1 334 ? 10.691 17.035 -29.200 1.00 93.94 334 VAL A O 1
ATOM 2603 N N . THR A 1 335 ? 11.178 17.748 -31.271 1.00 95.06 335 THR A N 1
ATOM 2604 C CA . THR A 1 335 ? 9.850 18.318 -31.546 1.00 95.06 335 THR A CA 1
ATOM 2605 C C . THR A 1 335 ? 8.765 17.242 -31.574 1.00 95.06 335 THR A C 1
ATOM 2607 O O . THR A 1 335 ? 7.656 17.502 -31.121 1.00 95.06 335 THR A O 1
ATOM 2610 N N . ALA A 1 336 ? 9.069 16.027 -32.035 1.00 93.06 336 ALA A N 1
ATOM 2611 C CA . ALA A 1 336 ? 8.128 14.907 -32.019 1.00 93.06 336 ALA A CA 1
ATOM 2612 C C . ALA A 1 336 ? 7.814 14.410 -30.594 1.00 93.06 336 ALA A C 1
ATOM 2614 O O . ALA A 1 336 ? 6.680 14.027 -30.316 1.00 93.06 336 ALA A O 1
ATOM 2615 N N . PHE A 1 337 ? 8.787 14.458 -29.675 1.00 91.81 337 PHE A N 1
ATOM 2616 C CA . PHE A 1 337 ? 8.599 14.066 -28.270 1.00 91.81 337 PHE A CA 1
ATOM 2617 C C . PHE A 1 337 ? 8.035 15.187 -27.384 1.00 91.81 337 PHE A C 1
ATOM 2619 O O . PHE A 1 337 ? 7.417 14.905 -26.357 1.00 91.81 337 PHE A O 1
ATOM 2626 N N . MET A 1 338 ? 8.211 16.453 -27.767 1.00 92.88 338 MET A N 1
ATOM 2627 C CA . MET A 1 338 ? 7.798 17.616 -26.973 1.00 92.88 338 MET A CA 1
ATOM 2628 C C . MET A 1 338 ? 6.300 17.636 -26.589 1.00 92.88 338 MET A C 1
ATOM 2630 O O . MET A 1 338 ? 6.016 17.945 -25.430 1.00 92.88 338 MET A O 1
ATOM 2634 N N . PRO A 1 339 ? 5.330 17.269 -27.457 1.00 93.12 339 PRO A N 1
ATOM 2635 C CA . PRO A 1 339 ? 3.910 17.239 -27.096 1.00 93.12 339 PRO A CA 1
ATOM 2636 C C . PRO A 1 339 ? 3.592 16.367 -25.876 1.00 93.12 339 PRO A C 1
ATOM 2638 O O . PRO A 1 339 ? 2.694 16.697 -25.104 1.00 93.12 339 PRO A O 1
ATOM 2641 N N . LEU A 1 340 ? 4.354 15.289 -25.658 1.00 90.56 340 LEU A N 1
ATOM 2642 C CA . LEU A 1 340 ? 4.137 14.361 -24.546 1.00 90.56 340 LEU A CA 1
ATOM 2643 C C . LEU A 1 340 ? 4.408 14.998 -23.171 1.00 90.56 340 LEU A C 1
ATOM 2645 O O . LEU A 1 340 ? 3.871 14.525 -22.173 1.00 90.56 340 LEU A O 1
ATOM 2649 N N . LEU A 1 341 ? 5.191 16.084 -23.107 1.00 90.00 341 LEU A N 1
ATOM 2650 C CA . LEU A 1 341 ? 5.435 16.842 -21.871 1.00 90.00 341 LEU A CA 1
ATOM 2651 C C . LEU A 1 341 ? 4.218 17.663 -21.421 1.00 90.00 341 LEU A C 1
ATOM 2653 O O . LEU A 1 341 ? 4.120 18.017 -20.249 1.00 90.00 341 LEU A O 1
ATOM 2657 N N . TYR A 1 342 ? 3.300 17.975 -22.340 1.00 90.06 342 TYR A N 1
ATOM 2658 C CA . TYR A 1 342 ? 2.122 18.801 -22.061 1.00 90.06 342 TYR A CA 1
ATOM 2659 C C . TYR A 1 342 ? 0.894 17.990 -21.641 1.00 90.06 342 TYR A C 1
ATOM 2661 O O . TYR A 1 342 ? -0.145 18.571 -21.325 1.00 90.06 342 TYR A O 1
ATOM 2669 N N . ILE A 1 343 ? 0.995 16.659 -21.617 1.00 89.19 343 ILE A N 1
ATOM 2670 C CA . ILE A 1 343 ? -0.077 15.805 -21.110 1.00 89.19 343 ILE A CA 1
ATOM 2671 C C . ILE A 1 343 ? -0.247 16.101 -19.616 1.00 89.19 343 ILE A C 1
ATOM 2673 O O . ILE A 1 343 ? 0.694 15.997 -18.833 1.00 89.19 343 ILE A O 1
ATOM 2677 N N . SER A 1 344 ? -1.454 16.498 -19.217 1.00 85.31 344 SER A N 1
ATOM 2678 C CA . SER A 1 344 ? -1.785 16.818 -17.828 1.00 85.31 344 SER A CA 1
ATOM 2679 C C . SER A 1 344 ? -2.270 15.596 -17.040 1.00 85.31 344 SER A C 1
ATOM 2681 O O . SER A 1 344 ? -2.561 14.536 -17.594 1.00 85.31 344 SER A O 1
ATOM 2683 N N . GLY A 1 345 ? -2.417 15.759 -15.725 1.00 81.56 345 GLY A N 1
ATOM 2684 C CA . GLY A 1 345 ? -2.961 14.730 -14.841 1.00 81.56 345 GLY A CA 1
ATOM 2685 C C . GLY A 1 345 ? -1.920 13.711 -14.379 1.00 81.56 345 GLY A C 1
ATOM 2686 O O . GLY A 1 345 ? -0.712 13.901 -14.522 1.00 81.56 345 GLY A O 1
ATOM 2687 N N . ILE A 1 346 ? -2.400 12.628 -13.772 1.00 74.44 346 ILE A N 1
ATOM 2688 C CA . ILE A 1 346 ? -1.546 11.556 -13.245 1.00 74.44 346 ILE A CA 1
ATOM 2689 C C . ILE A 1 346 ? -0.774 10.883 -14.386 1.00 74.44 346 ILE A C 1
ATOM 2691 O O . ILE A 1 346 ? 0.439 10.718 -14.284 1.00 74.44 346 ILE A O 1
ATOM 2695 N N . MET A 1 347 ? -1.454 10.577 -15.496 1.00 74.94 347 MET A N 1
ATOM 2696 C CA . MET A 1 347 ? -0.832 9.976 -16.681 1.00 74.94 347 MET A CA 1
ATOM 2697 C C . MET A 1 347 ? 0.236 10.872 -17.302 1.00 74.94 347 MET A C 1
ATOM 2699 O O . MET A 1 347 ? 1.287 10.374 -17.694 1.00 74.94 347 MET A O 1
ATOM 2703 N N . GLY A 1 348 ? 0.020 12.188 -17.303 1.00 82.88 348 GLY A N 1
ATOM 2704 C CA . GLY A 1 348 ? 1.031 13.163 -17.704 1.00 82.88 348 GLY A CA 1
ATOM 2705 C C . GLY A 1 348 ? 2.344 13.028 -16.938 1.00 82.88 348 GLY A C 1
ATOM 2706 O O . GLY A 1 348 ? 3.419 13.039 -17.532 1.00 82.88 348 GLY A O 1
ATOM 2707 N N . LYS A 1 349 ? 2.269 12.801 -15.620 1.00 81.50 349 LYS A N 1
ATOM 2708 C CA . LYS A 1 349 ? 3.459 12.584 -14.780 1.00 81.50 349 LYS A CA 1
ATOM 2709 C C . LYS A 1 349 ? 4.189 11.280 -15.108 1.00 81.50 349 LYS A C 1
ATOM 2711 O O . LYS A 1 349 ? 5.409 11.244 -15.006 1.00 81.50 349 LYS A O 1
ATOM 2716 N N . PHE A 1 350 ? 3.467 10.225 -15.492 1.00 79.50 350 PHE A N 1
ATOM 2717 C CA . PHE A 1 350 ? 4.073 8.955 -15.905 1.00 79.50 350 PHE A CA 1
ATOM 2718 C C . PHE A 1 350 ? 4.711 9.060 -17.294 1.00 79.50 350 PHE A C 1
ATOM 2720 O O . PHE A 1 350 ? 5.893 8.762 -17.453 1.00 79.50 350 PHE A O 1
ATOM 2727 N N . ILE A 1 351 ? 3.951 9.520 -18.290 1.00 84.75 351 ILE A N 1
ATOM 2728 C CA . ILE A 1 351 ? 4.400 9.605 -19.685 1.00 84.75 351 ILE A CA 1
ATOM 2729 C C . ILE A 1 351 ? 5.511 10.642 -19.841 1.00 84.75 351 ILE A C 1
ATOM 2731 O O . ILE A 1 351 ? 6.459 10.387 -20.577 1.00 84.75 351 ILE A O 1
ATOM 2735 N N . GLY A 1 352 ? 5.450 11.762 -19.111 1.00 88.50 352 GLY A N 1
ATOM 2736 C CA . GLY A 1 352 ? 6.418 12.860 -19.183 1.00 88.50 352 GLY A CA 1
ATOM 2737 C C . GLY A 1 352 ? 7.864 12.466 -18.859 1.00 88.50 352 GLY A C 1
ATOM 2738 O O . GLY A 1 352 ? 8.793 13.146 -19.294 1.00 88.50 352 GLY A O 1
ATOM 2739 N N . VAL A 1 353 ? 8.089 11.335 -18.181 1.00 90.62 353 VAL A N 1
ATOM 2740 C CA . VAL A 1 353 ? 9.433 10.793 -17.913 1.00 90.62 353 VAL A CA 1
ATOM 2741 C C . VAL A 1 353 ? 10.160 10.417 -19.210 1.00 90.62 353 VAL A C 1
ATOM 2743 O O . VAL A 1 353 ? 11.346 10.711 -19.356 1.00 90.62 353 VAL A O 1
ATOM 2746 N N . ILE A 1 354 ? 9.454 9.815 -20.173 1.00 90.69 354 ILE A N 1
ATOM 2747 C CA . ILE A 1 354 ? 10.024 9.363 -21.450 1.00 90.69 354 ILE A CA 1
ATOM 2748 C C . ILE A 1 354 ? 10.618 10.520 -22.270 1.00 90.69 354 ILE A C 1
ATOM 2750 O O . ILE A 1 354 ? 11.823 10.489 -22.534 1.00 90.69 354 ILE A O 1
ATOM 2754 N N . PRO A 1 355 ? 9.839 11.546 -22.674 1.00 92.69 355 PRO A N 1
ATOM 2755 C CA . PRO A 1 355 ? 10.354 12.641 -23.484 1.00 92.69 355 PRO A CA 1
ATOM 2756 C C . PRO A 1 355 ? 11.432 13.428 -22.738 1.00 92.69 355 PRO A C 1
ATOM 2758 O O . PRO A 1 355 ? 12.403 13.833 -23.362 1.00 92.69 355 PRO A O 1
ATOM 2761 N N . THR A 1 356 ? 11.327 13.587 -21.414 1.00 92.62 356 THR A N 1
ATOM 2762 C CA . THR A 1 356 ? 12.346 14.282 -20.610 1.00 92.62 356 THR A CA 1
ATOM 2763 C C . THR A 1 356 ? 13.722 13.630 -20.761 1.00 92.62 356 THR A C 1
ATOM 2765 O O . THR A 1 356 ? 14.719 14.313 -20.994 1.00 92.62 356 THR A O 1
ATOM 2768 N N . ILE A 1 357 ? 13.775 12.298 -20.690 1.00 92.50 357 ILE A N 1
ATOM 2769 C CA . ILE A 1 357 ? 15.023 11.539 -20.807 1.00 92.50 357 ILE A CA 1
ATOM 2770 C C . ILE A 1 357 ? 15.507 11.501 -22.248 1.00 92.50 357 ILE A C 1
ATOM 2772 O O . ILE A 1 357 ? 16.671 11.799 -22.495 1.00 92.50 357 ILE A O 1
ATOM 2776 N N . VAL A 1 358 ? 14.630 11.172 -23.200 1.00 92.50 358 VAL A N 1
ATOM 2777 C CA . VAL A 1 358 ? 15.002 11.084 -24.619 1.00 92.50 358 VAL A CA 1
ATOM 2778 C C . VAL A 1 358 ? 15.535 12.429 -25.112 1.00 92.50 358 VAL A C 1
ATOM 2780 O O . VAL A 1 358 ? 16.620 12.475 -25.681 1.00 92.50 358 VAL A O 1
ATOM 2783 N N . ILE A 1 359 ? 14.844 13.538 -24.827 1.00 92.94 359 ILE A N 1
ATOM 2784 C CA . ILE A 1 359 ? 15.296 14.885 -25.204 1.00 92.94 359 ILE A CA 1
ATOM 2785 C C . ILE A 1 359 ? 16.634 15.210 -24.531 1.00 92.94 359 ILE A C 1
ATOM 2787 O O . ILE A 1 359 ? 17.544 15.693 -25.200 1.00 92.94 359 ILE A O 1
ATOM 2791 N N . GLY A 1 360 ? 16.785 14.910 -23.236 1.00 92.88 360 GLY A N 1
ATOM 2792 C CA . GLY A 1 360 ? 18.046 15.112 -22.521 1.00 92.88 360 GLY A CA 1
ATOM 2793 C C . GLY A 1 360 ? 19.213 14.357 -23.163 1.00 92.88 360 GLY A C 1
ATOM 2794 O O . GLY A 1 360 ? 20.264 14.944 -23.411 1.00 92.88 360 GLY A O 1
ATOM 2795 N N . ILE A 1 361 ? 19.013 13.080 -23.498 1.00 93.06 361 ILE A N 1
ATOM 27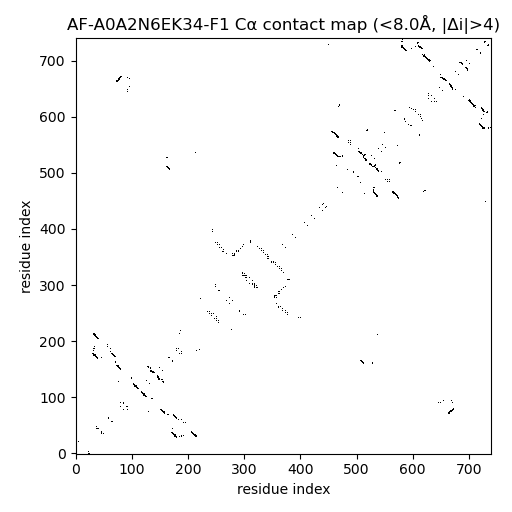96 C CA . ILE A 1 361 ? 20.022 12.252 -24.162 1.00 93.06 361 ILE A CA 1
ATOM 2797 C C . ILE A 1 361 ? 20.347 12.798 -25.558 1.00 93.06 361 ILE A C 1
ATOM 2799 O O . ILE A 1 361 ? 21.523 12.914 -25.887 1.00 93.06 361 ILE A O 1
ATOM 2803 N N . LEU A 1 362 ? 19.346 13.166 -26.363 1.00 93.19 362 LEU A N 1
ATOM 2804 C CA . LEU A 1 362 ? 19.551 13.695 -27.717 1.00 93.19 362 LEU A CA 1
ATOM 2805 C C . LEU A 1 362 ? 20.316 15.026 -27.716 1.00 93.19 362 LEU A C 1
ATOM 2807 O O . LEU A 1 362 ? 21.195 15.239 -28.547 1.00 93.19 362 LEU A O 1
ATOM 2811 N N . LEU A 1 363 ? 20.031 15.915 -26.762 1.00 93.19 363 LEU A N 1
ATOM 2812 C CA . LEU A 1 363 ? 20.751 17.183 -26.630 1.00 93.19 363 LEU A CA 1
ATOM 2813 C C . LEU A 1 363 ? 22.209 16.977 -26.204 1.00 93.19 363 LEU A C 1
ATOM 2815 O O . LEU A 1 363 ? 23.099 17.654 -26.719 1.00 93.19 363 LEU A O 1
ATOM 2819 N N . VAL A 1 364 ? 22.473 16.038 -25.291 1.00 93.81 364 VAL A N 1
ATOM 2820 C CA . VAL A 1 364 ? 23.850 15.678 -24.917 1.00 93.81 364 VAL A CA 1
ATOM 2821 C C . VAL A 1 364 ? 24.559 14.984 -26.082 1.00 93.81 364 VAL A C 1
ATOM 2823 O O . VAL A 1 364 ? 25.716 15.297 -26.352 1.00 93.81 364 VAL A O 1
ATOM 2826 N N . SER A 1 365 ? 23.868 14.100 -26.802 1.00 92.94 365 SER A N 1
ATOM 2827 C CA . SER A 1 365 ? 24.391 13.406 -27.981 1.00 92.94 365 SER A CA 1
ATOM 2828 C C . SER A 1 365 ? 24.769 14.381 -29.094 1.00 92.94 365 SER A C 1
ATOM 2830 O O . SER A 1 365 ? 25.844 14.240 -29.664 1.00 92.94 365 SER A O 1
ATOM 2832 N N . LEU A 1 366 ? 23.983 15.439 -29.324 1.00 92.75 366 LEU A N 1
ATOM 2833 C CA . LEU A 1 366 ? 24.333 16.504 -30.268 1.00 92.75 366 LEU A CA 1
ATOM 2834 C C . LEU A 1 366 ? 25.672 17.177 -29.914 1.00 92.75 366 LEU A C 1
ATOM 2836 O O . LEU A 1 366 ? 26.485 17.484 -30.788 1.00 92.75 366 LEU A O 1
ATOM 2840 N N . ILE A 1 367 ? 25.908 17.423 -28.621 1.00 93.25 367 ILE A N 1
ATOM 2841 C CA . ILE A 1 367 ? 27.174 17.991 -28.140 1.00 93.25 367 ILE A CA 1
ATOM 2842 C C . ILE A 1 367 ? 28.306 16.968 -28.312 1.00 93.25 367 ILE A C 1
ATOM 2844 O O . ILE A 1 367 ? 29.402 17.314 -28.756 1.00 93.25 367 ILE A O 1
ATOM 2848 N N . GLU A 1 368 ? 28.050 15.705 -27.987 1.00 92.31 368 GLU A N 1
ATOM 2849 C CA . GLU A 1 368 ? 29.015 14.620 -28.129 1.00 92.31 368 GLU A CA 1
ATOM 2850 C C . GLU A 1 368 ? 29.445 14.445 -29.595 1.00 92.31 368 GLU A C 1
ATOM 2852 O O . GLU A 1 368 ? 30.640 14.535 -29.892 1.00 92.31 368 GLU A O 1
ATOM 2857 N N . CYS A 1 369 ? 28.499 14.324 -30.527 1.00 90.69 369 CYS A N 1
ATOM 2858 C CA . CYS A 1 369 ? 28.780 13.980 -31.916 1.00 90.69 369 CYS A CA 1
ATOM 2859 C C . CYS A 1 369 ? 29.442 15.125 -32.699 1.00 90.69 369 CYS A C 1
ATOM 2861 O O . CYS A 1 369 ? 30.229 14.864 -33.608 1.00 90.69 369 CYS A O 1
ATOM 2863 N N . LEU A 1 370 ? 29.173 16.394 -32.356 1.00 91.31 370 LEU A N 1
ATOM 2864 C CA . LEU A 1 370 ? 29.764 17.554 -33.042 1.00 91.31 370 LEU A CA 1
ATOM 2865 C C . LEU A 1 370 ? 31.083 18.033 -32.433 1.00 91.31 370 LEU A C 1
ATOM 2867 O O . LEU A 1 370 ? 31.919 18.582 -33.154 1.00 91.31 370 LEU A O 1
ATOM 2871 N N . PHE A 1 371 ? 31.291 17.847 -31.127 1.00 90.44 371 PHE A N 1
ATOM 2872 C CA . PHE A 1 371 ? 32.468 18.389 -30.439 1.00 90.44 371 PHE A CA 1
ATOM 2873 C C . PHE A 1 371 ? 33.422 17.303 -29.942 1.00 90.44 371 PHE A C 1
ATOM 2875 O O . PHE A 1 371 ? 34.634 17.414 -30.136 1.00 90.44 371 PHE A O 1
ATOM 2882 N N . ILE A 1 372 ? 32.900 16.246 -29.319 1.00 91.00 372 ILE A N 1
ATOM 2883 C CA . ILE A 1 372 ? 33.706 15.224 -28.641 1.00 91.00 372 ILE A CA 1
ATOM 2884 C C . ILE A 1 372 ? 34.188 14.173 -29.644 1.00 91.00 372 ILE A C 1
ATOM 2886 O O . ILE A 1 372 ? 35.394 13.919 -29.737 1.00 91.00 372 ILE A O 1
ATOM 2890 N N . LEU A 1 373 ? 33.282 13.593 -30.431 1.00 90.06 373 LEU A N 1
ATOM 2891 C CA . LEU A 1 373 ? 33.593 12.556 -31.411 1.00 90.06 373 LEU A CA 1
ATOM 2892 C C . LEU A 1 373 ? 34.632 13.022 -32.454 1.00 90.06 373 LEU A C 1
ATOM 2894 O O . LEU A 1 373 ? 35.634 12.321 -32.644 1.00 90.06 373 LEU A O 1
ATOM 2898 N N . PRO A 1 374 ? 34.513 14.212 -33.086 1.00 90.25 374 PRO A N 1
ATOM 2899 C CA . PRO A 1 374 ? 35.484 14.652 -34.084 1.00 90.25 374 PRO A CA 1
ATOM 2900 C C . PRO A 1 374 ? 36.864 14.910 -33.476 1.00 90.25 374 PRO A C 1
ATOM 2902 O O . PRO A 1 374 ? 37.874 14.611 -34.115 1.00 90.25 374 PRO A O 1
ATOM 2905 N N . ALA A 1 375 ? 36.931 15.397 -32.231 1.00 89.25 375 ALA A N 1
ATOM 2906 C CA . ALA A 1 375 ? 38.193 15.611 -31.524 1.00 89.25 375 ALA A CA 1
ATOM 2907 C C . ALA A 1 375 ? 38.940 14.291 -31.273 1.00 89.25 375 ALA A C 1
ATOM 2909 O O . ALA A 1 375 ? 40.144 14.198 -31.527 1.00 89.25 375 ALA A O 1
ATOM 2910 N N . HIS A 1 376 ? 38.230 13.244 -30.852 1.00 87.31 376 HIS A N 1
ATOM 2911 C CA . HIS A 1 376 ? 38.818 11.917 -30.660 1.00 87.31 376 HIS A CA 1
ATOM 2912 C C . HIS A 1 376 ? 39.233 11.271 -31.977 1.00 87.31 376 HIS A C 1
ATOM 2914 O O . HIS A 1 376 ? 40.305 10.668 -32.077 1.00 87.31 376 HIS A O 1
ATOM 2920 N N . LEU A 1 377 ? 38.421 11.438 -33.019 1.00 86.19 377 LEU A N 1
ATOM 2921 C CA . LEU A 1 377 ? 38.763 10.941 -34.338 1.00 86.19 377 LEU A CA 1
ATOM 2922 C C . LEU A 1 377 ? 39.980 11.688 -34.903 1.00 86.19 377 LEU A C 1
ATOM 2924 O O . LEU A 1 377 ? 40.818 11.037 -35.532 1.00 86.19 377 LEU A O 1
ATOM 2928 N N . ALA A 1 378 ? 40.134 12.996 -34.681 1.00 84.75 378 ALA A N 1
ATOM 2929 C CA . ALA A 1 378 ? 41.273 13.788 -35.165 1.00 84.75 378 ALA A CA 1
ATOM 2930 C C . ALA A 1 378 ? 42.638 13.268 -34.670 1.00 84.75 378 ALA A C 1
ATOM 2932 O O . ALA A 1 378 ? 43.654 13.438 -35.349 1.00 84.75 378 ALA A O 1
ATOM 2933 N N . LEU A 1 379 ? 42.665 12.594 -33.516 1.00 75.19 379 LEU A N 1
ATOM 2934 C CA . LEU A 1 379 ? 43.857 11.988 -32.927 1.00 75.19 379 LEU A CA 1
ATOM 2935 C C . LEU A 1 379 ? 44.135 10.615 -33.573 1.00 75.19 379 LEU A C 1
ATOM 2937 O O . LEU A 1 379 ? 43.780 9.548 -33.065 1.00 75.19 379 LEU A O 1
ATOM 2941 N N . GLY A 1 380 ? 44.796 10.620 -34.733 1.00 65.62 380 GLY A N 1
ATOM 2942 C CA . GLY A 1 380 ? 45.145 9.394 -35.451 1.00 65.62 380 GLY A CA 1
ATOM 2943 C C . GLY A 1 380 ? 46.386 9.501 -36.333 1.00 65.62 380 GLY A C 1
ATOM 2944 O O . GLY A 1 380 ? 46.782 10.577 -36.768 1.00 65.62 380 GLY A O 1
ATOM 2945 N N . LYS A 1 381 ? 47.008 8.346 -36.590 1.00 64.38 381 LYS A N 1
ATOM 2946 C CA . LYS A 1 381 ? 48.036 8.147 -37.619 1.00 64.38 381 LYS A CA 1
ATOM 2947 C C . LYS A 1 381 ? 47.515 7.093 -38.603 1.00 64.38 381 LYS A C 1
ATOM 2949 O O . LYS A 1 381 ? 46.831 6.173 -38.140 1.00 64.38 381 LYS A O 1
ATOM 2954 N N . PRO A 1 382 ? 47.842 7.188 -39.906 1.00 59.09 382 PRO A N 1
ATOM 2955 C CA . PRO A 1 382 ? 47.462 6.175 -40.886 1.00 59.09 382 PRO A CA 1
ATOM 2956 C C . PRO A 1 382 ? 47.970 4.812 -40.420 1.00 59.09 382 PRO A C 1
ATOM 2958 O O . PRO A 1 382 ? 49.163 4.624 -40.172 1.00 59.09 382 PRO A O 1
ATOM 2961 N N . ARG A 1 383 ? 47.046 3.872 -40.216 1.00 56.78 383 ARG A N 1
ATOM 2962 C CA . ARG A 1 383 ? 47.380 2.546 -39.704 1.00 56.78 383 ARG A CA 1
ATOM 2963 C C . ARG A 1 383 ? 47.938 1.716 -40.858 1.00 56.78 383 ARG A C 1
ATOM 2965 O O . ARG A 1 383 ? 47.230 1.443 -41.821 1.00 56.78 383 ARG A O 1
ATOM 2972 N N . GLN A 1 384 ? 49.206 1.318 -40.767 1.00 52.72 384 GLN A N 1
ATOM 2973 C CA . GLN A 1 384 ? 49.750 0.278 -41.639 1.00 52.72 384 GLN A CA 1
ATOM 2974 C C . GLN A 1 384 ? 49.154 -1.075 -41.230 1.00 52.72 384 GLN A C 1
ATOM 2976 O O . GLN A 1 384 ? 48.996 -1.361 -40.042 1.00 52.72 384 GLN A O 1
ATOM 2981 N N . TYR A 1 385 ? 48.774 -1.865 -42.233 1.00 53.47 385 TYR A N 1
ATOM 2982 C CA . TYR A 1 385 ? 48.118 -3.165 -42.113 1.00 53.47 385 TYR A CA 1
ATOM 2983 C C . TYR A 1 385 ? 48.796 -4.062 -41.069 1.00 53.47 385 TYR A C 1
ATOM 2985 O O . TYR A 1 385 ? 49.938 -4.479 -41.238 1.00 53.47 385 TYR A O 1
ATOM 2993 N N . THR A 1 386 ? 48.085 -4.383 -39.988 1.00 48.50 386 THR A N 1
ATOM 2994 C CA . THR A 1 386 ? 48.585 -5.298 -38.955 1.00 48.50 386 THR A CA 1
ATOM 2995 C C . THR A 1 386 ? 48.167 -6.735 -39.257 1.00 48.50 386 THR A C 1
ATOM 2997 O O . THR A 1 386 ? 46.972 -7.024 -39.354 1.00 48.50 386 THR A O 1
ATOM 3000 N N . HIS A 1 387 ? 49.133 -7.653 -39.336 1.00 49.34 387 HIS A N 1
ATOM 3001 C CA . HIS A 1 387 ? 48.878 -9.094 -39.266 1.00 49.34 387 HIS A CA 1
ATOM 3002 C C . HIS A 1 387 ? 48.438 -9.485 -37.839 1.00 49.34 387 HIS A C 1
ATOM 3004 O O . HIS A 1 387 ? 49.068 -9.077 -36.867 1.00 49.34 387 HIS A O 1
ATOM 3010 N N . GLY A 1 388 ? 47.339 -10.242 -37.710 1.00 63.12 388 GLY A N 1
ATOM 3011 C CA . GLY A 1 388 ? 46.763 -10.693 -36.429 1.00 63.12 388 GLY A CA 1
ATOM 3012 C C . GLY A 1 388 ? 45.226 -10.757 -36.440 1.00 63.12 388 GLY A C 1
ATOM 3013 O O . GLY A 1 388 ? 44.613 -10.614 -37.500 1.00 63.12 388 GLY A O 1
ATOM 3014 N N . LEU A 1 389 ? 44.599 -10.927 -35.265 1.00 59.75 389 LEU A N 1
ATOM 3015 C CA . LEU A 1 389 ? 43.130 -10.974 -35.077 1.00 59.75 389 LEU A CA 1
ATOM 3016 C C . LEU A 1 389 ? 42.410 -9.758 -35.699 1.00 59.75 389 LEU A C 1
ATOM 3018 O O . LEU A 1 389 ? 41.389 -9.910 -36.366 1.00 59.75 389 LEU A O 1
ATOM 3022 N N . ILE A 1 390 ? 43.003 -8.565 -35.584 1.00 63.22 390 ILE A N 1
ATOM 3023 C CA . ILE A 1 390 ? 42.478 -7.308 -36.151 1.00 63.22 390 ILE A CA 1
ATOM 3024 C C . ILE A 1 390 ? 42.444 -7.346 -37.694 1.00 63.22 390 ILE A C 1
ATOM 3026 O O . ILE A 1 390 ? 41.505 -6.845 -38.305 1.00 63.22 390 ILE A O 1
ATOM 3030 N N . GLY A 1 391 ? 43.417 -7.999 -38.340 1.00 67.19 391 GLY A N 1
ATOM 3031 C CA . GLY A 1 391 ? 43.430 -8.188 -39.797 1.00 67.19 391 GLY A CA 1
ATOM 3032 C C . GLY A 1 391 ? 42.470 -9.281 -40.294 1.00 67.19 391 GLY A C 1
ATOM 3033 O O . GLY A 1 391 ? 42.206 -9.373 -41.493 1.00 67.19 391 GLY A O 1
ATOM 3034 N N . GLY A 1 392 ? 41.962 -10.135 -39.398 1.00 71.12 392 GLY A N 1
ATOM 3035 C CA . GLY A 1 392 ? 40.851 -11.049 -39.680 1.00 71.12 392 GLY A CA 1
ATOM 3036 C C . GLY A 1 392 ? 39.512 -10.310 -39.720 1.00 71.12 392 GLY A C 1
ATOM 3037 O O . GLY A 1 392 ? 38.743 -10.492 -40.662 1.00 71.12 392 GLY A O 1
ATOM 3038 N N . ILE A 1 393 ? 39.291 -9.411 -38.757 1.00 71.50 393 ILE A N 1
ATOM 3039 C CA . ILE A 1 393 ? 38.100 -8.550 -38.684 1.00 71.50 393 ILE A CA 1
ATOM 3040 C C . ILE A 1 393 ? 38.030 -7.615 -39.901 1.00 71.50 393 ILE A C 1
ATOM 3042 O O . ILE A 1 393 ? 36.991 -7.542 -40.548 1.00 71.50 393 ILE A O 1
ATOM 3046 N N . ASP A 1 394 ? 39.142 -6.982 -40.294 1.00 73.06 394 ASP A N 1
ATOM 3047 C CA . ASP A 1 394 ? 39.155 -6.093 -41.471 1.00 73.06 394 ASP A CA 1
ATOM 3048 C C . ASP A 1 394 ? 38.885 -6.851 -42.789 1.00 73.06 394 ASP A C 1
ATOM 3050 O O . ASP A 1 394 ? 38.255 -6.326 -43.705 1.00 73.06 394 ASP A O 1
ATOM 3054 N N . ARG A 1 395 ? 39.286 -8.129 -42.882 1.00 75.62 395 ARG A N 1
ATOM 3055 C CA . ARG A 1 395 ? 38.932 -8.998 -44.021 1.00 75.62 395 ARG A CA 1
ATOM 3056 C C . ARG A 1 395 ? 37.448 -9.352 -44.046 1.00 75.62 395 ARG A C 1
ATOM 3058 O O . ARG A 1 395 ? 36.864 -9.388 -45.126 1.00 75.62 395 ARG A O 1
ATOM 3065 N N . LEU A 1 396 ? 36.852 -9.627 -42.885 1.00 80.06 396 LEU A N 1
ATOM 3066 C CA . LEU A 1 396 ? 35.420 -9.898 -42.774 1.00 80.06 396 LEU A CA 1
ATOM 3067 C C . LEU A 1 396 ? 34.603 -8.660 -43.161 1.00 80.06 396 LEU A C 1
ATOM 3069 O O . LEU A 1 396 ? 33.727 -8.770 -44.012 1.00 80.06 396 LEU A O 1
ATOM 3073 N N . ARG A 1 397 ? 34.967 -7.487 -42.629 1.00 82.38 397 ARG A N 1
ATOM 3074 C CA . ARG A 1 397 ? 34.377 -6.189 -42.984 1.00 82.38 397 ARG A CA 1
ATOM 3075 C C . ARG A 1 397 ? 34.415 -5.939 -44.492 1.00 82.38 397 ARG A C 1
ATOM 3077 O O . ARG A 1 397 ? 33.388 -5.643 -45.086 1.00 82.38 397 ARG A O 1
ATOM 3084 N N . ARG A 1 398 ? 35.578 -6.103 -45.137 1.00 77.44 398 ARG A N 1
ATOM 3085 C CA . ARG A 1 398 ? 35.709 -5.910 -46.596 1.00 77.44 398 ARG A CA 1
ATOM 3086 C C . ARG A 1 398 ? 34.833 -6.865 -47.393 1.00 77.44 398 ARG A C 1
ATOM 3088 O O . ARG A 1 398 ? 34.165 -6.426 -48.317 1.00 77.44 398 ARG A O 1
ATOM 3095 N N . ARG A 1 399 ? 34.788 -8.146 -47.012 1.00 82.81 399 ARG A N 1
ATOM 3096 C CA . ARG A 1 399 ? 33.900 -9.127 -47.656 1.00 82.81 399 ARG A CA 1
ATOM 3097 C C . ARG A 1 399 ? 32.431 -8.739 -47.523 1.00 82.81 399 ARG A C 1
ATOM 3099 O O . ARG A 1 399 ? 31.695 -8.854 -48.495 1.00 82.81 399 ARG A O 1
ATOM 3106 N N . PHE A 1 400 ? 32.013 -8.281 -46.344 1.00 82.75 400 PHE A N 1
ATOM 3107 C CA . PHE A 1 400 ? 30.657 -7.779 -46.128 1.00 82.75 400 PHE A CA 1
ATOM 3108 C C . PHE A 1 400 ? 30.375 -6.528 -46.967 1.00 82.75 400 PHE A C 1
ATOM 3110 O O . PHE A 1 400 ? 29.335 -6.465 -47.616 1.00 82.75 400 PHE A O 1
ATOM 3117 N N . GLY A 1 401 ? 31.314 -5.581 -47.027 1.00 80.62 401 GLY A N 1
ATOM 3118 C CA . GLY A 1 401 ? 31.213 -4.394 -47.880 1.00 80.62 401 GLY A CA 1
ATOM 3119 C C . GLY A 1 401 ? 31.091 -4.741 -49.366 1.00 80.62 401 GLY A C 1
ATOM 3120 O O . GLY A 1 401 ? 30.202 -4.237 -50.040 1.00 80.62 401 GLY A O 1
ATOM 3121 N N . GLU A 1 402 ? 31.908 -5.668 -49.871 1.00 82.06 402 GLU A N 1
ATOM 3122 C CA . GLU A 1 402 ? 31.837 -6.148 -51.259 1.00 82.06 402 GLU A CA 1
ATOM 3123 C C . GLU A 1 402 ? 30.502 -6.849 -51.563 1.00 82.06 402 GLU A C 1
ATOM 3125 O O . GLU A 1 402 ? 29.916 -6.647 -52.628 1.00 82.06 402 GLU A O 1
ATOM 3130 N N . GLN A 1 403 ? 29.988 -7.658 -50.629 1.00 85.00 403 GLN A N 1
ATOM 3131 C CA . GLN A 1 403 ? 28.674 -8.296 -50.762 1.00 85.00 403 GLN A CA 1
ATOM 3132 C C . GLN A 1 403 ? 27.535 -7.274 -50.759 1.00 85.00 403 GLN A C 1
ATOM 3134 O O . GLN A 1 403 ? 26.602 -7.395 -51.557 1.00 85.00 403 GLN A O 1
ATOM 3139 N N . LEU A 1 404 ? 27.621 -6.255 -49.903 1.00 85.94 404 LEU A N 1
ATOM 3140 C CA . LEU A 1 404 ? 26.664 -5.158 -49.876 1.00 85.94 404 LEU A CA 1
ATOM 3141 C C . LEU A 1 404 ? 26.711 -4.364 -51.187 1.00 85.94 404 LEU A C 1
ATOM 3143 O O . LEU A 1 404 ? 25.667 -4.104 -51.772 1.00 85.94 404 LEU A O 1
ATOM 3147 N N . ASP A 1 405 ? 27.897 -4.060 -51.710 1.00 84.25 405 ASP A N 1
ATOM 3148 C CA . ASP A 1 405 ? 28.066 -3.390 -53.002 1.00 84.25 405 ASP A CA 1
ATOM 3149 C C . ASP A 1 405 ? 27.452 -4.193 -54.154 1.00 84.25 405 ASP A C 1
ATOM 3151 O O . ASP A 1 405 ? 26.808 -3.628 -55.043 1.00 84.25 405 ASP A O 1
ATOM 3155 N N . LEU A 1 406 ? 27.606 -5.520 -54.141 1.00 86.00 406 LEU A N 1
ATOM 3156 C CA . LEU A 1 406 ? 26.956 -6.410 -55.105 1.00 86.00 406 LEU A CA 1
ATOM 3157 C C . LEU A 1 406 ? 25.424 -6.368 -54.973 1.00 86.00 406 LEU A C 1
ATOM 3159 O O . LEU A 1 406 ? 24.722 -6.357 -55.989 1.00 86.00 406 LEU A O 1
ATOM 3163 N N . PHE A 1 407 ? 24.896 -6.287 -53.748 1.00 90.75 407 PHE A N 1
ATOM 3164 C CA . PHE A 1 407 ? 23.463 -6.126 -53.493 1.00 90.75 407 PHE A CA 1
ATOM 3165 C C . PHE A 1 407 ? 22.939 -4.760 -53.969 1.00 90.75 407 PHE A C 1
ATOM 3167 O O . PHE A 1 407 ? 21.924 -4.690 -54.671 1.00 90.75 407 PHE A O 1
ATOM 3174 N N . ILE A 1 408 ? 23.663 -3.681 -53.661 1.00 90.00 408 ILE A N 1
ATOM 3175 C CA . ILE A 1 408 ? 23.330 -2.313 -54.068 1.00 90.00 408 ILE A CA 1
ATOM 3176 C C . ILE A 1 408 ? 23.312 -2.215 -55.597 1.00 90.00 408 ILE A C 1
ATOM 3178 O O . ILE A 1 408 ? 22.337 -1.739 -56.182 1.00 90.00 408 ILE A O 1
ATOM 3182 N N . ARG A 1 409 ? 24.360 -2.710 -56.270 1.00 88.75 409 ARG A N 1
ATOM 3183 C CA . ARG A 1 409 ? 24.495 -2.651 -57.737 1.00 88.75 409 ARG A CA 1
ATOM 3184 C C . ARG A 1 409 ? 23.546 -3.600 -58.476 1.00 88.75 409 ARG A C 1
ATOM 3186 O O . ARG A 1 409 ? 23.272 -3.368 -59.654 1.00 88.75 409 ARG A O 1
ATOM 3193 N N . GLY A 1 410 ? 23.075 -4.660 -57.822 1.00 91.31 410 GLY A N 1
ATOM 3194 C CA . GLY A 1 410 ? 22.215 -5.685 -58.407 1.00 91.31 410 GLY A CA 1
ATOM 3195 C C . GLY A 1 410 ? 20.732 -5.493 -58.066 1.00 91.31 410 GLY A C 1
ATOM 3196 O O . GLY A 1 410 ? 20.056 -4.695 -58.723 1.00 91.31 410 GLY A O 1
ATOM 3197 N N . PRO A 1 411 ? 20.186 -6.268 -57.108 1.00 91.44 411 PRO A N 1
ATOM 3198 C CA . PRO A 1 411 ? 18.758 -6.282 -56.791 1.00 91.44 411 PRO A CA 1
ATOM 3199 C C . PRO A 1 411 ? 18.219 -4.913 -56.373 1.00 91.44 411 PRO A C 1
ATOM 3201 O O . PRO A 1 411 ? 17.174 -4.515 -56.883 1.00 91.44 411 PRO A O 1
ATOM 3204 N N . TYR A 1 412 ? 18.935 -4.168 -55.526 1.00 93.75 412 TYR A N 1
ATOM 3205 C CA . TYR A 1 412 ? 18.469 -2.863 -55.055 1.00 93.75 412 TYR A CA 1
ATOM 3206 C C . TYR A 1 412 ? 18.329 -1.862 -56.205 1.00 93.75 412 TYR A C 1
ATOM 3208 O O . TYR A 1 412 ? 17.252 -1.302 -56.399 1.00 93.75 412 TYR A O 1
ATOM 3216 N N . LYS A 1 413 ? 19.372 -1.696 -57.034 1.00 92.88 413 LYS A N 1
ATOM 3217 C CA . LYS A 1 413 ? 19.323 -0.795 -58.194 1.00 92.88 413 LYS A CA 1
ATOM 3218 C C . LYS A 1 413 ? 18.216 -1.167 -59.181 1.00 92.88 413 LYS A C 1
ATOM 3220 O O . LYS A 1 413 ? 17.520 -0.283 -59.663 1.00 92.88 413 LYS A O 1
ATOM 3225 N N . ARG A 1 414 ? 18.007 -2.461 -59.455 1.00 91.75 414 ARG A N 1
ATOM 3226 C CA . ARG A 1 414 ? 16.912 -2.913 -60.337 1.00 91.75 414 ARG A CA 1
ATOM 3227 C C . ARG A 1 414 ? 15.540 -2.531 -59.788 1.00 91.75 414 ARG A C 1
ATOM 3229 O O . ARG A 1 414 ? 14.677 -2.106 -60.552 1.00 91.75 414 ARG A O 1
ATOM 3236 N N . LEU A 1 415 ? 15.345 -2.689 -58.481 1.00 91.06 415 LEU A N 1
ATOM 3237 C CA . LEU A 1 415 ? 14.093 -2.361 -57.805 1.00 91.06 415 LEU A CA 1
ATOM 3238 C C . LEU A 1 415 ? 13.885 -0.841 -57.760 1.00 91.06 415 LEU A C 1
ATOM 3240 O O . LEU A 1 415 ? 12.794 -0.367 -58.053 1.00 91.06 415 LEU A O 1
ATOM 3244 N N . LEU A 1 416 ? 14.945 -0.073 -57.503 1.00 93.25 416 LEU A N 1
ATOM 3245 C CA . LEU A 1 416 ? 14.927 1.387 -57.564 1.00 93.25 416 LEU A CA 1
ATOM 3246 C C . LEU A 1 416 ? 14.580 1.895 -58.971 1.00 93.25 416 LEU A C 1
ATOM 3248 O O . LEU A 1 416 ? 13.684 2.722 -59.113 1.00 93.25 416 LEU A O 1
ATOM 3252 N N . ASP A 1 417 ? 15.228 1.368 -60.013 1.00 93.00 417 ASP A N 1
ATOM 3253 C CA . ASP A 1 417 ? 14.943 1.727 -61.407 1.00 93.00 417 ASP A CA 1
ATOM 3254 C C . ASP A 1 417 ? 13.486 1.404 -61.777 1.00 93.00 417 ASP A C 1
ATOM 3256 O O . ASP A 1 417 ? 12.828 2.192 -62.459 1.00 93.00 417 ASP A O 1
ATOM 3260 N N . LEU A 1 418 ? 12.953 0.269 -61.308 1.00 93.31 418 LEU A N 1
ATOM 3261 C CA . LEU A 1 418 ? 11.547 -0.096 -61.491 1.00 93.31 418 LEU A CA 1
ATOM 3262 C C . LEU A 1 418 ? 10.612 0.891 -60.773 1.00 93.31 418 LEU A C 1
ATOM 3264 O O . LEU A 1 418 ? 9.661 1.385 -61.382 1.00 93.31 418 LEU A O 1
ATOM 3268 N N . SER A 1 419 ? 10.915 1.222 -59.518 1.00 92.62 419 SER A N 1
ATOM 3269 C CA . SER A 1 419 ? 10.150 2.164 -58.697 1.00 92.62 419 SER A CA 1
ATOM 3270 C C . SER A 1 419 ? 10.141 3.579 -59.275 1.00 92.62 419 SER A C 1
ATOM 3272 O O . SER A 1 419 ? 9.117 4.259 -59.208 1.00 92.62 419 SER A O 1
ATOM 3274 N N . LEU A 1 420 ? 11.251 4.018 -59.878 1.00 93.31 420 LEU A N 1
ATOM 3275 C CA . LEU A 1 420 ? 11.361 5.313 -60.553 1.00 93.31 420 LEU A CA 1
ATOM 3276 C C . LEU A 1 420 ? 10.613 5.327 -61.892 1.00 93.31 420 LEU A C 1
ATOM 3278 O O . LEU A 1 420 ? 9.935 6.309 -62.204 1.00 93.31 420 LEU A O 1
ATOM 3282 N N . ARG A 1 421 ? 10.684 4.237 -62.672 1.00 95.12 421 ARG A N 1
ATOM 3283 C CA . ARG A 1 421 ? 9.922 4.091 -63.928 1.00 95.12 421 ARG A CA 1
ATOM 3284 C C . ARG A 1 421 ? 8.419 4.137 -63.681 1.00 95.12 421 ARG A C 1
ATOM 3286 O O . ARG A 1 421 ? 7.704 4.833 -64.397 1.00 95.12 421 ARG A O 1
ATOM 3293 N N . TYR A 1 422 ? 7.949 3.446 -62.646 1.00 95.00 422 TYR A N 1
ATOM 3294 C CA . TYR A 1 422 ? 6.538 3.388 -62.274 1.00 95.00 422 TYR A CA 1
ATOM 3295 C C . TYR A 1 422 ? 6.215 4.263 -61.057 1.00 95.00 422 TYR A C 1
ATOM 3297 O O . TYR A 1 422 ? 5.434 3.865 -60.200 1.00 95.00 422 TYR A O 1
ATOM 3305 N N . ARG A 1 423 ? 6.762 5.488 -60.996 1.00 94.19 423 ARG A N 1
ATOM 3306 C CA . ARG A 1 423 ? 6.639 6.403 -59.840 1.00 94.19 423 ARG A CA 1
ATOM 3307 C C . ARG A 1 423 ? 5.224 6.549 -59.264 1.00 94.19 423 ARG A C 1
ATOM 3309 O O . ARG A 1 423 ? 5.063 6.550 -58.049 1.00 94.19 423 ARG A O 1
ATOM 3316 N N . TYR A 1 424 ? 4.195 6.627 -60.111 1.00 94.81 424 TYR A N 1
ATOM 3317 C CA . TYR A 1 424 ? 2.805 6.732 -59.651 1.00 94.81 424 TYR A CA 1
ATOM 3318 C C . TYR A 1 424 ? 2.279 5.417 -59.069 1.00 94.81 424 TYR A C 1
ATOM 3320 O O . TYR A 1 424 ? 1.553 5.447 -58.082 1.00 94.81 424 TYR A O 1
ATOM 3328 N N . ALA A 1 425 ? 2.672 4.272 -59.636 1.00 93.31 425 ALA A N 1
ATOM 3329 C CA . ALA A 1 425 ? 2.316 2.967 -59.090 1.00 93.31 425 ALA A CA 1
ATOM 3330 C C . ALA A 1 425 ? 3.021 2.730 -57.751 1.00 93.31 425 ALA A C 1
ATOM 3332 O O . ALA A 1 425 ? 2.394 2.244 -56.823 1.00 93.31 425 ALA A O 1
ATOM 3333 N N . THR A 1 426 ? 4.282 3.144 -57.611 1.00 92.62 426 THR A N 1
ATOM 3334 C CA . THR A 1 426 ? 5.026 3.064 -56.345 1.00 92.62 426 THR A CA 1
ATOM 3335 C C . THR A 1 426 ? 4.339 3.872 -55.244 1.00 92.62 426 THR A C 1
ATOM 3337 O O . THR A 1 426 ? 4.133 3.366 -54.144 1.00 92.62 426 THR A O 1
ATOM 3340 N N . VAL A 1 427 ? 3.917 5.105 -55.550 1.00 94.56 427 VAL A N 1
ATOM 3341 C CA . VAL A 1 427 ? 3.160 5.950 -54.613 1.00 94.56 427 VAL A CA 1
ATOM 3342 C C . VAL A 1 427 ? 1.794 5.337 -54.292 1.00 94.56 427 VAL A C 1
ATOM 3344 O O . VAL A 1 427 ? 1.412 5.294 -53.127 1.00 94.56 427 VAL A O 1
ATOM 3347 N N . ALA A 1 428 ? 1.083 4.803 -55.289 1.00 94.62 428 ALA A N 1
ATOM 3348 C CA . ALA A 1 428 ? -0.195 4.122 -55.082 1.00 94.62 428 ALA A CA 1
ATOM 3349 C C . ALA A 1 428 ? -0.060 2.848 -54.234 1.00 94.62 428 ALA A C 1
ATOM 3351 O O . ALA A 1 428 ? -0.912 2.599 -53.389 1.00 94.62 428 ALA A O 1
ATOM 3352 N N . VAL A 1 429 ? 1.010 2.067 -54.408 1.00 94.31 429 VAL A N 1
ATOM 3353 C CA . VAL A 1 429 ? 1.304 0.897 -53.570 1.00 94.31 429 VAL A CA 1
ATOM 3354 C C . VAL A 1 429 ? 1.624 1.336 -52.145 1.00 94.31 429 VAL A C 1
ATOM 3356 O O . VAL A 1 429 ? 1.081 0.755 -51.215 1.00 94.31 429 VAL A O 1
ATOM 3359 N N . ALA A 1 430 ? 2.432 2.381 -51.953 1.00 92.38 430 ALA A N 1
ATOM 3360 C CA . ALA A 1 430 ? 2.738 2.902 -50.621 1.00 92.38 430 ALA A CA 1
ATOM 3361 C C . ALA A 1 430 ? 1.476 3.400 -49.892 1.00 92.38 430 ALA A C 1
ATOM 3363 O O . ALA A 1 430 ? 1.239 3.023 -48.747 1.00 92.38 430 ALA A O 1
ATOM 3364 N N . LEU A 1 431 ? 0.629 4.182 -50.571 1.00 94.38 431 LEU A N 1
ATOM 3365 C CA . LEU A 1 431 ? -0.673 4.617 -50.052 1.00 94.38 431 LEU A CA 1
ATOM 3366 C C . LEU A 1 431 ? -1.620 3.440 -49.813 1.00 94.38 431 LEU A C 1
ATOM 3368 O O . LEU A 1 431 ? -2.309 3.415 -48.803 1.00 94.38 431 LEU A O 1
ATOM 3372 N N . GLY A 1 432 ? -1.640 2.452 -50.707 1.00 94.56 432 GLY A N 1
ATOM 3373 C CA . GLY A 1 432 ? -2.449 1.246 -50.557 1.00 94.56 432 GLY A CA 1
ATOM 3374 C C . GLY A 1 432 ? -2.040 0.441 -49.328 1.00 94.56 432 GLY A C 1
ATOM 3375 O O . GLY A 1 432 ? -2.893 0.074 -48.529 1.00 94.56 432 GLY A O 1
ATOM 3376 N N . VAL A 1 433 ? -0.737 0.237 -49.122 1.00 92.25 433 VAL A N 1
ATOM 3377 C CA . VAL A 1 433 ? -0.202 -0.413 -47.919 1.00 92.25 433 VAL A CA 1
ATOM 3378 C C . VAL A 1 433 ? -0.530 0.405 -46.673 1.00 92.25 433 VAL A C 1
ATOM 3380 O O . VAL A 1 433 ? -0.972 -0.177 -45.692 1.00 92.25 433 VAL A O 1
ATOM 3383 N N . LEU A 1 434 ? -0.393 1.735 -46.711 1.00 89.94 434 LEU A N 1
ATOM 3384 C CA . LEU A 1 434 ? -0.767 2.609 -45.595 1.00 89.94 434 LEU A CA 1
ATOM 3385 C C . LEU A 1 434 ? -2.265 2.502 -45.261 1.00 89.94 434 LEU A C 1
ATOM 3387 O O . LEU A 1 434 ? -2.625 2.420 -44.092 1.00 89.94 434 LEU A O 1
ATOM 3391 N N . LEU A 1 435 ? -3.142 2.471 -46.266 1.00 90.06 435 LEU A N 1
ATOM 3392 C CA . LEU A 1 435 ? -4.589 2.351 -46.073 1.00 90.06 435 LEU A CA 1
ATOM 3393 C C . LEU A 1 435 ? -4.991 0.962 -45.572 1.00 90.06 435 LEU A C 1
ATOM 3395 O O . LEU A 1 435 ? -5.855 0.860 -44.709 1.00 90.06 435 LEU A O 1
ATOM 3399 N N . VAL A 1 436 ? -4.357 -0.103 -46.065 1.00 88.81 436 VAL A N 1
ATOM 3400 C CA . VAL A 1 436 ? -4.612 -1.472 -45.594 1.00 88.81 436 VAL A CA 1
ATOM 3401 C C . VAL A 1 436 ? -4.075 -1.664 -44.176 1.00 88.81 436 VAL A C 1
ATOM 3403 O O . VAL A 1 436 ? -4.787 -2.185 -43.325 1.00 88.81 436 VAL A O 1
ATOM 3406 N N . ALA A 1 437 ? -2.851 -1.215 -43.898 1.00 84.00 437 ALA A N 1
ATOM 3407 C CA . ALA A 1 437 ? -2.230 -1.368 -42.587 1.00 84.00 437 ALA A CA 1
ATOM 3408 C C . ALA A 1 437 ? -2.862 -0.447 -41.534 1.00 84.00 437 ALA A C 1
ATOM 3410 O O . ALA A 1 437 ? -3.153 -0.890 -40.431 1.00 84.00 437 ALA A O 1
ATOM 3411 N N . GLY A 1 438 ? -3.096 0.822 -41.871 1.00 78.00 438 GLY A N 1
ATOM 3412 C CA . GLY A 1 438 ? -3.699 1.800 -40.970 1.00 78.00 438 GLY A CA 1
ATOM 3413 C C . GLY A 1 438 ? -5.218 1.670 -40.905 1.00 78.00 438 GLY A C 1
ATOM 3414 O O . GLY A 1 438 ? -5.773 1.408 -39.850 1.00 78.00 438 GLY A O 1
ATOM 3415 N N . GLY A 1 439 ? -5.909 1.824 -42.034 1.00 77.56 439 GLY A N 1
ATOM 3416 C CA . GLY A 1 439 ? -7.375 1.794 -42.073 1.00 77.56 439 GLY A CA 1
ATOM 3417 C C . GLY A 1 439 ? -7.966 0.386 -41.9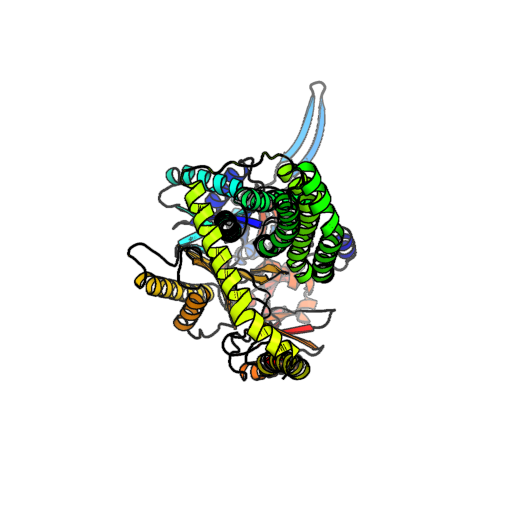80 1.00 77.56 439 GLY A C 1
ATOM 3418 O O . GLY A 1 439 ? -8.951 0.183 -41.282 1.00 77.56 439 GLY A O 1
ATOM 3419 N N . GLY A 1 440 ? -7.364 -0.592 -42.660 1.00 81.00 440 GLY A N 1
ATOM 3420 C CA . GLY A 1 440 ? -7.887 -1.959 -42.730 1.00 81.00 440 GLY A CA 1
ATOM 3421 C C . GLY A 1 440 ? -7.642 -2.788 -41.468 1.00 81.00 440 GLY A C 1
ATOM 3422 O O . GLY A 1 440 ? -8.571 -3.414 -40.967 1.00 81.00 440 GLY A O 1
ATOM 3423 N N . LEU A 1 441 ? -6.415 -2.799 -40.937 1.00 81.31 441 LEU A N 1
ATOM 3424 C CA . LEU A 1 441 ? -6.080 -3.615 -39.759 1.00 81.31 441 LEU A CA 1
ATOM 3425 C C . LEU A 1 441 ? -6.526 -2.973 -38.441 1.00 81.31 441 LEU A C 1
ATOM 3427 O O . LEU A 1 441 ? -7.015 -3.686 -37.565 1.00 81.31 441 LEU A O 1
ATOM 3431 N N . VAL A 1 442 ? -6.365 -1.651 -38.296 1.00 77.62 442 VAL A N 1
ATOM 3432 C CA . VAL A 1 442 ? -6.784 -0.939 -37.075 1.00 77.62 442 VAL A CA 1
ATOM 3433 C C . VAL A 1 442 ? -8.285 -0.664 -37.114 1.00 77.62 442 VAL A C 1
ATOM 3435 O O . VAL A 1 442 ? -8.997 -1.059 -36.201 1.00 77.62 442 VAL A O 1
ATOM 3438 N N . GLY A 1 443 ? -8.794 -0.075 -38.203 1.00 73.56 443 GLY A N 1
ATOM 3439 C CA . GLY A 1 443 ? -10.228 0.212 -38.347 1.00 73.56 443 GLY A CA 1
ATOM 3440 C C . GLY A 1 443 ? -11.105 -1.039 -38.478 1.00 73.56 443 GLY A C 1
ATOM 3441 O O . GLY A 1 443 ? -12.279 -0.997 -38.132 1.00 73.56 443 GLY A O 1
ATOM 3442 N N . GLY A 1 444 ? -10.542 -2.164 -38.934 1.00 73.19 444 GLY A N 1
ATOM 3443 C CA . GLY A 1 444 ? -11.220 -3.464 -38.959 1.00 73.19 444 GLY A CA 1
ATOM 3444 C C . GLY A 1 444 ? -11.229 -4.209 -37.619 1.00 73.19 444 GLY A C 1
ATOM 3445 O O . GLY A 1 444 ? -11.683 -5.349 -37.583 1.00 73.19 444 GLY A O 1
ATOM 3446 N N . GLY A 1 445 ? -10.690 -3.622 -36.543 1.00 69.56 445 GLY A N 1
ATOM 3447 C CA . GLY A 1 445 ? -10.697 -4.212 -35.198 1.00 69.56 445 GLY A CA 1
ATOM 3448 C C . GLY A 1 445 ? -9.782 -5.431 -35.011 1.00 69.56 445 GLY A C 1
ATOM 3449 O O . GLY A 1 445 ? -9.844 -6.095 -33.978 1.00 69.56 445 GLY A O 1
ATOM 3450 N N . ILE A 1 446 ? -8.917 -5.747 -35.987 1.00 78.25 446 ILE A N 1
ATOM 3451 C CA . ILE A 1 446 ? -7.957 -6.862 -35.882 1.00 78.25 446 ILE A CA 1
ATOM 3452 C C . ILE A 1 446 ? -6.860 -6.503 -34.873 1.00 78.25 446 ILE A C 1
ATOM 3454 O O . ILE A 1 446 ? -6.461 -7.332 -34.054 1.00 78.25 446 ILE A O 1
ATOM 3458 N N . VAL A 1 447 ? -6.382 -5.257 -34.918 1.00 74.62 447 VAL A N 1
ATOM 3459 C CA . VAL A 1 447 ? -5.461 -4.710 -33.917 1.00 74.62 447 VAL A CA 1
ATOM 3460 C C . VAL A 1 447 ? -6.284 -4.020 -32.836 1.00 74.62 447 VAL A C 1
ATOM 3462 O O . VAL A 1 447 ? -6.703 -2.878 -33.001 1.00 74.62 447 VAL A O 1
ATOM 3465 N N . LYS A 1 448 ? -6.515 -4.723 -31.726 1.00 69.12 448 LYS A N 1
ATOM 3466 C CA . LYS A 1 448 ? -7.230 -4.168 -30.573 1.00 69.12 448 LYS A CA 1
ATOM 3467 C C . LYS A 1 448 ? -6.347 -3.164 -29.831 1.00 69.12 448 LYS A C 1
ATOM 3469 O O . LYS A 1 448 ? -5.194 -3.466 -29.512 1.00 69.12 448 LYS A O 1
ATOM 3474 N N . PHE A 1 449 ? -6.893 -1.989 -29.531 1.00 67.25 449 PHE A N 1
ATOM 3475 C CA . PHE A 1 449 ? -6.242 -1.032 -28.645 1.00 67.25 449 PHE A CA 1
ATOM 3476 C C . PHE A 1 449 ? -6.284 -1.562 -27.208 1.00 67.25 449 PHE A C 1
ATOM 3478 O O . PHE A 1 449 ? -7.310 -2.043 -26.734 1.00 67.25 449 PHE A O 1
ATOM 3485 N N . ARG A 1 450 ? -5.148 -1.498 -26.514 1.00 65.44 450 ARG A N 1
ATOM 3486 C CA . ARG A 1 450 ? -5.062 -1.754 -25.076 1.00 65.44 450 ARG A CA 1
ATOM 3487 C C . ARG A 1 450 ? -4.406 -0.544 -24.446 1.00 65.44 450 ARG A C 1
ATOM 3489 O O . ARG A 1 450 ? -3.257 -0.242 -24.763 1.00 65.44 450 ARG A O 1
ATOM 3496 N N . PHE A 1 451 ? -5.139 0.125 -23.564 1.00 57.22 451 PHE A N 1
ATOM 3497 C CA . PHE A 1 451 ? -4.690 1.363 -22.931 1.00 57.22 451 PHE A CA 1
ATOM 3498 C C . PHE A 1 451 ? -3.358 1.192 -22.174 1.00 57.22 451 PHE A C 1
ATOM 3500 O O . PHE A 1 451 ? -2.538 2.107 -22.158 1.00 57.22 451 PHE A O 1
ATOM 3507 N N . MET A 1 452 ? -3.104 0.012 -21.593 1.00 60.38 452 MET A N 1
ATOM 3508 C CA . MET A 1 452 ? -1.852 -0.321 -20.906 1.00 60.38 452 MET A CA 1
ATOM 3509 C C . MET A 1 452 ? -1.637 -1.847 -20.898 1.00 60.38 452 MET A C 1
ATOM 3511 O O . MET A 1 452 ? -2.613 -2.579 -20.712 1.00 60.38 452 MET A O 1
ATOM 3515 N N . PRO A 1 453 ? -0.405 -2.362 -21.077 1.00 62.75 453 PRO A N 1
ATOM 3516 C CA . PRO A 1 453 ? -0.120 -3.770 -20.822 1.00 62.75 453 PRO A CA 1
ATOM 3517 C C . PRO A 1 453 ? -0.198 -4.072 -19.321 1.00 62.75 453 PRO A C 1
ATOM 3519 O O . PRO A 1 453 ? 0.239 -3.273 -18.490 1.00 62.75 453 PRO A O 1
ATOM 3522 N N . GLU A 1 454 ? -0.724 -5.244 -18.982 1.00 67.62 454 GLU A N 1
ATOM 3523 C CA . GLU A 1 454 ? -0.696 -5.767 -17.619 1.00 67.62 454 GLU A CA 1
ATOM 3524 C C . GLU A 1 454 ? 0.752 -6.123 -17.264 1.00 67.62 454 GLU A C 1
ATOM 3526 O O . GLU A 1 454 ? 1.410 -6.891 -17.968 1.00 67.62 454 GLU A O 1
ATOM 3531 N N . VAL A 1 455 ? 1.277 -5.500 -16.206 1.00 73.69 455 VAL A N 1
ATOM 3532 C CA . VAL A 1 455 ? 2.596 -5.836 -15.666 1.00 73.69 455 VAL A CA 1
ATOM 3533 C C . VAL A 1 455 ? 2.387 -6.861 -14.570 1.00 73.69 455 VAL A C 1
ATOM 3535 O O . VAL A 1 455 ? 1.697 -6.582 -13.587 1.00 73.69 455 VAL A O 1
ATOM 3538 N N . ASP A 1 456 ? 2.999 -8.021 -14.759 1.00 79.31 456 ASP A N 1
ATOM 3539 C CA . ASP A 1 456 ? 2.919 -9.142 -13.837 1.00 79.31 456 ASP A CA 1
ATOM 3540 C C . ASP A 1 456 ? 3.405 -8.741 -12.432 1.00 79.31 456 ASP A C 1
ATOM 3542 O O . ASP A 1 456 ? 4.463 -8.117 -12.289 1.00 79.31 456 ASP A O 1
ATOM 3546 N N . GLY A 1 457 ? 2.593 -9.019 -11.409 1.00 81.50 457 GLY A N 1
ATOM 3547 C CA . GLY A 1 457 ? 2.853 -8.646 -10.018 1.00 81.50 457 GLY A CA 1
ATOM 3548 C C . GLY A 1 457 ? 3.442 -9.793 -9.198 1.00 81.50 457 GLY A C 1
ATOM 3549 O O . GLY A 1 457 ? 3.175 -10.961 -9.455 1.00 81.50 457 GLY A O 1
ATOM 3550 N N . ASP A 1 458 ? 4.234 -9.475 -8.177 1.00 86.38 458 ASP A N 1
ATOM 3551 C CA . ASP A 1 458 ? 4.840 -10.486 -7.293 1.00 86.38 458 ASP A CA 1
ATOM 3552 C C . ASP A 1 458 ? 3.918 -10.868 -6.108 1.00 86.38 458 ASP A C 1
ATOM 3554 O O . ASP A 1 458 ? 4.278 -11.681 -5.260 1.00 86.38 458 ASP A O 1
ATOM 3558 N N . ASP A 1 459 ? 2.713 -10.295 -6.029 1.00 88.12 459 ASP A N 1
ATOM 3559 C CA . ASP A 1 459 ? 1.692 -10.610 -5.031 1.00 88.12 459 ASP A CA 1
ATOM 3560 C C . ASP A 1 459 ? 0.277 -10.625 -5.631 1.00 88.12 459 ASP A C 1
ATOM 3562 O O . ASP A 1 459 ? -0.068 -9.796 -6.472 1.00 88.12 459 ASP A O 1
ATOM 3566 N N . ILE A 1 460 ? -0.564 -11.554 -5.164 1.00 89.88 460 ILE A N 1
ATOM 3567 C CA . ILE A 1 460 ? -1.999 -11.600 -5.472 1.00 89.88 460 ILE A CA 1
ATOM 3568 C C . ILE A 1 460 ? -2.768 -11.143 -4.238 1.00 89.88 460 ILE A C 1
ATOM 3570 O O . ILE A 1 460 ? -2.660 -11.733 -3.162 1.00 89.88 460 ILE A O 1
ATOM 3574 N N . ARG A 1 461 ? -3.574 -10.096 -4.397 1.00 89.50 461 ARG A N 1
ATOM 3575 C CA . ARG A 1 461 ? -4.414 -9.519 -3.345 1.00 89.50 461 ARG A CA 1
ATOM 3576 C C . ARG A 1 461 ? -5.860 -9.909 -3.575 1.00 89.50 461 ARG A C 1
ATOM 3578 O O . ARG A 1 461 ? -6.379 -9.738 -4.672 1.00 89.50 461 ARG A O 1
ATOM 3585 N N . VAL A 1 462 ? -6.507 -10.380 -2.522 1.00 90.44 462 VAL A N 1
ATOM 3586 C CA . VAL A 1 462 ? -7.930 -10.697 -2.499 1.00 90.44 462 VAL A CA 1
ATOM 3587 C C . VAL A 1 462 ? -8.595 -9.810 -1.461 1.00 90.44 462 VAL A C 1
ATOM 3589 O O . VAL A 1 462 ? -8.272 -9.881 -0.273 1.00 90.44 462 VAL A O 1
ATOM 3592 N N . ALA A 1 463 ? -9.510 -8.961 -1.913 1.00 88.75 463 ALA A N 1
ATOM 3593 C CA . ALA A 1 463 ? -10.357 -8.156 -1.046 1.00 88.75 463 ALA A CA 1
ATOM 3594 C C . ALA A 1 463 ? -11.728 -8.831 -0.939 1.00 88.75 463 ALA A C 1
ATOM 3596 O O . ALA A 1 463 ? -12.392 -9.049 -1.952 1.00 88.75 463 ALA A O 1
ATOM 3597 N N . LEU A 1 464 ? -12.126 -9.171 0.288 1.00 89.31 464 LEU A N 1
ATOM 3598 C CA . LEU A 1 464 ? -13.405 -9.795 0.609 1.00 89.31 464 LEU A CA 1
ATOM 3599 C C . LEU A 1 464 ? -14.282 -8.807 1.382 1.00 89.31 464 LEU A C 1
ATOM 3601 O O . LEU A 1 464 ? -13.892 -8.307 2.441 1.00 89.31 464 LEU A O 1
ATOM 3605 N N . GLU A 1 465 ? -15.500 -8.608 0.893 1.00 88.50 465 GLU A N 1
ATOM 3606 C CA . GLU A 1 465 ? -16.555 -7.871 1.576 1.00 88.50 465 GLU A CA 1
ATOM 3607 C C . GLU A 1 465 ? -17.821 -8.725 1.659 1.00 88.50 465 GLU A C 1
ATOM 3609 O O . GLU A 1 465 ? -18.423 -9.099 0.653 1.00 88.50 465 GLU A O 1
ATOM 3614 N N . LEU A 1 466 ? -18.213 -9.058 2.888 1.00 89.50 466 LEU A N 1
ATOM 3615 C CA . LEU A 1 466 ? -19.491 -9.697 3.188 1.00 89.50 466 LEU A CA 1
ATOM 3616 C C . LEU A 1 466 ? -20.557 -8.642 3.480 1.00 89.50 466 LEU A C 1
ATOM 3618 O O . LEU A 1 466 ? -20.242 -7.502 3.836 1.00 89.50 466 LEU A O 1
ATOM 3622 N N . ALA A 1 467 ? -21.821 -9.062 3.439 1.00 86.50 467 ALA A N 1
ATOM 3623 C CA . ALA A 1 467 ? -22.946 -8.209 3.798 1.00 86.50 467 ALA A CA 1
ATOM 3624 C C . ALA A 1 467 ? -22.729 -7.525 5.174 1.00 86.50 467 ALA A C 1
ATOM 3626 O O . ALA A 1 467 ? -22.356 -8.196 6.156 1.00 86.50 467 ALA A O 1
ATOM 3627 N N . PRO A 1 468 ? -22.963 -6.203 5.296 1.00 83.50 468 PRO A N 1
ATOM 3628 C CA . PRO A 1 468 ? -22.774 -5.465 6.538 1.00 83.50 468 PRO A CA 1
ATOM 3629 C C . PRO A 1 468 ? -23.566 -6.063 7.704 1.00 83.50 468 PRO A C 1
ATOM 3631 O O . PRO A 1 468 ? -24.768 -6.306 7.620 1.00 83.50 468 PRO A O 1
ATOM 3634 N N . GLY A 1 469 ? -22.888 -6.259 8.837 1.00 82.69 469 GLY A N 1
ATOM 3635 C CA . GLY A 1 469 ? -23.476 -6.880 10.031 1.00 82.69 469 GLY A CA 1
ATOM 3636 C C . GLY A 1 469 ? -23.230 -8.387 10.140 1.00 82.69 469 GLY A C 1
ATOM 3637 O O . GLY A 1 469 ? -23.623 -8.987 11.139 1.00 82.69 469 GLY A O 1
ATOM 3638 N N . THR A 1 470 ? -22.543 -8.987 9.165 1.00 88.38 470 THR A N 1
ATOM 3639 C CA . THR A 1 470 ? -22.024 -10.353 9.285 1.00 88.38 470 THR A CA 1
ATOM 3640 C C . THR A 1 470 ? -21.058 -10.457 10.477 1.00 88.38 470 THR A C 1
ATOM 3642 O O . THR A 1 470 ? -20.156 -9.623 10.592 1.00 88.38 470 THR A O 1
ATOM 3645 N N . PRO A 1 471 ? -21.220 -11.451 11.375 1.00 88.62 471 PRO A N 1
ATOM 3646 C CA . PRO A 1 471 ? -20.303 -11.652 12.493 1.00 88.62 471 PRO A CA 1
ATOM 3647 C C . PRO A 1 471 ? -18.883 -11.968 12.020 1.00 88.62 471 PRO A C 1
ATOM 3649 O O . PRO A 1 471 ? -18.702 -12.780 11.111 1.00 88.62 471 PRO A O 1
ATOM 3652 N N . VAL A 1 472 ? -17.877 -11.435 12.717 1.00 90.25 472 VAL A N 1
ATOM 3653 C CA . VAL A 1 472 ? -16.454 -11.643 12.391 1.00 90.25 472 VAL A CA 1
ATOM 3654 C C . VAL A 1 472 ? -16.061 -13.120 12.286 1.00 90.25 472 VAL A C 1
ATOM 3656 O O . VAL A 1 472 ? -15.280 -13.503 11.423 1.00 90.25 472 VAL A O 1
ATOM 3659 N N . VAL A 1 473 ? -16.663 -13.984 13.109 1.00 91.44 473 VAL A N 1
ATOM 3660 C CA . VAL A 1 473 ? -16.424 -15.437 13.095 1.00 91.44 473 VAL A CA 1
ATOM 3661 C C . VAL A 1 473 ? -16.848 -16.064 11.764 1.00 91.44 473 VAL A C 1
ATOM 3663 O O . VAL A 1 473 ? -16.221 -17.009 11.293 1.00 91.44 473 VAL A O 1
ATOM 3666 N N . GLN A 1 474 ? -17.912 -15.550 11.144 1.00 92.38 474 GLN A N 1
ATOM 3667 C CA . GLN A 1 474 ? -18.360 -16.015 9.835 1.00 92.38 474 GLN A CA 1
ATOM 3668 C C . GLN A 1 474 ? -17.406 -15.525 8.739 1.00 92.38 474 GLN A C 1
ATOM 3670 O O . GLN A 1 474 ? -17.012 -16.320 7.888 1.00 92.38 474 GLN A O 1
ATOM 3675 N N . THR A 1 475 ? -16.971 -14.263 8.809 1.00 92.31 475 THR A N 1
ATOM 3676 C CA . THR A 1 475 ? -15.948 -13.698 7.915 1.00 92.31 475 THR A CA 1
ATOM 3677 C C . THR A 1 475 ? -14.651 -14.500 7.972 1.00 92.31 475 THR A C 1
ATOM 3679 O O . THR A 1 475 ? -14.107 -14.864 6.933 1.00 92.31 475 THR A O 1
ATOM 3682 N N . ALA A 1 476 ? -14.211 -14.878 9.173 1.00 92.38 476 ALA A N 1
ATOM 3683 C CA . ALA A 1 476 ? -13.023 -15.696 9.392 1.00 92.38 476 ALA A CA 1
ATOM 3684 C C . ALA A 1 476 ? -13.120 -17.076 8.725 1.00 92.38 476 ALA A C 1
ATOM 3686 O O . ALA A 1 476 ? -12.166 -17.521 8.096 1.00 92.38 476 ALA A O 1
ATOM 3687 N N . LYS A 1 477 ? -14.286 -17.734 8.797 1.00 93.06 477 LYS A N 1
ATOM 3688 C CA . LYS A 1 477 ? -14.520 -19.027 8.127 1.00 93.06 477 LYS A CA 1
ATOM 3689 C C . LYS A 1 477 ? -14.455 -18.914 6.606 1.00 93.06 477 LYS A C 1
ATOM 3691 O O . LYS A 1 477 ? -13.922 -19.801 5.942 1.00 93.06 477 LYS A O 1
ATOM 3696 N N . VAL A 1 478 ? -15.019 -17.842 6.045 1.00 93.50 478 VAL A N 1
ATOM 3697 C CA . VAL A 1 478 ? -14.959 -17.591 4.598 1.00 93.50 478 VAL A CA 1
ATOM 3698 C C . VAL A 1 478 ? -13.521 -17.291 4.175 1.00 93.50 478 VAL A C 1
ATOM 3700 O O . VAL A 1 478 ? -13.043 -17.884 3.210 1.00 93.50 478 VAL A O 1
ATOM 3703 N N . GLN A 1 479 ? -12.806 -16.456 4.935 1.00 93.81 479 GLN A N 1
ATOM 3704 C CA . GLN A 1 479 ? -11.386 -16.189 4.716 1.00 93.81 479 GLN A CA 1
ATOM 3705 C C . GLN A 1 479 ? -10.565 -17.483 4.745 1.00 93.81 479 GLN A C 1
ATOM 3707 O O . GLN A 1 479 ? -9.772 -17.726 3.841 1.00 93.81 479 GLN A O 1
ATOM 3712 N N . GLU A 1 480 ? -10.763 -18.335 5.752 1.00 93.31 480 GLU A N 1
ATOM 3713 C CA . GLU A 1 480 ? -10.056 -19.610 5.876 1.00 93.31 480 GLU A CA 1
ATOM 3714 C C . GLU A 1 480 ? -10.295 -20.503 4.654 1.00 93.31 480 GLU A C 1
ATOM 3716 O O . GLU A 1 480 ? -9.344 -21.047 4.098 1.00 93.31 480 GLU A O 1
ATOM 3721 N N . ARG A 1 481 ? -11.536 -20.586 4.156 1.00 93.25 481 ARG A N 1
ATOM 3722 C CA . ARG A 1 481 ? -11.846 -21.316 2.918 1.00 93.25 481 ARG A CA 1
ATOM 3723 C C . ARG A 1 481 ? -11.089 -20.759 1.707 1.00 93.25 481 ARG A C 1
ATOM 3725 O O . ARG A 1 481 ? -10.557 -21.545 0.926 1.00 93.25 481 ARG A O 1
ATOM 3732 N N . ILE A 1 482 ? -11.020 -19.434 1.558 1.00 93.44 482 ILE A N 1
ATOM 3733 C CA . ILE A 1 482 ? -10.289 -18.771 0.463 1.00 93.44 482 ILE A CA 1
ATOM 3734 C C . ILE A 1 482 ? -8.784 -19.050 0.568 1.00 93.44 482 ILE A C 1
ATOM 3736 O O . ILE A 1 482 ? -8.152 -19.396 -0.432 1.00 93.44 482 ILE A O 1
ATOM 3740 N N . VAL A 1 483 ? -8.221 -18.964 1.776 1.00 94.19 483 VAL A N 1
ATOM 3741 C CA . VAL A 1 483 ? -6.812 -19.276 2.059 1.00 94.19 483 VAL A CA 1
ATOM 3742 C C . VAL A 1 483 ? -6.503 -20.736 1.723 1.00 94.19 483 VAL A C 1
ATOM 3744 O O . VAL A 1 483 ? -5.532 -21.000 1.021 1.00 94.19 483 VAL A O 1
ATOM 3747 N N . GLN A 1 484 ? -7.340 -21.690 2.142 1.00 93.69 484 GLN A N 1
ATOM 3748 C CA . GLN A 1 484 ? -7.135 -23.111 1.831 1.00 93.69 484 GLN A CA 1
ATOM 3749 C C . GLN A 1 484 ? -7.231 -23.409 0.329 1.00 93.69 484 GLN A C 1
ATOM 3751 O O . GLN A 1 484 ? -6.435 -24.196 -0.185 1.00 93.69 484 GLN A O 1
ATOM 3756 N N . ALA A 1 485 ? -8.154 -22.761 -0.388 1.00 93.06 485 ALA A N 1
ATOM 3757 C CA . ALA A 1 485 ? -8.222 -22.852 -1.846 1.00 93.06 485 ALA A CA 1
ATOM 3758 C C . ALA A 1 485 ? -6.939 -22.313 -2.502 1.00 93.06 485 ALA A C 1
ATOM 3760 O O . ALA A 1 485 ? -6.389 -22.954 -3.393 1.00 93.06 485 ALA A O 1
ATOM 3761 N N . GLY A 1 486 ? -6.408 -21.194 -2.002 1.00 91.56 486 GLY A N 1
ATOM 3762 C CA . GLY A 1 486 ? -5.155 -20.612 -2.488 1.00 91.56 486 GLY A CA 1
ATOM 3763 C C . GLY A 1 486 ? -3.960 -21.532 -2.254 1.00 91.56 486 GLY A C 1
ATOM 3764 O O . GLY A 1 486 ? -3.183 -21.779 -3.170 1.00 91.56 486 GLY A O 1
ATOM 3765 N N . LEU A 1 487 ? -3.863 -22.128 -1.061 1.00 91.50 487 LEU A N 1
ATOM 3766 C CA . LEU A 1 487 ? -2.833 -23.120 -0.736 1.00 91.50 487 LEU A CA 1
ATOM 3767 C C . LEU A 1 487 ? -2.931 -24.374 -1.615 1.00 91.50 487 LEU A C 1
ATOM 3769 O O . LEU A 1 487 ? -1.910 -24.973 -1.943 1.00 91.50 487 LEU A O 1
ATOM 3773 N N . LYS A 1 488 ? -4.144 -24.798 -1.988 1.00 91.88 488 LYS A N 1
ATOM 3774 C CA . LYS A 1 488 ? -4.348 -25.930 -2.900 1.00 91.88 488 LYS A CA 1
ATOM 3775 C C . LYS A 1 488 ? -3.868 -25.596 -4.314 1.00 91.88 488 LYS A C 1
ATOM 3777 O O . LYS A 1 488 ? -3.168 -26.413 -4.903 1.00 91.88 488 LYS A O 1
ATOM 3782 N N . VAL A 1 489 ? -4.205 -24.411 -4.821 1.00 90.88 489 VAL A N 1
ATOM 3783 C CA . VAL A 1 489 ? -3.776 -23.941 -6.147 1.00 90.88 489 VAL A CA 1
ATOM 3784 C C . VAL A 1 489 ? -2.263 -23.742 -6.201 1.00 90.88 489 VAL A C 1
ATOM 3786 O O . VAL A 1 489 ? -1.634 -24.194 -7.151 1.00 90.88 489 VAL A O 1
ATOM 3789 N N . ALA A 1 490 ? -1.657 -23.174 -5.155 1.00 88.38 490 ALA A N 1
ATOM 3790 C CA . ALA A 1 490 ? -0.203 -23.081 -5.048 1.00 88.38 490 ALA A CA 1
ATOM 3791 C C . ALA A 1 490 ? 0.457 -24.466 -5.174 1.00 88.38 490 ALA A C 1
ATOM 3793 O O . ALA A 1 490 ? 1.307 -24.654 -6.035 1.00 88.38 490 ALA A O 1
ATOM 3794 N N . ARG A 1 491 ? -0.026 -25.474 -4.430 1.00 88.38 491 ARG A N 1
ATOM 3795 C CA . ARG A 1 491 ? 0.482 -26.858 -4.530 1.00 88.38 491 ARG A CA 1
ATOM 3796 C C . ARG A 1 491 ? 0.253 -27.504 -5.902 1.00 88.38 491 ARG A C 1
ATOM 3798 O O . ARG A 1 491 ? 1.051 -28.342 -6.313 1.00 88.38 491 ARG A O 1
ATOM 3805 N N . GLU A 1 492 ? -0.843 -27.171 -6.587 1.00 87.75 492 GLU A N 1
ATOM 3806 C CA . GLU A 1 492 ? -1.126 -27.653 -7.948 1.00 87.75 492 GLU A CA 1
ATOM 3807 C C . GLU A 1 492 ? -0.055 -27.155 -8.926 1.00 87.75 492 GLU A C 1
ATOM 3809 O O . GLU A 1 492 ? 0.483 -27.954 -9.692 1.00 87.75 492 GLU A O 1
ATOM 3814 N N . PHE A 1 493 ? 0.314 -25.875 -8.853 1.00 85.56 493 PHE A N 1
ATOM 3815 C CA . PHE A 1 493 ? 1.379 -25.318 -9.686 1.00 85.56 493 PHE A CA 1
ATOM 3816 C C . PHE A 1 493 ? 2.782 -25.744 -9.236 1.00 85.56 493 PHE A C 1
ATOM 3818 O O . PHE A 1 493 ? 3.610 -26.051 -10.089 1.00 85.56 493 PHE A O 1
ATOM 3825 N N . ASP A 1 494 ? 3.033 -25.874 -7.930 1.00 85.00 494 ASP A N 1
ATOM 3826 C CA . ASP A 1 494 ? 4.302 -26.402 -7.402 1.00 85.00 494 ASP A CA 1
ATOM 3827 C C . ASP A 1 494 ? 4.584 -27.818 -7.936 1.00 85.00 494 ASP A C 1
ATOM 3829 O O . ASP A 1 494 ? 5.727 -28.172 -8.204 1.00 85.00 494 ASP A O 1
ATOM 3833 N N . SER A 1 495 ? 3.544 -28.633 -8.161 1.00 80.38 495 SER A N 1
ATOM 3834 C CA . SER A 1 495 ? 3.696 -29.984 -8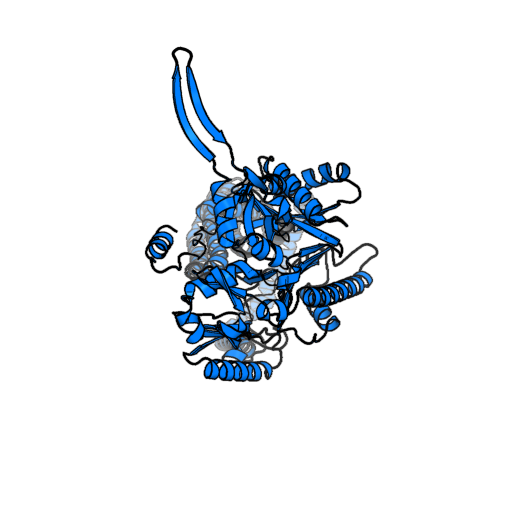.728 1.00 80.38 495 SER A CA 1
ATOM 3835 C C . SER A 1 495 ? 4.149 -30.015 -10.195 1.00 80.38 495 SER A C 1
ATOM 3837 O O . SER A 1 495 ? 4.560 -31.067 -10.686 1.00 80.38 495 SER A O 1
ATOM 3839 N N . GLN A 1 496 ? 4.058 -28.883 -10.896 1.00 78.94 496 GLN A N 1
ATOM 3840 C CA . GLN A 1 496 ? 4.466 -28.732 -12.295 1.00 78.94 496 GLN A CA 1
ATOM 3841 C C . GLN A 1 496 ? 5.896 -28.189 -12.428 1.00 78.94 496 GLN A C 1
ATOM 3843 O O . GLN A 1 496 ? 6.458 -28.223 -13.524 1.00 78.94 496 GLN A O 1
ATOM 3848 N N . LEU A 1 497 ? 6.479 -27.705 -11.328 1.00 75.81 497 LEU A N 1
ATOM 3849 C CA . LEU A 1 497 ? 7.824 -27.140 -11.261 1.00 75.81 497 LEU A CA 1
ATOM 3850 C C . LEU A 1 497 ? 8.875 -28.189 -10.876 1.00 75.81 497 LEU A C 1
ATOM 3852 O O . LEU A 1 497 ? 8.564 -29.315 -10.477 1.00 75.81 497 LEU A O 1
ATOM 3856 N N . SER A 1 498 ? 10.147 -27.824 -11.038 1.00 72.25 498 SER A N 1
ATOM 3857 C CA . SER A 1 498 ? 11.280 -28.681 -10.676 1.00 72.25 498 SER A CA 1
ATOM 3858 C C . SER A 1 498 ? 11.330 -28.919 -9.158 1.00 72.25 498 SER A C 1
ATOM 3860 O O . SER A 1 498 ? 10.904 -28.071 -8.376 1.00 72.25 498 SER A O 1
ATOM 3862 N N . GLU A 1 499 ? 11.877 -30.061 -8.718 1.00 63.41 499 GLU A N 1
ATOM 3863 C CA . GLU A 1 499 ? 12.010 -30.400 -7.288 1.00 63.41 499 GLU A CA 1
ATOM 3864 C C . GLU A 1 499 ? 12.689 -29.259 -6.496 1.00 63.41 499 GLU A C 1
ATOM 3866 O O . GLU A 1 499 ? 13.890 -29.026 -6.634 1.00 63.41 499 GLU A O 1
ATOM 3871 N N . GLY A 1 500 ? 11.917 -28.568 -5.647 1.00 63.72 500 GLY A N 1
ATOM 3872 C CA . GLY A 1 500 ? 12.393 -27.501 -4.755 1.00 63.72 500 GLY A CA 1
ATOM 3873 C C . GLY A 1 500 ? 11.976 -26.074 -5.131 1.00 63.72 500 GLY A C 1
ATOM 3874 O O . GLY A 1 500 ? 12.210 -25.168 -4.332 1.00 63.72 500 GLY A O 1
ATOM 3875 N N . GLU A 1 501 ? 11.343 -25.863 -6.286 1.00 72.56 501 GLU A N 1
ATOM 3876 C CA . GLU A 1 501 ? 10.786 -24.563 -6.679 1.00 72.56 501 GLU A CA 1
ATOM 3877 C C . GLU A 1 501 ? 9.324 -24.441 -6.234 1.00 72.56 501 GLU A C 1
ATOM 3879 O O . GLU A 1 501 ? 8.506 -25.322 -6.487 1.00 72.56 501 GLU A O 1
ATOM 3884 N N . THR A 1 502 ? 8.998 -23.340 -5.555 1.00 79.25 502 THR A N 1
ATOM 3885 C CA . THR A 1 502 ? 7.640 -23.043 -5.080 1.00 79.25 502 THR A CA 1
ATOM 3886 C C . THR A 1 502 ? 7.144 -21.735 -5.678 1.00 79.25 502 THR A C 1
ATOM 3888 O O . THR A 1 502 ? 7.849 -20.724 -5.649 1.00 79.25 502 THR A O 1
ATOM 3891 N N . VAL A 1 503 ? 5.911 -21.723 -6.175 1.00 83.44 503 VAL A N 1
ATOM 3892 C CA . VAL A 1 503 ? 5.242 -20.543 -6.737 1.00 83.44 503 VAL A CA 1
ATOM 3893 C C . VAL A 1 503 ? 4.866 -19.544 -5.652 1.00 83.44 503 VAL A C 1
ATOM 3895 O O . VAL A 1 503 ? 4.955 -18.335 -5.862 1.00 83.44 503 VAL A O 1
ATOM 3898 N N . MET A 1 504 ? 4.452 -20.041 -4.488 1.00 88.31 504 MET A N 1
ATOM 3899 C CA . MET A 1 504 ? 4.037 -19.228 -3.349 1.00 88.31 504 MET A CA 1
ATOM 3900 C C . MET A 1 504 ? 5.136 -19.204 -2.287 1.00 88.31 504 MET A C 1
ATOM 3902 O O . MET A 1 504 ? 5.577 -20.255 -1.828 1.00 88.31 504 MET A O 1
ATOM 3906 N N . ARG A 1 505 ? 5.526 -18.002 -1.845 1.00 88.00 505 ARG A N 1
ATOM 3907 C CA . ARG A 1 505 ? 6.406 -17.817 -0.684 1.00 88.00 505 ARG A CA 1
ATOM 3908 C C . ARG A 1 505 ? 5.612 -17.958 0.613 1.00 88.00 505 ARG A C 1
ATOM 3910 O O . ARG A 1 505 ? 5.887 -18.854 1.403 1.00 88.00 505 ARG A O 1
ATOM 3917 N N . ASN A 1 506 ? 4.602 -17.107 0.811 1.00 91.12 506 ASN A N 1
ATOM 3918 C CA . ASN A 1 506 ? 3.791 -17.073 2.033 1.00 91.12 506 ASN A CA 1
ATOM 3919 C C . ASN A 1 506 ? 2.397 -16.487 1.771 1.00 91.12 506 ASN A C 1
ATOM 3921 O O . ASN A 1 506 ? 2.182 -15.779 0.782 1.00 91.12 506 ASN A O 1
ATOM 3925 N N . ILE A 1 507 ? 1.467 -16.710 2.703 1.00 92.75 507 ILE A N 1
ATOM 3926 C CA . ILE A 1 507 ? 0.141 -16.085 2.699 1.00 92.75 507 ILE A CA 1
ATOM 3927 C C . ILE A 1 507 ? -0.099 -15.290 3.985 1.00 92.75 507 ILE A C 1
ATOM 3929 O O . ILE A 1 507 ? 0.093 -15.771 5.103 1.00 92.75 507 ILE A O 1
ATOM 3933 N N . TYR A 1 508 ? -0.552 -14.051 3.822 1.00 93.38 508 TYR A N 1
ATOM 3934 C CA . TYR A 1 508 ? -0.940 -13.170 4.917 1.00 93.38 508 TYR A CA 1
ATOM 3935 C C . TYR A 1 508 ? -2.411 -12.804 4.773 1.00 93.38 508 TYR A C 1
ATOM 3937 O O . TYR A 1 508 ? -2.851 -12.401 3.699 1.00 93.38 508 TYR A O 1
ATOM 3945 N N . ALA A 1 509 ? -3.182 -12.935 5.844 1.00 93.31 509 ALA A N 1
ATOM 3946 C CA . ALA A 1 509 ? -4.607 -12.650 5.823 1.00 93.31 509 ALA A CA 1
ATOM 3947 C C . ALA A 1 509 ? -5.030 -11.871 7.064 1.00 93.31 509 ALA A C 1
ATOM 3949 O O . ALA A 1 509 ? -4.612 -12.185 8.177 1.00 93.31 509 ALA A O 1
ATOM 3950 N N . VAL A 1 510 ? -5.872 -10.862 6.868 1.00 92.06 510 VAL A N 1
ATOM 3951 C CA . VAL A 1 510 ? -6.401 -9.997 7.922 1.00 92.06 510 VAL A CA 1
ATOM 3952 C C . VAL A 1 510 ? -7.920 -10.015 7.862 1.00 92.06 510 VAL A C 1
ATOM 3954 O O . VAL A 1 510 ? -8.510 -9.776 6.807 1.00 92.06 510 VAL A O 1
ATOM 3957 N N . VAL A 1 511 ? -8.561 -10.263 9.000 1.00 91.94 511 VAL A N 1
ATOM 3958 C CA . VAL A 1 511 ? -9.998 -10.047 9.206 1.00 91.94 511 VAL A CA 1
ATOM 3959 C C . VAL A 1 511 ? -10.189 -8.704 9.899 1.00 91.94 511 VAL A C 1
ATOM 3961 O O . VAL A 1 511 ? -9.338 -8.279 10.679 1.00 91.94 511 VAL A O 1
ATOM 3964 N N . GLY A 1 512 ? -11.296 -8.021 9.618 1.00 86.19 512 GLY A N 1
ATOM 3965 C CA . GLY A 1 512 ? -11.645 -6.760 10.270 1.00 86.19 512 GLY A CA 1
ATOM 3966 C C . GLY A 1 512 ? -11.101 -5.529 9.567 1.00 86.19 512 GLY A C 1
ATOM 3967 O O . GLY A 1 512 ? -11.458 -4.410 9.934 1.00 86.19 512 GLY A O 1
ATOM 3968 N N . SER A 1 513 ? -10.261 -5.719 8.552 1.00 84.12 513 SER A N 1
ATOM 3969 C CA . SER A 1 513 ? -9.774 -4.657 7.685 1.00 84.12 513 SER A CA 1
ATOM 3970 C C . SER A 1 513 ? -9.650 -5.148 6.250 1.00 84.12 513 SER A C 1
ATOM 3972 O O . SER A 1 513 ? -9.034 -6.185 6.005 1.00 84.12 513 SER A O 1
ATOM 3974 N N . SER A 1 514 ? -10.185 -4.378 5.308 1.00 78.44 514 SER A N 1
ATOM 3975 C CA . SER A 1 514 ? -9.942 -4.566 3.880 1.00 78.44 514 SER A CA 1
ATOM 3976 C C . SER A 1 514 ? -9.016 -3.469 3.374 1.00 78.44 514 SER A C 1
ATOM 3978 O O . SER A 1 514 ? -9.182 -2.294 3.709 1.00 78.44 514 SER A O 1
ATOM 3980 N N . THR A 1 515 ? -8.016 -3.870 2.593 1.00 69.56 515 THR A N 1
ATOM 3981 C CA . THR A 1 515 ? -7.053 -2.965 1.972 1.00 69.56 515 THR A CA 1
ATOM 3982 C C . THR A 1 515 ? -7.331 -2.957 0.476 1.00 69.56 515 THR A C 1
ATOM 3984 O O . THR A 1 515 ? -6.880 -3.854 -0.235 1.00 69.56 515 THR A O 1
ATOM 3987 N N . LEU A 1 516 ? -8.079 -1.962 -0.008 1.00 60.56 516 LEU A N 1
ATOM 3988 C CA . LEU A 1 516 ? -8.285 -1.791 -1.445 1.00 60.56 516 LEU A CA 1
ATOM 3989 C C . LEU A 1 516 ? -7.227 -0.854 -2.010 1.00 60.56 516 LEU A C 1
ATOM 3991 O O . LEU A 1 516 ? -7.085 0.295 -1.581 1.00 60.56 516 LEU A O 1
ATOM 3995 N N . ASP A 1 517 ? -6.518 -1.337 -3.023 1.00 59.59 517 ASP A N 1
ATOM 3996 C CA . ASP A 1 517 ? -5.628 -0.508 -3.817 1.00 59.59 517 ASP A CA 1
ATOM 3997 C C . ASP A 1 517 ? -6.413 0.092 -4.990 1.00 59.59 517 ASP A C 1
ATOM 3999 O O . ASP A 1 517 ? -6.677 -0.570 -5.991 1.00 59.59 517 ASP A O 1
ATOM 4003 N N . ARG A 1 518 ? -6.847 1.354 -4.856 1.00 56.75 518 ARG A N 1
ATOM 4004 C CA . ARG A 1 518 ? -7.640 2.060 -5.886 1.00 56.75 518 ARG A CA 1
ATOM 4005 C C . ARG A 1 518 ? -6.757 2.779 -6.914 1.00 56.75 518 ARG A C 1
ATOM 4007 O O . ARG A 1 518 ? -7.102 3.847 -7.420 1.00 56.75 518 ARG A O 1
ATOM 4014 N N . GLY A 1 519 ? -5.592 2.211 -7.210 1.00 57.31 519 GLY A N 1
ATOM 4015 C CA . GLY A 1 519 ? -4.632 2.776 -8.150 1.00 57.31 519 GLY A CA 1
ATOM 4016 C C . GLY A 1 519 ? -4.027 4.106 -7.676 1.00 57.31 519 GLY A C 1
ATOM 4017 O O . GLY A 1 519 ? -3.695 4.248 -6.499 1.00 57.31 519 GLY A O 1
ATOM 4018 N N . PRO A 1 520 ? -3.855 5.120 -8.547 1.00 43.06 520 PRO A N 1
ATOM 4019 C CA . PRO A 1 520 ? -3.087 6.325 -8.215 1.00 43.06 520 PRO A CA 1
ATOM 4020 C C . PRO A 1 520 ? -3.701 7.224 -7.123 1.00 43.06 520 PRO A C 1
ATOM 4022 O O . PRO A 1 520 ? -3.055 8.185 -6.704 1.00 43.06 520 PRO A O 1
ATOM 4025 N N . GLY A 1 521 ? -4.918 6.922 -6.649 1.00 49.00 521 GLY A N 1
ATOM 4026 C CA . GLY A 1 521 ? -5.523 7.536 -5.460 1.00 49.00 521 GLY A CA 1
ATOM 4027 C C . GLY A 1 521 ? -4.938 7.046 -4.128 1.00 49.00 521 GLY A C 1
ATOM 4028 O O . GLY A 1 521 ? -5.214 7.650 -3.092 1.00 49.00 521 GLY A O 1
ATOM 4029 N N . GLY A 1 522 ? -4.107 6.000 -4.159 1.00 52.97 522 GLY A N 1
ATOM 4030 C CA . GLY A 1 522 ? -3.501 5.380 -2.988 1.00 52.97 522 GLY A CA 1
ATOM 4031 C C . GLY A 1 522 ? -4.319 4.216 -2.434 1.00 52.97 522 GLY A C 1
ATOM 4032 O O . GLY A 1 522 ? -5.449 3.944 -2.845 1.00 52.97 522 GLY A O 1
ATOM 4033 N N . THR A 1 523 ? -3.713 3.522 -1.479 1.00 57.09 523 THR A N 1
ATOM 4034 C CA . THR A 1 523 ? -4.318 2.386 -0.794 1.00 57.09 523 THR A CA 1
ATOM 4035 C C . THR A 1 523 ? -5.250 2.875 0.316 1.00 57.09 523 THR A C 1
ATOM 4037 O O . THR A 1 523 ? -4.817 3.598 1.216 1.00 57.09 523 THR A O 1
ATOM 4040 N N . PHE A 1 524 ? -6.521 2.478 0.263 1.00 59.62 524 PHE A N 1
ATOM 4041 C CA . PHE A 1 524 ? -7.517 2.800 1.283 1.00 59.62 524 PHE A CA 1
ATOM 4042 C C . PHE A 1 524 ? -7.752 1.589 2.177 1.00 59.62 524 PHE A C 1
ATOM 4044 O O . PHE A 1 524 ? -8.069 0.499 1.698 1.00 59.62 524 PHE A O 1
ATOM 4051 N N . THR A 1 525 ? -7.614 1.797 3.483 1.00 64.62 525 THR A N 1
ATOM 4052 C CA . THR A 1 525 ? -7.919 0.784 4.491 1.00 64.62 525 THR A CA 1
ATOM 4053 C C . THR A 1 525 ? -9.276 1.091 5.107 1.00 64.62 525 THR A C 1
ATOM 4055 O O . THR A 1 525 ? -9.466 2.151 5.704 1.00 64.62 525 THR A O 1
ATOM 4058 N N . SER A 1 526 ? -10.216 0.162 4.974 1.00 72.50 526 SER A N 1
ATOM 4059 C CA . SER A 1 526 ? -11.522 0.214 5.636 1.00 72.50 526 SER A CA 1
ATOM 4060 C C . SER A 1 526 ? -11.562 -0.837 6.735 1.00 72.50 526 SER A C 1
ATOM 4062 O O . SER A 1 526 ? -11.069 -1.944 6.531 1.00 72.50 526 SER A O 1
ATOM 4064 N N . SER A 1 527 ? -12.139 -0.511 7.893 1.00 78.56 527 SER A N 1
ATOM 4065 C CA . SER A 1 527 ? -12.295 -1.449 9.007 1.00 78.56 527 SER A CA 1
ATOM 4066 C C . SER A 1 527 ? -13.758 -1.838 9.224 1.00 78.56 527 SER A C 1
ATOM 4068 O O . SER A 1 527 ? -14.671 -1.023 9.098 1.00 78.56 527 SER A O 1
ATOM 4070 N N . GLY A 1 528 ? -13.989 -3.111 9.534 1.00 82.75 528 GLY A N 1
ATOM 4071 C CA . GLY A 1 528 ? -15.316 -3.673 9.758 1.00 82.75 528 GLY A CA 1
ATOM 4072 C C . GLY A 1 528 ? -15.278 -5.195 9.853 1.00 82.75 528 GLY A C 1
ATOM 4073 O O . GLY A 1 528 ? -14.560 -5.842 9.101 1.00 82.75 528 GLY A O 1
ATOM 4074 N N . GLY A 1 529 ? -16.073 -5.785 10.751 1.00 85.88 529 GLY A N 1
ATOM 4075 C CA . GLY A 1 529 ? -16.099 -7.242 10.956 1.00 85.88 529 GLY A CA 1
ATOM 4076 C C . GLY A 1 529 ? -16.555 -8.061 9.738 1.00 85.88 529 GLY A C 1
ATOM 4077 O O . GLY A 1 529 ? -16.324 -9.265 9.693 1.00 85.88 529 GLY A O 1
ATOM 4078 N N . ASN A 1 530 ? -17.165 -7.424 8.734 1.00 88.88 530 ASN A N 1
ATOM 4079 C CA . ASN A 1 530 ? -17.562 -8.026 7.457 1.00 88.88 530 ASN A CA 1
ATOM 4080 C C . ASN A 1 530 ? -16.471 -7.947 6.369 1.00 88.88 530 ASN A C 1
ATOM 4082 O O . ASN A 1 530 ? -16.698 -8.406 5.254 1.00 88.88 530 ASN A O 1
ATOM 4086 N N . LEU A 1 531 ? -15.317 -7.351 6.675 1.00 90.44 531 LEU A N 1
ATOM 4087 C CA . LEU A 1 531 ? -14.229 -7.109 5.732 1.00 90.44 531 LEU A CA 1
ATOM 4088 C C . LEU A 1 531 ? -13.048 -8.041 6.003 1.00 90.44 531 LEU A C 1
ATOM 4090 O O . LEU A 1 531 ? -12.709 -8.318 7.157 1.00 90.44 531 LEU A O 1
ATOM 4094 N N . SER A 1 532 ? -12.383 -8.484 4.940 1.00 92.00 532 SER A N 1
ATOM 4095 C CA . SER A 1 532 ? -11.123 -9.217 5.034 1.00 92.00 532 SER A CA 1
ATOM 4096 C C . SER A 1 532 ? -10.227 -8.937 3.831 1.00 92.00 532 SER A C 1
ATOM 4098 O O . SER A 1 532 ? -10.697 -8.719 2.717 1.00 92.00 532 SER A O 1
ATOM 4100 N N . SER A 1 533 ? -8.920 -8.934 4.069 1.00 91.75 533 SER A N 1
ATOM 4101 C CA . SER A 1 533 ? -7.891 -8.792 3.045 1.00 91.75 533 SER A CA 1
ATOM 4102 C C . SER A 1 533 ? -6.959 -9.989 3.119 1.00 91.75 533 SER A C 1
ATOM 4104 O O . SER A 1 533 ? -6.421 -10.287 4.182 1.00 91.75 533 SER A O 1
ATOM 4106 N N . ILE A 1 534 ? -6.722 -10.642 1.991 1.00 93.62 534 ILE A N 1
ATOM 4107 C CA . ILE A 1 534 ? -5.795 -11.769 1.875 1.00 93.62 534 ILE A CA 1
ATOM 4108 C C . ILE A 1 534 ? -4.747 -11.393 0.834 1.00 93.62 534 ILE A C 1
ATOM 4110 O O . ILE A 1 534 ? -5.073 -10.827 -0.205 1.00 93.62 534 ILE A O 1
ATOM 4114 N N . VAL A 1 535 ? -3.482 -11.675 1.111 1.00 92.56 535 VAL A N 1
ATOM 4115 C CA . VAL A 1 535 ? -2.368 -11.421 0.203 1.00 92.56 535 VAL A CA 1
ATOM 4116 C C . VAL A 1 535 ? -1.524 -12.681 0.116 1.00 92.56 535 VAL A C 1
ATOM 4118 O O . VAL A 1 535 ? -0.976 -13.144 1.116 1.00 92.56 535 VAL A O 1
ATOM 4121 N N . MET A 1 536 ? -1.432 -13.233 -1.087 1.00 93.12 536 MET A N 1
ATOM 4122 C CA . MET A 1 536 ? -0.541 -14.332 -1.422 1.00 93.12 536 MET A CA 1
ATOM 4123 C C . MET A 1 536 ? 0.718 -13.749 -2.058 1.00 93.12 536 MET A C 1
ATOM 4125 O O . MET A 1 536 ? 0.648 -13.130 -3.118 1.00 93.12 536 MET A O 1
ATOM 4129 N N . TYR A 1 537 ? 1.861 -13.939 -1.408 1.00 91.00 537 TYR A N 1
ATOM 4130 C CA . TYR A 1 537 ? 3.151 -13.502 -1.925 1.00 91.00 537 TYR A CA 1
ATOM 4131 C C . TYR A 1 537 ? 3.729 -14.599 -2.804 1.00 91.00 537 TYR A C 1
ATOM 4133 O O . TYR A 1 537 ? 3.905 -15.736 -2.357 1.00 91.00 537 TYR A O 1
ATOM 4141 N N . LEU A 1 538 ? 4.007 -14.252 -4.054 1.00 90.25 538 LEU A N 1
ATOM 4142 C CA . LEU A 1 538 ? 4.558 -15.161 -5.042 1.00 90.25 538 LEU A CA 1
ATOM 4143 C C . LEU A 1 538 ? 6.083 -15.056 -5.076 1.00 90.25 538 LEU A C 1
ATOM 4145 O O . LEU A 1 538 ? 6.691 -14.092 -4.602 1.00 90.25 538 LEU A O 1
ATOM 4149 N N . THR A 1 539 ? 6.707 -16.063 -5.667 1.00 87.81 539 THR A N 1
ATOM 4150 C CA . THR A 1 539 ? 8.093 -15.967 -6.120 1.00 87.81 539 THR A CA 1
ATOM 4151 C C . THR A 1 539 ? 8.190 -14.893 -7.222 1.00 87.81 539 THR A C 1
ATOM 4153 O O . THR A 1 539 ? 7.245 -14.753 -8.010 1.00 87.81 539 THR A O 1
ATOM 4156 N N . PRO A 1 540 ? 9.275 -14.091 -7.270 1.00 83.06 540 PRO A N 1
ATOM 4157 C CA . PRO A 1 540 ? 9.408 -12.987 -8.213 1.00 83.06 540 PRO A CA 1
ATOM 4158 C C . PRO A 1 540 ? 9.154 -13.413 -9.656 1.00 83.06 540 PRO A C 1
ATOM 4160 O O . PRO A 1 540 ? 9.600 -14.476 -10.082 1.00 83.06 540 PRO A O 1
ATOM 4163 N N . SER A 1 541 ? 8.485 -12.546 -10.415 1.00 81.06 541 SER A N 1
ATOM 4164 C CA . SER A 1 541 ? 8.137 -12.734 -11.836 1.00 81.06 541 SER A CA 1
ATOM 4165 C C . SER A 1 541 ? 9.304 -13.105 -12.764 1.00 81.06 541 SER A C 1
ATOM 4167 O O . SER A 1 541 ? 9.072 -13.609 -13.855 1.00 81.06 541 SER A O 1
ATOM 4169 N N . GLU A 1 542 ? 10.554 -12.865 -12.363 1.00 75.75 542 GLU A N 1
ATOM 4170 C CA . GLU A 1 542 ? 11.750 -13.218 -13.146 1.00 75.75 542 GLU A CA 1
ATOM 4171 C C . GLU A 1 542 ? 12.178 -14.682 -12.984 1.00 75.75 542 GLU A C 1
ATOM 4173 O O . GLU A 1 542 ? 12.822 -15.222 -13.882 1.00 75.75 542 GLU A O 1
ATOM 4178 N N . ASP A 1 543 ? 11.804 -15.307 -11.865 1.00 77.00 543 ASP A N 1
ATOM 4179 C CA . ASP A 1 543 ? 12.154 -16.687 -11.517 1.00 77.00 543 ASP A CA 1
ATOM 4180 C C . ASP A 1 543 ? 10.989 -17.662 -11.783 1.00 77.00 543 ASP A C 1
ATOM 4182 O O . ASP A 1 543 ? 11.129 -18.865 -11.574 1.00 77.00 543 ASP A O 1
ATOM 4186 N N . ARG A 1 544 ? 9.827 -17.158 -12.230 1.00 78.88 544 ARG A N 1
ATOM 4187 C CA . ARG A 1 544 ? 8.640 -17.963 -12.558 1.00 78.88 544 ARG A CA 1
ATOM 4188 C C . ARG A 1 544 ? 8.252 -17.830 -14.028 1.00 78.88 544 ARG A C 1
ATOM 4190 O O . ARG A 1 544 ? 8.129 -16.728 -14.549 1.00 78.88 544 ARG A O 1
ATOM 4197 N N . ASP A 1 545 ? 7.957 -18.964 -14.659 1.00 78.81 545 ASP A N 1
ATOM 4198 C CA . ASP A 1 545 ? 7.458 -19.019 -16.043 1.00 78.81 545 ASP A CA 1
ATOM 4199 C C . ASP A 1 545 ? 5.933 -18.808 -16.152 1.00 78.81 545 ASP A C 1
ATOM 4201 O O . ASP A 1 545 ? 5.395 -18.626 -17.244 1.00 78.81 545 ASP A O 1
ATOM 4205 N N . ILE A 1 546 ? 5.225 -18.841 -15.020 1.00 83.38 546 ILE A N 1
ATOM 4206 C CA . ILE A 1 546 ? 3.760 -18.757 -14.929 1.00 83.38 546 ILE A CA 1
ATOM 4207 C C . ILE A 1 546 ? 3.378 -17.350 -14.489 1.00 83.38 546 ILE A C 1
ATOM 4209 O O . ILE A 1 546 ? 3.978 -16.856 -13.539 1.00 83.38 546 ILE A O 1
ATOM 4213 N N . VAL A 1 547 ? 2.372 -16.735 -15.120 1.00 85.56 547 VAL A N 1
ATOM 4214 C CA . VAL A 1 547 ? 1.913 -15.355 -14.853 1.00 85.56 547 VAL A CA 1
ATOM 4215 C C . VAL A 1 547 ? 0.972 -15.303 -13.635 1.00 85.56 547 VAL A C 1
ATOM 4217 O O . VAL A 1 547 ? 0.148 -16.196 -13.441 1.00 85.56 547 VAL A O 1
ATOM 4220 N N . ALA A 1 548 ? 1.017 -14.243 -12.818 1.00 86.56 548 ALA A N 1
ATOM 4221 C CA . ALA A 1 548 ? 0.201 -14.144 -11.602 1.00 86.56 548 ALA A CA 1
ATOM 4222 C C . ALA A 1 548 ? -1.302 -14.054 -11.900 1.00 86.56 548 ALA A C 1
ATOM 4224 O O . ALA A 1 548 ? -2.123 -14.494 -11.095 1.00 86.56 548 ALA A O 1
ATOM 4225 N N . SER A 1 549 ? -1.682 -13.507 -13.059 1.00 84.88 549 SER A N 1
ATOM 4226 C CA . SER A 1 549 ? -3.071 -13.489 -13.529 1.00 84.88 549 SER A CA 1
ATOM 4227 C C . SER A 1 549 ? -3.626 -14.894 -13.776 1.00 84.88 549 SER A C 1
ATOM 4229 O O . SER A 1 549 ? -4.788 -15.139 -13.463 1.00 84.88 549 SER A O 1
ATOM 4231 N N . GLU A 1 550 ? -2.800 -15.836 -14.235 1.00 86.56 550 GLU A N 1
ATOM 4232 C CA . GLU A 1 550 ? -3.199 -17.234 -14.426 1.00 86.56 550 GLU A CA 1
ATOM 4233 C C . GLU A 1 550 ? -3.447 -17.933 -13.083 1.00 86.56 550 GLU A C 1
ATOM 4235 O O . GLU A 1 550 ? -4.482 -18.575 -12.893 1.00 86.56 550 GLU A O 1
ATOM 4240 N N . ILE A 1 551 ? -2.552 -17.730 -12.111 1.00 89.00 551 ILE A N 1
ATOM 4241 C CA . ILE A 1 551 ? -2.710 -18.251 -10.744 1.00 89.00 551 ILE A CA 1
ATOM 4242 C C . ILE A 1 551 ? -3.955 -17.647 -10.083 1.00 89.00 551 ILE A C 1
ATOM 4244 O O . ILE A 1 551 ? -4.734 -18.360 -9.453 1.00 89.00 551 ILE A O 1
ATOM 4248 N N . SER A 1 552 ? -4.170 -16.341 -10.252 1.00 88.81 552 SER A N 1
ATOM 4249 C CA . SER A 1 552 ? -5.334 -15.623 -9.728 1.00 88.81 552 SER A CA 1
ATOM 4250 C C . SER A 1 552 ? -6.649 -16.147 -10.310 1.00 88.81 552 SER A C 1
ATOM 4252 O O . SER A 1 552 ? -7.614 -16.353 -9.574 1.00 88.81 552 SER A O 1
ATOM 4254 N N . GLU A 1 553 ? -6.702 -16.389 -11.620 1.00 86.94 553 GLU A N 1
ATOM 4255 C CA . GLU A 1 553 ? -7.889 -16.935 -12.280 1.00 86.94 553 GLU A CA 1
ATOM 4256 C C . GLU A 1 553 ? -8.152 -18.383 -11.847 1.00 86.94 553 GLU A C 1
ATOM 4258 O O . GLU A 1 553 ? -9.286 -18.762 -11.548 1.00 86.94 553 GLU A O 1
ATOM 4263 N N . ARG A 1 554 ? -7.098 -19.194 -11.707 1.00 89.62 554 ARG A N 1
ATOM 4264 C CA . ARG A 1 554 ? -7.224 -20.557 -11.183 1.00 89.62 554 ARG A CA 1
ATOM 4265 C C . ARG A 1 554 ? -7.705 -20.572 -9.729 1.00 89.62 554 ARG A C 1
ATOM 4267 O O . ARG A 1 554 ? -8.565 -21.380 -9.377 1.00 89.62 554 ARG A O 1
ATOM 4274 N N . TRP A 1 555 ? -7.199 -19.657 -8.901 1.00 91.81 555 TRP A N 1
ATOM 4275 C CA . TRP A 1 555 ? -7.634 -19.476 -7.514 1.00 91.81 555 TRP A CA 1
ATOM 4276 C C . TRP A 1 555 ? -9.119 -19.115 -7.435 1.00 91.81 555 TRP A C 1
ATOM 4278 O O . TRP A 1 555 ? -9.859 -19.716 -6.653 1.00 91.81 555 TRP A O 1
ATOM 4288 N N . ARG A 1 556 ? -9.582 -18.219 -8.309 1.00 87.12 556 ARG A N 1
ATOM 4289 C CA . ARG A 1 556 ? -10.997 -17.857 -8.448 1.00 87.12 556 ARG A CA 1
ATOM 4290 C C . ARG A 1 556 ? -11.871 -19.064 -8.805 1.00 87.12 556 ARG A C 1
ATOM 4292 O O . ARG A 1 556 ? -12.891 -19.291 -8.154 1.00 87.12 556 ARG A O 1
ATOM 4299 N N . GLN A 1 557 ? -11.457 -19.866 -9.787 1.00 89.06 557 GLN A N 1
ATOM 4300 C CA . GLN A 1 557 ? -12.196 -21.063 -10.211 1.00 89.06 557 GLN A CA 1
ATOM 4301 C C . GLN A 1 557 ? -12.308 -22.123 -9.107 1.00 89.06 557 GLN A C 1
ATOM 4303 O O . GLN A 1 557 ? -13.353 -22.754 -8.971 1.00 89.06 557 GLN A O 1
ATOM 4308 N N . GLU A 1 558 ? -11.252 -22.317 -8.313 1.00 90.88 558 GLU A N 1
ATOM 4309 C CA . GLU A 1 558 ? -11.250 -23.289 -7.211 1.00 90.88 558 GLU A CA 1
ATOM 4310 C C . GLU A 1 558 ? -12.180 -22.873 -6.059 1.00 90.88 558 GLU A C 1
ATOM 4312 O O . GLU A 1 558 ? -12.799 -23.725 -5.422 1.00 90.88 558 GLU A O 1
ATOM 4317 N N . ILE A 1 559 ? -12.305 -21.571 -5.784 1.00 91.12 559 ILE A N 1
ATOM 4318 C CA . ILE A 1 559 ? -13.203 -21.070 -4.733 1.00 91.12 559 ILE A CA 1
ATOM 4319 C C . ILE A 1 559 ? -14.674 -21.229 -5.143 1.00 91.12 559 ILE A C 1
ATOM 4321 O O . ILE A 1 559 ? -15.496 -21.663 -4.321 1.00 91.12 559 ILE A O 1
ATOM 4325 N N . GLY A 1 560 ? -14.983 -20.891 -6.400 1.00 84.25 560 GLY A N 1
ATOM 4326 C CA . GLY A 1 560 ? -16.343 -20.808 -6.927 1.00 84.25 560 GLY A CA 1
ATOM 4327 C C . GLY A 1 560 ? -17.163 -19.675 -6.298 1.00 84.25 560 GLY A C 1
ATOM 4328 O O . GLY A 1 560 ? -16.641 -18.810 -5.596 1.00 84.25 560 GLY A O 1
ATOM 4329 N N . GLU A 1 561 ? -18.475 -19.679 -6.528 1.00 82.19 561 GLU A N 1
ATOM 4330 C CA . GLU A 1 561 ? -19.376 -18.720 -5.883 1.00 82.19 561 GLU A CA 1
ATOM 4331 C C . GLU A 1 561 ? -19.537 -19.045 -4.390 1.00 82.19 561 GLU A C 1
ATOM 4333 O O . GLU A 1 561 ? -19.886 -20.167 -3.999 1.00 82.19 561 GLU A O 1
ATOM 4338 N N . ILE A 1 562 ? -19.295 -18.049 -3.534 1.00 83.88 562 ILE A N 1
ATOM 4339 C CA . ILE A 1 562 ? -19.533 -18.146 -2.093 1.00 83.88 562 ILE A CA 1
ATOM 4340 C C . ILE A 1 562 ? -20.818 -17.370 -1.767 1.00 83.88 562 ILE A C 1
ATOM 4342 O O . ILE A 1 562 ? -20.856 -16.153 -1.949 1.00 83.88 562 ILE A O 1
ATOM 4346 N N . PRO A 1 563 ? -21.861 -18.027 -1.229 1.00 80.94 563 PRO A N 1
ATOM 4347 C CA . PRO A 1 563 ? -23.079 -17.336 -0.820 1.00 80.94 563 PRO A CA 1
ATOM 4348 C C . PRO A 1 563 ? -22.813 -16.286 0.271 1.00 80.94 563 PRO A C 1
ATOM 4350 O O . PRO A 1 563 ? -22.159 -16.583 1.272 1.00 80.94 563 PRO A O 1
ATOM 4353 N N . GLY A 1 564 ? -23.382 -15.087 0.114 1.00 78.25 564 GLY A N 1
ATOM 4354 C CA . GLY A 1 564 ? -23.306 -14.001 1.104 1.00 78.25 564 GLY A CA 1
ATOM 4355 C C . GLY A 1 564 ? -22.091 -13.074 0.977 1.00 78.25 564 GLY A C 1
ATOM 4356 O O . GLY A 1 564 ? -21.886 -12.234 1.856 1.00 78.25 564 GLY A O 1
ATOM 4357 N N . VAL A 1 565 ? -21.298 -13.227 -0.086 1.00 84.25 565 VAL A N 1
ATOM 4358 C CA . VAL A 1 565 ? -20.247 -12.279 -0.474 1.00 84.25 565 VAL A CA 1
ATOM 4359 C C . VAL A 1 565 ? -20.849 -11.197 -1.365 1.00 84.25 565 VAL A C 1
ATOM 4361 O O . VAL A 1 565 ? -21.506 -11.527 -2.346 1.00 84.25 565 VAL A O 1
ATOM 4364 N N . GLU A 1 566 ? -20.624 -9.932 -1.015 1.00 81.06 566 GLU A N 1
ATOM 4365 C CA . GLU A 1 566 ? -21.032 -8.776 -1.827 1.00 81.06 566 GLU A CA 1
ATOM 4366 C C . GLU A 1 566 ? -19.953 -8.472 -2.872 1.00 81.06 566 GLU A C 1
ATOM 4368 O O . GLU A 1 566 ? -20.230 -8.411 -4.067 1.00 81.06 566 GLU A O 1
ATOM 4373 N N . THR A 1 567 ? -18.696 -8.378 -2.422 1.00 79.38 567 THR A N 1
ATOM 4374 C CA . THR A 1 567 ? -17.546 -8.085 -3.285 1.00 79.38 567 THR A CA 1
ATOM 4375 C C . THR A 1 567 ? -16.417 -9.070 -3.013 1.00 79.38 567 THR A C 1
ATOM 4377 O O . THR A 1 567 ? -15.989 -9.256 -1.869 1.00 79.38 567 THR A O 1
ATOM 4380 N N . LEU A 1 568 ? -15.908 -9.685 -4.082 1.00 84.75 568 LEU A N 1
ATOM 4381 C CA . LEU A 1 568 ? -14.699 -10.502 -4.067 1.00 84.75 568 LEU A CA 1
ATOM 4382 C C . LEU A 1 568 ? -13.796 -10.077 -5.222 1.00 84.75 568 LEU A C 1
ATOM 4384 O O . LEU A 1 568 ? -13.999 -10.486 -6.361 1.00 84.75 568 LEU A O 1
ATOM 4388 N N . THR A 1 569 ? -12.796 -9.253 -4.929 1.00 81.88 569 THR A N 1
ATOM 4389 C CA . THR A 1 569 ? -11.892 -8.722 -5.955 1.00 81.88 569 THR A CA 1
ATOM 4390 C C . THR A 1 569 ? -10.538 -9.401 -5.862 1.00 81.88 569 THR A C 1
ATOM 4392 O O . THR A 1 569 ? -9.943 -9.436 -4.786 1.00 81.88 569 THR A O 1
ATOM 4395 N N . PHE A 1 570 ? -10.035 -9.887 -6.998 1.00 85.19 570 PHE A N 1
ATOM 4396 C CA . PHE A 1 570 ? -8.668 -10.383 -7.136 1.00 85.19 570 PHE A CA 1
ATOM 4397 C C . PHE A 1 570 ? -7.833 -9.382 -7.928 1.00 85.19 570 PHE A C 1
ATOM 4399 O O . PHE A 1 570 ? -8.216 -8.991 -9.029 1.00 85.19 570 PHE A O 1
ATOM 4406 N N . THR A 1 571 ? -6.671 -9.023 -7.395 1.00 79.88 571 THR A N 1
ATOM 4407 C CA . THR A 1 571 ? -5.716 -8.131 -8.054 1.00 79.88 571 THR A CA 1
ATOM 4408 C C . THR A 1 571 ? -4.342 -8.785 -8.067 1.00 79.88 571 THR A C 1
ATOM 4410 O O . THR A 1 571 ? -3.783 -9.060 -7.009 1.00 79.88 571 THR A O 1
ATOM 4413 N N . SER A 1 572 ? -3.793 -9.009 -9.259 1.00 80.94 572 SER A N 1
ATOM 4414 C CA . SER A 1 572 ? -2.479 -9.638 -9.479 1.00 80.94 572 SER A CA 1
ATOM 4415 C C . SER A 1 572 ? -1.494 -8.759 -10.261 1.00 80.94 572 SER A C 1
ATOM 4417 O O . SER A 1 572 ? -0.345 -9.144 -10.463 1.00 80.94 572 SER A O 1
ATOM 4419 N N . ASN A 1 573 ? -1.925 -7.576 -10.707 1.00 75.62 573 ASN A N 1
ATOM 4420 C CA . ASN A 1 573 ? -1.107 -6.667 -11.505 1.00 75.62 573 ASN A CA 1
ATOM 4421 C C . ASN A 1 573 ? -0.291 -5.726 -10.613 1.00 75.62 573 ASN A C 1
ATOM 4423 O O . ASN A 1 573 ? -0.804 -5.185 -9.634 1.00 75.62 573 ASN A O 1
ATOM 4427 N N . LEU A 1 574 ? 0.957 -5.450 -11.009 1.00 67.25 574 LEU A N 1
ATOM 4428 C CA . LEU A 1 574 ? 1.847 -4.529 -10.291 1.00 67.25 574 LEU A CA 1
ATOM 4429 C C . LEU A 1 574 ? 1.315 -3.084 -10.271 1.00 67.25 574 LEU A C 1
ATOM 4431 O O . LEU A 1 574 ? 1.561 -2.336 -9.328 1.00 67.25 574 LEU A O 1
ATOM 4435 N N . MET A 1 575 ? 0.621 -2.676 -11.337 1.00 64.94 575 MET A N 1
ATOM 4436 C CA . MET A 1 575 ? 0.028 -1.346 -11.482 1.00 64.94 575 MET A CA 1
ATOM 4437 C C . MET A 1 575 ? -1.456 -1.491 -11.795 1.00 64.94 575 MET A C 1
ATOM 4439 O O . MET A 1 575 ? -1.816 -2.056 -12.827 1.00 64.94 575 MET A O 1
ATOM 4443 N N . HIS A 1 576 ? -2.302 -0.940 -10.925 1.00 62.66 576 HIS A N 1
ATOM 4444 C CA . HIS A 1 576 ? -3.752 -0.933 -11.100 1.00 62.66 576 HIS A CA 1
ATOM 4445 C C . HIS A 1 576 ? -4.256 0.495 -11.315 1.00 62.66 576 HIS A C 1
ATOM 4447 O O . HIS A 1 576 ? -3.804 1.420 -10.642 1.00 62.66 576 HIS A O 1
ATOM 4453 N N . PHE A 1 577 ? -5.195 0.693 -12.239 1.00 63.78 577 PHE A N 1
ATOM 4454 C CA . PHE A 1 577 ? -5.780 2.012 -12.536 1.00 63.78 577 PHE A CA 1
ATOM 4455 C C . PHE A 1 577 ? -7.263 2.111 -12.137 1.00 63.78 577 PHE A C 1
ATOM 4457 O O . PHE A 1 577 ? -7.957 3.027 -12.568 1.00 63.78 577 PHE A O 1
ATOM 4464 N N . GLY A 1 578 ? -7.723 1.208 -11.262 1.00 67.62 578 GLY A N 1
ATOM 4465 C CA . GLY A 1 578 ? -9.135 1.049 -10.905 1.00 67.62 578 GLY A CA 1
ATOM 4466 C C . GLY A 1 578 ? -9.835 0.017 -11.795 1.00 67.62 578 GLY A C 1
ATOM 4467 O O . GLY A 1 578 ? -9.174 -0.719 -12.527 1.00 67.62 578 GLY A O 1
ATOM 4468 N N . ALA A 1 579 ? -11.161 -0.072 -11.698 1.00 71.56 579 ALA A N 1
ATOM 4469 C CA . ALA A 1 579 ? -11.966 -0.931 -12.567 1.00 71.56 579 ALA A CA 1
ATOM 4470 C C . ALA A 1 579 ? -11.884 -0.479 -14.039 1.00 71.56 579 ALA A C 1
ATOM 4472 O O . ALA A 1 579 ? -11.768 0.718 -14.312 1.00 71.56 579 ALA A O 1
ATOM 4473 N N . ASN A 1 580 ? -11.959 -1.423 -14.987 1.00 76.75 580 ASN A N 1
ATOM 4474 C CA . ASN A 1 580 ? -11.931 -1.117 -16.426 1.00 76.75 580 ASN A CA 1
ATOM 4475 C C . ASN A 1 580 ? -13.121 -0.244 -16.847 1.00 76.75 580 ASN A C 1
ATOM 4477 O O . ASN A 1 580 ? -12.980 0.630 -17.698 1.00 76.75 580 ASN A O 1
ATOM 4481 N N . ILE A 1 581 ? -14.279 -0.492 -16.237 1.00 81.38 581 ILE A N 1
ATOM 4482 C CA . ILE A 1 581 ? -15.518 0.257 -16.415 1.00 81.38 581 ILE A CA 1
ATOM 4483 C C . ILE A 1 581 ? -15.892 0.827 -15.046 1.00 81.38 581 ILE A C 1
ATOM 4485 O O . ILE A 1 581 ? -16.022 0.074 -14.084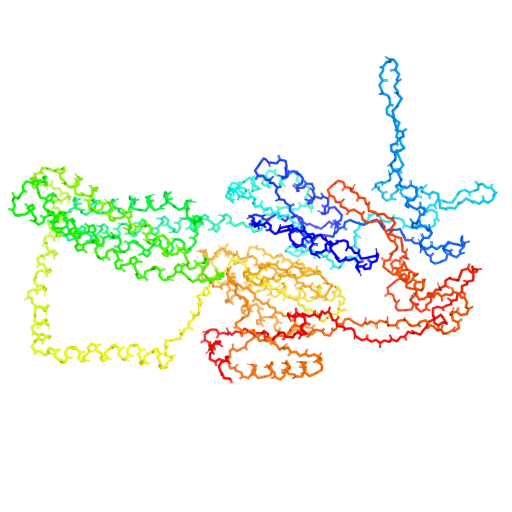 1.00 81.38 581 ILE A O 1
ATOM 4489 N N . ASN A 1 582 ? -16.057 2.147 -14.944 1.00 86.81 582 ASN A N 1
ATOM 4490 C CA . ASN A 1 582 ? -16.569 2.813 -13.743 1.00 86.81 582 ASN A CA 1
ATOM 4491 C C . ASN A 1 582 ? -17.557 3.904 -14.154 1.00 86.81 582 ASN A C 1
ATOM 4493 O O . ASN A 1 582 ? -17.160 4.952 -14.669 1.00 86.81 582 ASN A O 1
ATOM 4497 N N . ILE A 1 583 ? -18.843 3.644 -13.937 1.00 89.06 583 ILE A N 1
ATOM 4498 C CA . ILE A 1 583 ? -19.923 4.564 -14.286 1.00 89.06 583 ILE A CA 1
ATOM 4499 C C . ILE A 1 583 ? -20.554 5.076 -12.996 1.00 89.06 583 ILE A C 1
ATOM 4501 O O . ILE A 1 583 ? -21.076 4.305 -12.191 1.00 89.06 583 ILE A O 1
ATOM 4505 N N . GLN A 1 584 ? -20.526 6.395 -12.809 1.00 90.88 584 GLN A N 1
ATOM 4506 C CA . GLN A 1 584 ? -21.132 7.052 -11.652 1.00 90.88 584 GLN A CA 1
ATOM 4507 C C . GLN A 1 584 ? -22.513 7.593 -12.007 1.00 90.88 584 GLN A C 1
ATOM 4509 O O . GLN A 1 584 ? -22.655 8.480 -12.849 1.00 90.88 584 GLN A O 1
ATOM 4514 N N . LEU A 1 585 ? -23.530 7.087 -11.317 1.00 91.69 585 LEU A N 1
ATOM 4515 C CA . LEU A 1 585 ? -24.902 7.569 -11.402 1.00 91.69 585 LEU A CA 1
ATOM 4516 C C . LEU A 1 585 ? -25.148 8.561 -10.265 1.00 91.69 585 LEU A C 1
ATOM 4518 O O . LEU A 1 585 ? -24.805 8.280 -9.119 1.00 91.69 585 LEU A O 1
ATOM 4522 N N . ALA A 1 586 ? -25.742 9.718 -10.569 1.00 92.38 586 ALA A N 1
ATOM 4523 C CA . ALA A 1 586 ? -26.006 10.778 -9.596 1.00 92.38 586 ALA A CA 1
ATOM 4524 C C . ALA A 1 586 ? -27.472 11.225 -9.640 1.00 92.38 586 ALA A C 1
ATOM 4526 O O . ALA A 1 586 ? -27.983 11.604 -10.693 1.00 92.38 586 ALA A O 1
ATOM 4527 N N . HIS A 1 587 ? -28.137 11.221 -8.488 1.00 90.94 587 HIS A N 1
ATOM 4528 C CA . HIS A 1 587 ? -29.553 11.563 -8.343 1.00 90.94 587 HIS A CA 1
ATOM 4529 C C . HIS A 1 587 ? -29.852 11.912 -6.875 1.00 90.94 587 HIS A C 1
ATOM 4531 O O . HIS A 1 587 ? -29.109 11.532 -5.968 1.00 90.94 587 HIS A O 1
ATOM 4537 N N . GLU A 1 588 ? -30.913 12.680 -6.624 1.00 86.94 588 GLU A N 1
ATOM 4538 C CA . GLU A 1 588 ? -31.313 13.046 -5.255 1.00 86.94 588 GLU A CA 1
ATOM 4539 C C . GLU A 1 588 ? -32.096 11.920 -4.567 1.00 86.94 588 GLU A C 1
ATOM 4541 O O . GLU A 1 588 ? -31.831 11.591 -3.402 1.00 86.94 588 GLU A O 1
ATOM 4546 N N . ASP A 1 589 ? -33.030 11.322 -5.313 1.00 87.44 589 ASP A N 1
ATOM 4547 C CA . ASP A 1 589 ? -33.795 10.147 -4.903 1.00 87.44 589 ASP A CA 1
ATOM 4548 C C . ASP A 1 589 ? -32.937 8.887 -5.015 1.00 87.44 589 ASP A C 1
ATOM 4550 O O . ASP A 1 589 ? -32.329 8.633 -6.058 1.00 87.44 589 ASP A O 1
ATOM 4554 N N . PHE A 1 590 ? -32.899 8.134 -3.923 1.00 82.50 590 PHE A N 1
ATOM 4555 C CA . PHE A 1 590 ? -32.065 6.958 -3.768 1.00 82.50 590 PHE A CA 1
ATOM 4556 C C . PHE A 1 590 ? -32.683 5.726 -4.434 1.00 82.50 590 PHE A C 1
ATOM 4558 O O . PHE A 1 590 ? -31.962 4.971 -5.077 1.00 82.50 590 PHE A O 1
ATOM 4565 N N . ASP A 1 591 ? -34.005 5.562 -4.355 1.00 86.19 591 ASP A N 1
ATOM 4566 C CA . ASP A 1 591 ? -34.687 4.374 -4.885 1.00 86.19 591 ASP A CA 1
ATOM 4567 C C . ASP A 1 591 ? -34.603 4.335 -6.418 1.00 86.19 591 ASP A C 1
ATOM 4569 O O . ASP A 1 591 ? -34.423 3.284 -7.031 1.00 86.19 591 ASP A O 1
ATOM 4573 N N . VAL A 1 592 ? -34.671 5.512 -7.048 1.00 90.38 592 VAL A N 1
ATOM 4574 C CA . VAL A 1 592 ? -34.453 5.674 -8.494 1.00 90.38 592 VAL A CA 1
ATOM 4575 C C . VAL A 1 592 ? -33.024 5.298 -8.878 1.00 90.38 592 VAL A C 1
ATOM 4577 O O . VAL A 1 592 ? -32.793 4.702 -9.929 1.00 90.38 592 VAL A O 1
ATOM 4580 N N . LEU A 1 593 ? -32.061 5.667 -8.038 1.00 89.12 593 LEU A N 1
ATOM 4581 C CA . LEU A 1 593 ? -30.646 5.485 -8.316 1.00 89.12 593 LEU A CA 1
ATOM 4582 C C . LEU A 1 593 ? -30.223 4.020 -8.141 1.00 89.12 593 LEU A C 1
ATOM 4584 O O . LEU A 1 593 ? -29.469 3.521 -8.970 1.00 89.12 593 LEU A O 1
ATOM 4588 N N . ASP A 1 594 ? -30.785 3.325 -7.152 1.00 87.50 594 ASP A N 1
ATOM 4589 C CA . ASP A 1 594 ? -30.644 1.878 -6.953 1.00 87.50 594 ASP A CA 1
ATOM 4590 C C . ASP A 1 594 ? -31.208 1.081 -8.144 1.00 87.50 594 ASP A C 1
ATOM 4592 O O . ASP A 1 594 ? -30.503 0.298 -8.779 1.00 87.50 594 ASP A O 1
ATOM 4596 N N . GLN A 1 595 ? -32.442 1.380 -8.569 1.00 91.06 595 GLN A N 1
ATOM 4597 C CA . GLN A 1 595 ? -33.039 0.743 -9.753 1.00 91.06 595 GLN A CA 1
ATOM 4598 C C . GLN A 1 595 ? -32.233 1.000 -11.035 1.00 91.06 595 GLN A C 1
ATOM 4600 O O . GLN A 1 595 ? -32.119 0.121 -11.895 1.00 91.06 595 GLN A O 1
ATOM 4605 N N . ALA A 1 596 ? -31.680 2.206 -11.186 1.00 92.56 596 ALA A N 1
ATOM 4606 C CA . ALA A 1 596 ? -30.820 2.543 -12.314 1.00 92.56 596 ALA A CA 1
ATOM 4607 C C . ALA A 1 596 ? -29.487 1.780 -12.265 1.00 92.56 596 ALA A C 1
ATOM 4609 O O . ALA A 1 596 ? -29.040 1.294 -13.305 1.00 92.56 596 ALA A O 1
ATOM 4610 N N . ALA A 1 597 ? -28.885 1.636 -11.080 1.00 90.62 597 ALA A N 1
ATOM 4611 C CA . ALA A 1 597 ? -27.658 0.874 -10.878 1.00 90.62 597 ALA A CA 1
ATOM 4612 C C . ALA A 1 597 ? -27.864 -0.616 -11.187 1.00 90.62 597 ALA A C 1
ATOM 4614 O O . ALA A 1 597 ? -27.106 -1.175 -11.974 1.00 90.62 597 ALA A O 1
ATOM 4615 N N . GLU A 1 598 ? -28.932 -1.242 -10.685 1.00 90.56 598 GLU A N 1
ATOM 4616 C CA . GLU A 1 598 ? -29.261 -2.647 -10.982 1.00 90.56 598 GLU A CA 1
ATOM 4617 C C . GLU A 1 598 ? -29.486 -2.902 -12.476 1.00 90.56 598 GLU A C 1
ATOM 4619 O O . GLU A 1 598 ? -28.989 -3.876 -13.058 1.00 90.56 598 GLU A O 1
ATOM 4624 N N . ARG A 1 599 ? -30.195 -1.985 -13.141 1.00 91.94 599 ARG A N 1
ATOM 4625 C CA . ARG A 1 599 ? -30.390 -2.056 -14.590 1.00 91.94 599 ARG A CA 1
ATOM 4626 C C . ARG A 1 599 ? -29.064 -1.937 -15.340 1.00 91.94 599 ARG A C 1
ATOM 4628 O O . ARG A 1 599 ? -28.848 -2.669 -16.308 1.00 91.94 599 ARG A O 1
ATOM 4635 N N . LEU A 1 600 ? -28.186 -1.036 -14.904 1.00 91.31 600 LEU A N 1
ATOM 4636 C CA . LEU A 1 600 ? -26.864 -0.859 -15.493 1.00 91.31 600 LEU A CA 1
ATOM 4637 C C . LEU A 1 600 ? -25.997 -2.109 -15.293 1.00 91.31 600 LEU A C 1
ATOM 4639 O O . LEU A 1 600 ? -25.441 -2.604 -16.268 1.00 91.31 600 LEU A O 1
ATOM 4643 N N . LYS A 1 601 ? -25.967 -2.686 -14.083 1.00 90.00 601 LYS A N 1
ATOM 4644 C CA . LYS A 1 601 ? -25.256 -3.943 -13.794 1.00 90.00 601 LYS A CA 1
ATOM 4645 C C . LYS A 1 601 ? -25.711 -5.077 -14.706 1.00 90.00 601 LYS A C 1
ATOM 4647 O O . LYS A 1 601 ? -24.882 -5.733 -15.327 1.00 90.00 601 LYS A O 1
ATOM 4652 N N . THR A 1 602 ? -27.025 -5.264 -14.838 1.00 89.69 602 THR A N 1
ATOM 4653 C CA . THR A 1 602 ? -27.603 -6.308 -15.703 1.00 89.69 602 THR A CA 1
ATOM 4654 C C . THR A 1 602 ? -27.233 -6.100 -17.174 1.00 89.69 602 THR A C 1
ATOM 4656 O O . THR A 1 602 ? -27.018 -7.066 -17.901 1.00 89.69 602 THR A O 1
ATOM 4659 N N . THR A 1 603 ? -27.143 -4.842 -17.614 1.00 89.38 603 THR A N 1
ATOM 4660 C CA . THR A 1 603 ? -26.760 -4.493 -18.990 1.00 89.38 603 THR A CA 1
ATOM 4661 C C . THR A 1 603 ? -25.281 -4.779 -19.234 1.00 89.38 603 THR A C 1
ATOM 4663 O O . THR A 1 603 ? -24.950 -5.443 -20.210 1.00 89.38 603 THR A O 1
ATOM 4666 N N . ILE A 1 604 ? -24.401 -4.363 -18.315 1.00 87.62 604 ILE A N 1
ATOM 4667 C CA . ILE A 1 604 ? -22.961 -4.633 -18.410 1.00 87.62 604 ILE A CA 1
ATOM 4668 C C . ILE A 1 604 ? -22.710 -6.148 -18.398 1.00 87.62 604 ILE A C 1
ATOM 4670 O O . ILE A 1 604 ? -21.947 -6.636 -19.220 1.00 87.62 604 ILE A O 1
ATOM 4674 N N . ALA A 1 605 ? -23.419 -6.901 -17.548 1.00 86.75 605 ALA A N 1
ATOM 4675 C CA . ALA A 1 605 ? -23.279 -8.355 -17.420 1.00 86.75 605 ALA A CA 1
ATOM 4676 C C . ALA A 1 605 ? -23.678 -9.141 -18.677 1.00 86.75 605 ALA A C 1
ATOM 4678 O O . ALA A 1 605 ? -23.321 -10.311 -18.808 1.00 86.75 605 ALA A O 1
ATOM 4679 N N . ALA A 1 606 ? -24.435 -8.528 -19.591 1.00 88.94 606 ALA A N 1
ATOM 4680 C CA . ALA A 1 606 ? -24.813 -9.156 -20.849 1.00 88.94 606 ALA A CA 1
ATOM 4681 C C . ALA A 1 606 ? -23.662 -9.175 -21.871 1.00 88.94 606 ALA A C 1
ATOM 4683 O O . ALA A 1 606 ? -23.703 -9.976 -22.809 1.00 88.94 606 ALA A O 1
ATOM 4684 N N . TYR A 1 607 ? -22.643 -8.324 -21.706 1.00 86.75 607 TYR A N 1
ATOM 4685 C CA . TYR A 1 607 ? -21.514 -8.267 -22.626 1.00 86.75 607 TYR A CA 1
ATOM 4686 C C . TYR A 1 607 ? -20.517 -9.409 -22.368 1.00 86.75 607 TYR A C 1
ATOM 4688 O O . TYR A 1 607 ? -20.159 -9.708 -21.227 1.00 86.75 607 TYR A O 1
ATOM 4696 N N . PRO A 1 608 ? -20.018 -10.076 -23.421 1.00 82.38 608 PRO A N 1
ATOM 4697 C CA . PRO A 1 608 ? -19.045 -11.146 -23.256 1.00 82.38 608 PRO A CA 1
ATOM 4698 C C . PRO A 1 608 ? -17.724 -10.593 -22.711 1.00 82.38 608 PRO A C 1
ATOM 4700 O O . PRO A 1 608 ? -17.178 -9.630 -23.236 1.00 82.38 608 PRO A O 1
ATOM 4703 N N . GLY A 1 609 ? -17.170 -11.242 -21.686 1.00 76.75 609 GLY A N 1
ATOM 4704 C CA . GLY A 1 609 ? -15.880 -10.863 -21.103 1.00 76.75 609 GLY A CA 1
ATOM 4705 C C . GLY A 1 609 ? -15.950 -9.814 -19.991 1.00 76.75 609 GLY A C 1
ATOM 4706 O O . GLY A 1 609 ? -14.891 -9.432 -19.498 1.00 76.75 609 GLY A O 1
ATOM 4707 N N . THR A 1 610 ? -17.137 -9.370 -19.566 1.00 80.69 610 THR A N 1
ATOM 4708 C CA . THR A 1 610 ? -17.298 -8.571 -18.340 1.00 80.69 610 THR A CA 1
ATOM 4709 C C . THR A 1 610 ? -17.388 -9.472 -17.112 1.00 80.69 610 THR A C 1
ATOM 4711 O O . THR A 1 610 ? -18.204 -10.391 -17.081 1.00 80.69 610 THR A O 1
ATOM 4714 N N . ASN A 1 611 ? -16.590 -9.177 -16.092 1.00 73.81 611 ASN A N 1
ATOM 4715 C CA . ASN A 1 611 ? -16.511 -9.900 -14.827 1.00 73.81 611 ASN A CA 1
ATOM 4716 C C . ASN A 1 611 ? -16.577 -8.913 -13.650 1.00 73.81 611 ASN A C 1
ATOM 4718 O O . ASN A 1 611 ? -16.361 -7.714 -13.827 1.00 73.81 611 ASN A O 1
ATOM 4722 N N . ASP A 1 612 ? -16.833 -9.428 -12.445 1.00 71.62 612 ASP A N 1
ATOM 4723 C CA . ASP A 1 612 ? -16.770 -8.686 -11.174 1.00 71.62 612 ASP A CA 1
ATOM 4724 C C . ASP A 1 612 ? -17.542 -7.359 -11.205 1.00 71.62 612 ASP A C 1
ATOM 4726 O O . ASP A 1 612 ? -17.036 -6.306 -10.812 1.00 71.62 612 ASP A O 1
ATOM 4730 N N . ILE A 1 613 ? -18.771 -7.409 -11.725 1.00 80.31 613 ILE A N 1
ATOM 4731 C CA . ILE A 1 613 ? -19.644 -6.240 -11.779 1.00 80.31 613 ILE A CA 1
ATOM 4732 C C . ILE A 1 613 ? -20.209 -6.018 -10.384 1.00 80.31 613 ILE A C 1
ATOM 4734 O O . ILE A 1 613 ? -21.028 -6.797 -9.898 1.00 80.31 613 ILE A O 1
ATOM 4738 N N . THR A 1 614 ? -19.769 -4.942 -9.754 1.00 79.31 614 THR A N 1
ATOM 4739 C CA . THR A 1 614 ? -20.162 -4.569 -8.398 1.00 79.31 614 THR A CA 1
ATOM 4740 C C . THR A 1 614 ? -20.637 -3.132 -8.381 1.00 79.31 614 THR A C 1
ATOM 4742 O O . THR A 1 614 ? -20.321 -2.336 -9.266 1.00 79.31 614 THR A O 1
ATOM 4745 N N . ASP A 1 615 ? -21.412 -2.786 -7.368 1.00 84.88 615 ASP A N 1
ATOM 4746 C CA . ASP A 1 615 ? -21.678 -1.398 -7.049 1.00 84.88 615 ASP A CA 1
ATOM 4747 C C . ASP A 1 615 ? -21.172 -1.086 -5.642 1.00 84.88 615 ASP A C 1
ATOM 4749 O O . ASP A 1 615 ? -20.852 -1.966 -4.843 1.00 84.88 615 ASP A O 1
ATOM 4753 N N . ASN A 1 616 ? -21.054 0.202 -5.346 1.00 78.75 616 ASN A N 1
ATOM 4754 C CA . ASN A 1 616 ? -20.701 0.670 -4.011 1.00 78.75 616 ASN A CA 1
ATOM 4755 C C . ASN A 1 616 ? -21.933 0.916 -3.122 1.00 78.75 616 ASN A C 1
ATOM 4757 O O . ASN A 1 616 ? -21.825 1.636 -2.120 1.00 78.75 616 ASN A O 1
ATOM 4761 N N . TYR A 1 617 ? -23.094 0.369 -3.493 1.00 78.31 617 TYR A N 1
ATOM 4762 C CA . TYR A 1 617 ? -24.308 0.436 -2.705 1.00 78.31 617 TYR A CA 1
ATOM 4763 C C . TYR A 1 617 ? -24.505 -0.835 -1.898 1.00 78.31 617 TYR A C 1
ATOM 4765 O O . TYR A 1 617 ? -24.897 -1.888 -2.380 1.00 78.31 617 TYR A O 1
ATOM 4773 N N . THR A 1 618 ? -24.321 -0.696 -0.594 1.00 71.50 618 THR A N 1
ATOM 4774 C CA . THR A 1 618 ? -24.585 -1.791 0.328 1.00 71.50 618 THR A CA 1
ATOM 4775 C C . THR A 1 618 ? -25.652 -1.373 1.319 1.00 71.50 618 THR A C 1
ATOM 4777 O O . THR A 1 618 ? -25.534 -0.342 2.003 1.00 71.50 618 THR A O 1
ATOM 4780 N N . ILE A 1 619 ? -26.692 -2.202 1.429 1.00 74.12 619 ILE A N 1
ATOM 4781 C CA . ILE A 1 619 ? -27.697 -2.066 2.480 1.00 74.12 619 ILE A CA 1
ATOM 4782 C C . ILE A 1 619 ? -26.958 -2.083 3.819 1.00 74.12 619 ILE A C 1
ATOM 4784 O O . ILE A 1 619 ? -26.160 -2.976 4.110 1.00 74.12 619 ILE A O 1
ATOM 4788 N N . GLY A 1 620 ? -27.184 -1.051 4.626 1.00 78.12 620 GLY A N 1
ATOM 4789 C CA . GLY A 1 620 ? -26.505 -0.909 5.900 1.00 78.12 620 GLY A CA 1
ATOM 4790 C C . GLY A 1 620 ? -26.940 -1.944 6.920 1.00 78.12 620 GLY A C 1
ATOM 4791 O O . GLY A 1 620 ? -27.876 -2.730 6.739 1.00 78.12 620 GLY A O 1
ATOM 4792 N N . LYS A 1 621 ? -26.241 -1.905 8.052 1.00 82.94 621 LYS A N 1
ATOM 4793 C CA . LYS A 1 621 ? -26.565 -2.739 9.204 1.00 82.94 621 LYS A CA 1
ATOM 4794 C C . LYS A 1 621 ? -28.000 -2.454 9.663 1.00 82.94 621 LYS A C 1
ATOM 4796 O O . LYS A 1 621 ? -28.523 -1.345 9.523 1.00 82.94 621 LYS A O 1
ATOM 4801 N N . ARG A 1 622 ? -28.619 -3.472 10.256 1.00 85.56 622 ARG A N 1
ATOM 4802 C CA . ARG A 1 622 ? -29.859 -3.318 11.022 1.00 85.56 622 ARG A CA 1
ATOM 4803 C C . ARG A 1 622 ? -29.629 -2.274 12.119 1.00 85.56 622 ARG A C 1
ATOM 4805 O O . ARG A 1 622 ? -28.685 -2.399 12.896 1.00 85.56 622 ARG A O 1
ATOM 4812 N N . GLU A 1 623 ? -30.481 -1.260 12.166 1.00 87.06 623 GLU A N 1
ATOM 4813 C CA . GLU A 1 623 ? -30.441 -0.179 13.148 1.00 87.06 623 GLU A CA 1
ATOM 4814 C C . GLU A 1 623 ? -31.728 -0.174 13.981 1.00 87.06 623 GLU A C 1
ATOM 4816 O O . GLU A 1 623 ? -32.809 -0.545 13.516 1.00 87.06 623 GLU A O 1
ATOM 4821 N N . LEU A 1 624 ? -31.608 0.250 15.235 1.00 88.50 624 LEU A N 1
ATOM 4822 C CA . LEU A 1 624 ? -32.737 0.417 16.141 1.00 88.50 624 LEU A CA 1
ATOM 4823 C C . LEU A 1 624 ? -32.914 1.907 16.407 1.00 88.50 624 LEU A C 1
ATOM 4825 O O . LEU A 1 624 ? -32.071 2.541 17.042 1.00 88.50 624 LEU A O 1
ATOM 4829 N N . LYS A 1 625 ? -34.011 2.470 15.905 1.00 89.88 625 LYS A N 1
ATOM 4830 C CA . LYS A 1 625 ? -34.391 3.863 16.127 1.00 89.88 625 LYS A CA 1
ATOM 4831 C C . LYS A 1 625 ? -35.192 3.965 17.410 1.00 89.88 625 LYS A C 1
ATOM 4833 O O . LYS A 1 625 ? -36.277 3.395 17.525 1.00 89.88 625 LYS A O 1
ATOM 4838 N N . ILE A 1 626 ? -34.633 4.691 18.371 1.00 90.62 626 ILE A N 1
ATOM 4839 C CA . ILE A 1 626 ? -35.194 4.845 19.708 1.00 90.62 626 ILE A CA 1
ATOM 4840 C C . ILE A 1 626 ? -35.813 6.239 19.814 1.00 90.62 626 ILE A C 1
ATOM 4842 O O . ILE A 1 626 ? -35.109 7.248 19.765 1.00 90.62 626 ILE A O 1
ATOM 4846 N N . HIS A 1 627 ? -37.133 6.289 19.971 1.00 91.75 627 HIS A N 1
ATOM 4847 C CA . HIS A 1 627 ? -37.901 7.522 20.103 1.00 91.75 627 HIS A CA 1
ATOM 4848 C C . HIS A 1 627 ? -38.465 7.654 21.516 1.00 91.75 627 HIS A C 1
ATOM 4850 O O . HIS A 1 627 ? -39.151 6.764 22.009 1.00 91.75 627 HIS A O 1
ATOM 4856 N N . LEU A 1 628 ? -38.181 8.771 22.187 1.00 92.94 628 LEU A N 1
ATOM 4857 C CA . LEU A 1 628 ? -38.662 9.020 23.545 1.00 92.94 628 LEU A CA 1
ATOM 4858 C C . LEU A 1 628 ? -40.194 9.146 23.569 1.00 92.94 628 LEU A C 1
ATOM 4860 O O . LEU A 1 628 ? -40.774 9.921 22.805 1.00 92.94 628 LEU A O 1
ATOM 4864 N N . LYS A 1 629 ? -40.846 8.417 24.479 1.00 92.75 629 LYS A N 1
ATOM 4865 C CA . LYS A 1 629 ? -42.303 8.461 24.642 1.00 92.75 629 LYS A CA 1
ATOM 4866 C C . LYS A 1 629 ? -42.754 9.707 25.423 1.00 92.75 629 LYS A C 1
ATOM 4868 O O . LYS A 1 629 ? -42.019 10.175 26.300 1.00 92.75 629 LYS A O 1
ATOM 4873 N N . PRO A 1 630 ? -43.966 10.242 25.172 1.00 90.12 630 PRO A N 1
ATOM 4874 C CA . PRO A 1 630 ? -44.492 11.395 25.908 1.00 90.12 630 PRO A CA 1
ATOM 4875 C C . PRO A 1 630 ? -44.528 11.191 27.430 1.00 90.12 630 PRO A C 1
ATOM 4877 O O . PRO A 1 630 ? -44.235 12.119 28.181 1.00 90.12 630 PRO A O 1
ATOM 4880 N N . GLU A 1 631 ? -44.817 9.976 27.898 1.00 87.62 631 GLU A N 1
ATOM 4881 C CA . GLU A 1 631 ? -44.865 9.629 29.321 1.00 87.62 631 GLU A CA 1
ATOM 4882 C C . GLU A 1 631 ? -43.488 9.774 29.980 1.00 87.62 631 GLU A C 1
ATOM 4884 O O . GLU A 1 631 ? -43.374 10.291 31.089 1.00 87.62 631 GLU A O 1
ATOM 4889 N N . ALA A 1 632 ? -42.418 9.398 29.280 1.00 87.12 632 ALA A N 1
ATOM 4890 C CA . ALA A 1 632 ? -41.054 9.520 29.785 1.00 87.12 632 ALA A CA 1
ATOM 4891 C C . ALA A 1 632 ? -40.608 10.984 29.916 1.00 87.12 632 ALA A C 1
ATOM 4893 O O . ALA A 1 632 ? -39.902 11.331 30.865 1.00 87.12 632 ALA A O 1
ATOM 4894 N N . ARG A 1 633 ? -41.091 11.868 29.029 1.00 88.75 633 ARG A N 1
ATOM 4895 C CA . ARG A 1 633 ? -40.863 13.320 29.139 1.00 88.75 633 ARG A CA 1
ATOM 4896 C C . ARG A 1 633 ? -41.470 13.900 30.416 1.00 88.75 633 ARG A C 1
ATOM 4898 O O . ARG A 1 633 ? -40.858 14.764 31.036 1.00 88.75 633 ARG A O 1
ATOM 4905 N N . THR A 1 634 ? -42.631 13.399 30.855 1.00 87.25 634 THR A N 1
ATOM 4906 C CA . THR A 1 634 ? -43.249 13.843 32.124 1.00 87.25 634 THR A CA 1
ATOM 4907 C C . THR A 1 634 ? -42.428 13.462 33.358 1.00 87.25 634 THR A C 1
ATOM 4909 O O . THR A 1 634 ? -42.518 14.133 34.383 1.00 87.25 634 THR A O 1
ATOM 4912 N N . LEU A 1 635 ? -41.572 12.442 33.244 1.00 86.50 635 LEU A N 1
ATOM 4913 C CA . LEU A 1 635 ? -40.635 12.010 34.286 1.00 86.50 635 LEU A CA 1
ATOM 4914 C C . LEU A 1 635 ? -39.291 12.762 34.237 1.00 86.50 635 LEU A C 1
ATOM 4916 O O . LEU A 1 635 ? -38.358 12.412 34.961 1.00 86.50 635 LEU A O 1
ATOM 4920 N N . GLY A 1 636 ? -39.181 13.791 33.389 1.00 85.75 636 GLY A N 1
ATOM 4921 C CA . GLY A 1 636 ? -37.991 14.633 33.269 1.00 85.75 636 GLY A CA 1
ATOM 4922 C C . GLY A 1 636 ? -36.845 14.006 32.472 1.00 85.75 636 GLY A C 1
ATOM 4923 O O . GLY A 1 636 ? -35.721 14.495 32.557 1.00 85.75 636 GLY A O 1
ATOM 4924 N N . ILE A 1 637 ? -37.100 12.936 31.711 1.00 89.56 637 ILE A N 1
ATOM 4925 C CA . ILE A 1 637 ? -36.109 12.360 30.794 1.00 89.56 637 ILE A CA 1
ATOM 4926 C C . ILE A 1 637 ? -36.120 13.176 29.503 1.00 89.56 637 ILE A C 1
ATOM 4928 O O . ILE A 1 637 ? -37.175 13.383 28.905 1.00 89.56 637 ILE A O 1
ATOM 4932 N N . THR A 1 638 ? -34.945 13.629 29.073 1.00 90.00 638 THR A N 1
ATOM 4933 C CA . THR A 1 638 ? -34.750 14.308 27.787 1.00 90.00 638 THR A CA 1
ATOM 4934 C C . THR A 1 638 ? -34.177 13.341 26.757 1.00 90.00 638 THR A C 1
ATOM 4936 O O . THR A 1 638 ? -33.581 12.319 27.100 1.00 90.00 638 THR A O 1
ATOM 4939 N N . GLU A 1 639 ? -34.319 13.669 25.476 1.00 89.62 639 GLU A N 1
ATOM 4940 C CA . GLU A 1 639 ? -33.733 12.898 24.379 1.00 89.62 639 GLU A CA 1
ATOM 4941 C C . GLU A 1 639 ? -32.203 12.810 24.505 1.00 89.62 639 GLU A C 1
ATOM 4943 O O . GLU A 1 639 ? -31.620 11.756 24.254 1.00 89.62 639 GLU A O 1
ATOM 4948 N N . GLN A 1 640 ? -31.559 13.892 24.959 1.00 87.81 640 GLN A N 1
ATOM 4949 C CA . GLN A 1 640 ? -30.117 13.926 25.213 1.00 87.81 640 GLN A CA 1
ATOM 4950 C C . GLN A 1 640 ? -29.717 12.976 26.349 1.00 87.81 640 GLN A C 1
ATOM 4952 O O . GLN A 1 640 ? -28.736 12.248 26.217 1.00 87.81 640 GLN A O 1
ATOM 4957 N N . GLU A 1 641 ? -30.473 12.957 27.450 1.00 87.44 641 GLU A N 1
ATOM 4958 C CA . GLU A 1 641 ? -30.202 12.074 28.588 1.00 87.44 641 GLU A CA 1
ATOM 4959 C C . GLU A 1 641 ? -30.392 10.601 28.209 1.00 87.44 641 GLU A C 1
ATOM 4961 O O . GLU A 1 641 ? -29.538 9.768 28.512 1.00 87.44 641 GLU A O 1
ATOM 4966 N N . LEU A 1 642 ? -31.468 10.290 27.477 1.00 90.31 642 LEU A N 1
ATOM 4967 C CA . LEU A 1 642 ? -31.716 8.953 26.942 1.00 90.31 642 LEU A CA 1
ATOM 4968 C C . LEU A 1 642 ? -30.560 8.500 26.039 1.00 90.31 642 LEU A C 1
ATOM 4970 O O . LEU A 1 642 ? -30.026 7.406 26.219 1.00 90.31 642 LEU A O 1
ATOM 4974 N N . GLY A 1 643 ? -30.146 9.354 25.098 1.00 89.88 643 GLY A N 1
ATOM 4975 C CA . GLY A 1 643 ? -29.030 9.076 24.197 1.00 89.88 643 GLY A CA 1
ATOM 4976 C C . GLY A 1 643 ? -27.708 8.868 24.937 1.00 89.88 643 GLY A C 1
ATOM 4977 O O . GLY A 1 643 ? -26.971 7.935 24.617 1.00 89.88 643 GLY A O 1
ATOM 4978 N N . ARG A 1 644 ? -27.423 9.682 25.963 1.00 88.50 644 ARG A N 1
ATOM 4979 C CA . ARG A 1 644 ? -26.205 9.560 26.776 1.00 88.50 644 ARG A CA 1
ATOM 4980 C C . ARG A 1 644 ? -26.181 8.253 27.568 1.00 88.50 644 ARG A C 1
ATOM 4982 O O . ARG A 1 644 ? -25.176 7.552 27.511 1.00 88.50 644 ARG A O 1
ATOM 4989 N N . GLN A 1 645 ? -27.284 7.881 28.223 1.00 89.94 645 GLN A N 1
ATOM 4990 C CA . GLN A 1 645 ? -27.377 6.619 28.969 1.00 89.94 645 GLN A CA 1
ATOM 4991 C C . GLN A 1 645 ? -27.255 5.395 28.047 1.00 89.94 645 GLN A C 1
ATOM 4993 O O . GLN A 1 645 ? -26.522 4.464 28.372 1.00 89.94 645 GLN A O 1
ATOM 4998 N N . LEU A 1 646 ? -27.890 5.415 26.869 1.00 91.06 646 LEU A N 1
ATOM 4999 C CA . LEU A 1 646 ? -27.747 4.354 25.860 1.00 91.06 646 LEU A CA 1
ATOM 5000 C C . LEU A 1 646 ? -26.310 4.242 25.339 1.00 91.06 646 LEU A C 1
ATOM 5002 O O . LEU A 1 646 ? -25.767 3.142 25.224 1.00 91.06 646 LEU A O 1
ATOM 5006 N N . ARG A 1 647 ? -25.673 5.379 25.042 1.00 89.06 647 ARG A N 1
ATOM 5007 C CA . ARG A 1 647 ? -24.278 5.412 24.595 1.00 89.06 647 ARG A CA 1
ATOM 5008 C C . ARG A 1 647 ? -23.345 4.885 25.679 1.00 89.06 647 ARG A C 1
ATOM 5010 O O . ARG A 1 647 ? -22.525 4.023 25.383 1.00 89.06 647 ARG A O 1
ATOM 5017 N N . ALA A 1 648 ? -23.485 5.354 26.917 1.00 88.50 648 ALA A N 1
ATOM 5018 C CA . ALA A 1 648 ? -22.682 4.895 28.045 1.00 88.50 648 ALA A CA 1
ATOM 5019 C C . ALA A 1 648 ? -22.847 3.386 28.282 1.00 88.50 648 ALA A C 1
ATOM 5021 O O . ALA A 1 648 ? -21.861 2.695 28.522 1.00 88.50 648 ALA A O 1
ATOM 5022 N N . ALA A 1 649 ? -24.071 2.872 28.141 1.00 88.25 649 ALA A N 1
ATOM 5023 C CA . ALA A 1 649 ? -24.385 1.457 28.273 1.00 88.25 649 ALA A CA 1
ATOM 5024 C C . ALA A 1 649 ? -23.663 0.583 27.237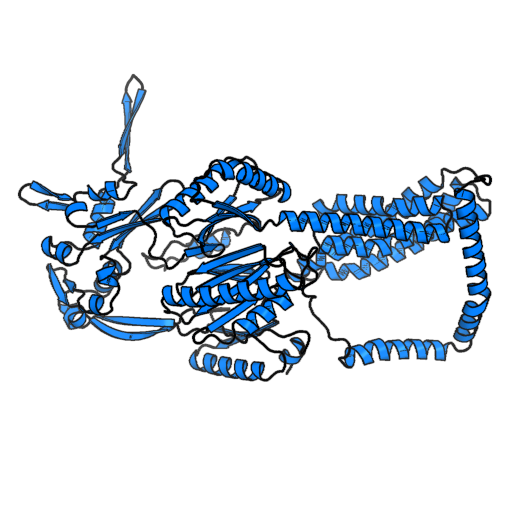 1.00 88.25 649 ALA A C 1
ATOM 5026 O O . ALA A 1 649 ? -22.986 -0.362 27.627 1.00 88.25 649 ALA A O 1
ATOM 5027 N N . PHE A 1 650 ? -23.795 0.883 25.937 1.00 86.75 650 PHE A N 1
ATOM 5028 C CA . PHE A 1 650 ? -23.336 -0.009 24.859 1.00 86.75 650 PHE A CA 1
ATOM 5029 C C . PHE A 1 650 ? -21.963 0.351 24.283 1.00 86.75 650 PHE A C 1
ATOM 5031 O O . PHE A 1 650 ? -21.117 -0.528 24.119 1.00 86.75 650 PHE A O 1
ATOM 5038 N N . TYR A 1 651 ? -21.738 1.633 23.983 1.00 86.00 651 TYR A N 1
ATOM 5039 C CA . TYR A 1 651 ? -20.480 2.135 23.415 1.00 86.00 651 TYR A CA 1
ATOM 5040 C C . TYR A 1 651 ? -19.435 2.426 24.503 1.00 86.00 651 TYR A C 1
ATOM 5042 O O . TYR A 1 651 ? -18.235 2.225 24.311 1.00 86.00 651 TYR A O 1
ATOM 5050 N N . GLY A 1 652 ? -19.911 2.864 25.667 1.00 89.50 652 GLY A N 1
ATOM 5051 C CA . GLY A 1 652 ? -19.106 3.286 26.801 1.00 89.50 652 GLY A CA 1
ATOM 5052 C C . GLY A 1 652 ? -18.985 4.798 26.925 1.00 89.50 652 GLY A C 1
ATOM 5053 O O . GLY A 1 652 ? -18.932 5.535 25.937 1.00 89.50 652 GLY A O 1
ATOM 5054 N N . SER A 1 653 ? -18.946 5.253 28.174 1.00 89.94 653 SER A N 1
ATOM 5055 C CA . SER A 1 653 ? -18.645 6.632 28.544 1.00 89.94 653 SER A CA 1
ATOM 5056 C C . SER A 1 653 ? -17.128 6.798 28.617 1.00 89.94 653 SER A C 1
ATOM 5058 O O . SER A 1 653 ? -16.451 6.094 29.371 1.00 89.94 653 SER A O 1
ATOM 5060 N N . GLU A 1 654 ? -16.571 7.685 27.792 1.00 89.75 654 GLU A N 1
ATOM 5061 C CA . GLU A 1 654 ? -15.129 7.931 27.758 1.00 89.75 654 GLU A CA 1
ATOM 5062 C C . GLU A 1 654 ? -14.714 8.769 28.980 1.00 89.75 654 GLU A C 1
ATOM 5064 O O . GLU A 1 654 ? -15.118 9.926 29.152 1.00 89.75 654 GLU A O 1
ATOM 5069 N N . ALA A 1 655 ? -13.906 8.180 29.862 1.00 88.88 655 ALA A N 1
ATOM 5070 C CA . ALA A 1 655 ? -13.446 8.855 31.070 1.00 88.88 655 ALA A CA 1
ATOM 5071 C C . ALA A 1 655 ? -12.291 9.810 30.753 1.00 88.88 655 ALA A C 1
ATOM 5073 O O . ALA A 1 655 ? -12.357 10.988 31.105 1.00 88.88 655 ALA A O 1
ATOM 5074 N N . LEU A 1 656 ? -11.248 9.307 30.089 1.00 89.00 656 LEU A N 1
ATOM 5075 C CA . LEU A 1 656 ? -10.066 10.065 29.680 1.00 89.00 656 LEU A CA 1
ATOM 5076 C C . LEU A 1 656 ? -9.294 9.328 28.575 1.00 89.00 656 LEU A C 1
ATOM 5078 O O . LEU A 1 656 ? -9.488 8.129 28.363 1.00 89.00 656 LEU A O 1
ATOM 5082 N N . ARG A 1 657 ? -8.369 10.041 27.924 1.00 89.25 657 ARG A N 1
ATOM 5083 C CA . ARG A 1 657 ? -7.340 9.470 27.042 1.00 89.25 657 ARG A CA 1
ATOM 5084 C C . ARG A 1 657 ? -5.974 9.650 27.679 1.00 89.25 657 ARG A C 1
ATOM 5086 O O . ARG A 1 657 ? -5.670 10.717 28.222 1.00 89.25 657 ARG A O 1
ATOM 5093 N N . LEU A 1 658 ? -5.149 8.611 27.649 1.00 88.38 658 LEU A N 1
ATOM 5094 C CA . LEU A 1 658 ? -3.780 8.685 28.144 1.00 88.38 658 LEU A CA 1
ATOM 5095 C C . LEU A 1 658 ? -2.784 8.223 27.099 1.00 88.38 658 LEU A C 1
ATOM 5097 O O . LEU A 1 658 ? -3.078 7.387 26.259 1.00 88.38 658 LEU A O 1
ATOM 5101 N N . GLN A 1 659 ? -1.575 8.758 27.197 1.00 87.62 659 GLN A N 1
ATOM 5102 C CA . GLN A 1 659 ? -0.452 8.309 26.398 1.00 87.62 659 GLN A CA 1
ATOM 5103 C C . GLN A 1 659 ? 0.323 7.258 27.207 1.00 87.62 659 GLN A C 1
ATOM 5105 O O . GLN A 1 659 ? 0.899 7.590 28.246 1.00 87.62 659 GLN A O 1
ATOM 5110 N N . ARG A 1 660 ? 0.342 6.002 26.746 1.00 86.31 660 ARG A N 1
ATOM 5111 C CA . ARG A 1 660 ? 1.152 4.903 27.298 1.00 86.31 660 ARG A CA 1
ATOM 5112 C C . ARG A 1 660 ? 2.263 4.559 26.311 1.00 86.31 660 ARG A C 1
ATOM 5114 O O . ARG A 1 660 ? 2.050 3.862 25.319 1.00 86.31 660 ARG A O 1
ATOM 5121 N N . GLY A 1 661 ? 3.459 5.082 26.573 1.00 84.25 661 GLY A N 1
ATOM 5122 C CA . GLY A 1 661 ? 4.565 5.017 25.617 1.00 84.25 661 GLY A CA 1
ATOM 5123 C C . GLY A 1 661 ? 4.212 5.787 24.342 1.00 84.25 661 GLY A C 1
ATOM 5124 O O . GLY A 1 661 ? 3.951 6.988 24.392 1.00 84.25 661 GLY A O 1
ATOM 5125 N N . ARG A 1 662 ? 4.175 5.099 23.198 1.00 80.94 662 ARG A N 1
ATOM 5126 C CA . ARG A 1 662 ? 3.763 5.672 21.903 1.00 80.94 662 ARG A CA 1
ATOM 5127 C C . ARG A 1 662 ? 2.280 5.478 21.584 1.00 80.94 662 ARG A C 1
ATOM 5129 O O . ARG A 1 662 ? 1.794 6.089 20.638 1.00 80.94 662 ARG A O 1
ATOM 5136 N N . ASN A 1 663 ? 1.567 4.689 22.382 1.00 86.00 663 ASN A N 1
ATOM 5137 C CA . ASN A 1 663 ? 0.167 4.375 22.144 1.00 86.00 663 ASN A CA 1
ATOM 5138 C C . ASN A 1 663 ? -0.746 5.313 22.937 1.00 86.00 663 ASN A C 1
ATOM 5140 O O . ASN A 1 663 ? -0.538 5.535 24.132 1.00 86.00 663 ASN A O 1
ATOM 5144 N N . GLU A 1 664 ? -1.778 5.826 22.279 1.00 88.06 664 GLU A N 1
ATOM 5145 C CA . GLU A 1 664 ? -2.915 6.433 22.960 1.00 88.06 664 GLU A CA 1
ATOM 5146 C C . GLU A 1 664 ? -3.830 5.309 23.464 1.00 88.06 664 GLU A C 1
ATOM 5148 O O . GLU A 1 664 ? -4.193 4.408 22.712 1.00 88.06 664 GLU A O 1
ATOM 5153 N N . VAL A 1 665 ? -4.168 5.339 24.750 1.00 91.69 665 VAL A N 1
ATOM 5154 C CA . VAL A 1 665 ? -5.056 4.379 25.407 1.00 91.69 665 VAL A CA 1
ATOM 5155 C C . VAL A 1 665 ? -6.309 5.126 25.834 1.00 91.69 665 VAL A C 1
ATOM 5157 O O . VAL A 1 665 ? -6.239 6.095 26.599 1.00 91.69 665 VAL A O 1
ATOM 5160 N N . LYS A 1 666 ? -7.460 4.675 25.337 1.00 91.75 666 LYS A N 1
ATOM 5161 C CA . LYS A 1 666 ? -8.773 5.194 25.731 1.00 91.75 666 LYS A CA 1
ATOM 5162 C C . LYS A 1 666 ? -9.249 4.443 26.980 1.00 91.75 666 LYS A C 1
ATOM 5164 O O . LYS A 1 666 ? -9.113 3.223 27.055 1.00 91.75 666 LYS A O 1
ATOM 5169 N N . ILE A 1 667 ? -9.787 5.167 27.964 1.00 92.56 667 ILE A N 1
ATOM 5170 C CA . ILE A 1 667 ? -10.398 4.577 29.162 1.00 92.56 667 ILE A CA 1
ATOM 5171 C C . ILE A 1 667 ? -11.910 4.710 29.007 1.00 92.56 667 ILE A C 1
ATOM 5173 O O . ILE A 1 667 ? -12.434 5.830 29.007 1.00 92.56 667 ILE A O 1
ATOM 5177 N N . LYS A 1 668 ? -12.616 3.584 28.891 1.00 92.94 668 LYS A N 1
ATOM 5178 C CA . LYS A 1 668 ? -14.075 3.552 28.714 1.00 92.94 668 LYS A CA 1
ATOM 5179 C C . LYS A 1 668 ? -14.754 2.878 29.899 1.00 92.94 668 LYS A C 1
ATOM 5181 O O . LYS A 1 668 ? -14.317 1.827 30.353 1.00 92.94 668 LYS A O 1
ATOM 5186 N N . VAL A 1 669 ? -15.848 3.473 30.364 1.00 93.88 669 VAL A N 1
ATOM 5187 C CA . VAL A 1 669 ? -16.721 2.923 31.408 1.00 93.88 669 VAL A CA 1
ATOM 5188 C C . VAL A 1 669 ? -18.011 2.432 30.760 1.00 93.88 669 VAL A C 1
ATOM 5190 O O . VAL A 1 669 ? -18.707 3.225 30.124 1.00 93.88 669 VAL A O 1
ATOM 5193 N N . ARG A 1 670 ? -18.325 1.139 30.882 1.00 93.50 670 ARG A N 1
ATOM 5194 C CA . ARG A 1 670 ? -19.469 0.507 30.195 1.00 93.50 670 ARG A CA 1
ATOM 5195 C C . ARG A 1 670 ? -19.997 -0.720 30.935 1.00 93.50 670 ARG A C 1
ATOM 5197 O O . ARG A 1 670 ? -19.445 -1.114 31.959 1.00 93.50 670 ARG A O 1
ATOM 5204 N N . TYR A 1 671 ? -21.068 -1.324 30.424 1.00 93.19 671 TYR A N 1
ATOM 5205 C CA . TYR A 1 671 ? -21.515 -2.629 30.917 1.00 93.19 671 TYR A CA 1
ATOM 5206 C C . TYR A 1 671 ? -20.538 -3.751 30.524 1.00 93.19 671 TYR A C 1
ATOM 5208 O O . TYR A 1 671 ? -19.850 -3.626 29.510 1.00 93.19 671 TYR A O 1
ATOM 5216 N N . PRO A 1 672 ? -20.501 -4.872 31.265 1.00 91.88 672 PRO A N 1
ATOM 5217 C CA . PRO A 1 672 ? -19.795 -6.074 30.846 1.00 91.88 672 PRO A CA 1
ATOM 5218 C C . PRO A 1 672 ? -20.226 -6.526 29.454 1.00 91.88 672 PRO A C 1
ATOM 5220 O O . PRO A 1 672 ? -21.387 -6.360 29.072 1.00 91.88 672 PRO A O 1
ATOM 5223 N N . GLU A 1 673 ? -19.299 -7.113 28.702 1.00 87.88 673 GLU A N 1
ATOM 5224 C CA . GLU A 1 673 ? -19.556 -7.629 27.352 1.00 87.88 673 GLU A CA 1
ATOM 5225 C C . GLU A 1 673 ? -20.792 -8.556 27.289 1.00 87.88 673 GLU A C 1
ATOM 5227 O O . GLU A 1 673 ? -21.600 -8.463 26.366 1.00 87.88 673 GLU A O 1
ATOM 5232 N N . GLU A 1 674 ? -20.994 -9.417 28.293 1.00 87.94 674 GLU A N 1
ATOM 5233 C CA . GLU A 1 674 ? -22.127 -10.356 28.349 1.00 87.94 674 GLU A CA 1
ATOM 5234 C C . GLU A 1 674 ? -23.495 -9.665 28.384 1.00 87.94 674 GLU A C 1
ATOM 5236 O O . GLU A 1 674 ? -24.444 -10.181 27.797 1.00 87.94 674 GLU A O 1
ATOM 5241 N N . SER A 1 675 ? -23.566 -8.483 29.002 1.00 87.00 675 SER A N 1
ATOM 5242 C CA . SER A 1 675 ? -24.776 -7.662 29.133 1.00 87.00 675 SER A CA 1
ATOM 5243 C C . SER A 1 675 ? -24.951 -6.673 27.976 1.00 87.00 675 SER A C 1
ATOM 5245 O O . SER A 1 675 ? -25.691 -5.698 28.101 1.00 87.00 675 SER A O 1
ATOM 5247 N N . ARG A 1 676 ? -24.215 -6.852 26.873 1.00 88.00 676 ARG A N 1
ATOM 5248 C CA . ARG A 1 676 ? -24.297 -6.004 25.670 1.00 88.00 676 ARG A CA 1
ATOM 5249 C C . ARG A 1 676 ? -24.416 -6.805 24.374 1.00 88.00 676 ARG A C 1
ATOM 5251 O O . ARG A 1 676 ? -24.601 -6.214 23.311 1.00 88.00 676 ARG A O 1
ATOM 5258 N N . LYS A 1 677 ? -24.298 -8.136 24.432 1.00 84.75 677 LYS A N 1
ATOM 5259 C CA . LYS A 1 677 ? -24.271 -9.010 23.246 1.00 84.75 677 LYS A CA 1
ATOM 5260 C C . LYS A 1 677 ? -25.650 -9.270 22.660 1.00 84.75 677 LYS A C 1
ATOM 5262 O O . LYS A 1 677 ? -25.749 -9.622 21.484 1.00 84.75 677 LYS A O 1
ATOM 5267 N N . ARG A 1 678 ? -26.713 -9.182 23.462 1.00 88.31 678 ARG A N 1
ATOM 5268 C CA . ARG A 1 678 ? -28.050 -9.629 23.066 1.00 88.31 678 ARG A CA 1
ATOM 5269 C C . ARG A 1 678 ? -29.007 -8.453 23.002 1.00 88.31 678 ARG A C 1
ATOM 5271 O O . ARG A 1 678 ? -28.972 -7.542 23.818 1.00 88.31 678 ARG A O 1
ATOM 5278 N N . LEU A 1 679 ? -29.955 -8.530 22.071 1.00 85.06 679 LEU A N 1
ATOM 5279 C CA . LEU A 1 679 ? -31.037 -7.546 21.979 1.00 85.06 679 LEU A CA 1
ATOM 5280 C C . LEU A 1 679 ? -31.863 -7.467 23.276 1.00 85.06 679 LEU A C 1
ATOM 5282 O O . LEU A 1 679 ? -32.306 -6.394 23.669 1.00 85.06 679 LEU A O 1
ATOM 5286 N N . TRP A 1 680 ? -32.002 -8.595 23.976 1.00 86.25 680 TRP A N 1
ATOM 5287 C CA . TRP A 1 680 ? -32.646 -8.671 25.287 1.00 86.25 680 TRP A CA 1
ATOM 5288 C C . TRP A 1 680 ? -31.980 -7.759 26.332 1.00 86.25 680 TRP A C 1
ATOM 5290 O O . TRP A 1 680 ? -32.672 -7.219 27.192 1.00 86.25 680 TRP A O 1
ATOM 5300 N N . ASP A 1 681 ? -30.669 -7.524 26.246 1.00 86.69 681 ASP A N 1
ATOM 5301 C CA . ASP A 1 681 ? -29.974 -6.638 27.184 1.00 86.69 681 ASP A CA 1
ATOM 5302 C C . ASP A 1 681 ? -30.426 -5.180 27.012 1.00 86.69 681 ASP A C 1
ATOM 5304 O O . ASP A 1 681 ? -30.628 -4.458 27.989 1.00 86.69 681 ASP A O 1
ATOM 5308 N N . LEU A 1 682 ? -30.678 -4.765 25.765 1.00 87.06 682 LEU A N 1
ATOM 5309 C CA . LEU A 1 682 ? -31.243 -3.452 25.452 1.00 87.06 682 LEU A CA 1
ATOM 5310 C C . LEU A 1 682 ? -32.677 -3.324 25.974 1.00 87.06 682 LEU A C 1
ATOM 5312 O O . LEU A 1 682 ? -33.035 -2.299 26.545 1.00 87.06 682 LEU A O 1
ATOM 5316 N N . GLU A 1 683 ? -33.503 -4.358 25.816 1.00 83.94 683 GLU A N 1
ATOM 5317 C CA . GLU A 1 683 ? -34.901 -4.333 26.268 1.00 83.94 683 GLU A CA 1
ATOM 5318 C C . GLU A 1 683 ? -35.039 -4.244 27.794 1.00 83.94 683 GLU A C 1
ATOM 5320 O O . GLU A 1 683 ? -35.978 -3.616 28.295 1.00 83.94 683 GLU A O 1
ATOM 5325 N N . ASN A 1 684 ? -34.098 -4.841 28.532 1.00 84.88 684 ASN A N 1
ATOM 5326 C CA . ASN A 1 684 ? -34.059 -4.790 29.996 1.00 84.88 684 ASN A CA 1
ATOM 5327 C C . ASN A 1 684 ? -33.286 -3.599 30.551 1.00 84.88 684 ASN A C 1
ATOM 5329 O O . ASN A 1 684 ? -33.255 -3.420 31.774 1.00 84.88 684 ASN A O 1
ATOM 5333 N N . LEU A 1 685 ? -32.702 -2.774 29.679 1.00 88.62 685 LEU A N 1
ATOM 5334 C CA . LEU A 1 685 ? -32.044 -1.551 30.091 1.00 88.62 685 LEU A CA 1
ATOM 5335 C C . LEU A 1 685 ? -33.023 -0.681 30.878 1.00 88.62 685 LEU A C 1
ATOM 5337 O O . LEU A 1 685 ? -34.187 -0.503 30.504 1.00 88.62 685 LEU A O 1
ATOM 5341 N N . ARG A 1 686 ? -32.541 -0.114 31.978 1.00 87.69 686 ARG A N 1
ATOM 5342 C CA . ARG A 1 686 ? -33.303 0.822 32.795 1.00 87.69 686 ARG A CA 1
ATOM 5343 C C . ARG A 1 686 ? -32.732 2.213 32.635 1.00 87.69 686 ARG A C 1
ATOM 5345 O O . ARG A 1 686 ? -31.540 2.429 32.807 1.00 87.69 686 ARG A O 1
ATOM 5352 N N . ILE A 1 687 ? -33.611 3.153 32.328 1.00 89.31 687 ILE A N 1
ATOM 5353 C CA . ILE A 1 687 ? -33.284 4.565 32.212 1.00 89.31 687 ILE A CA 1
ATOM 5354 C C . ILE A 1 687 ? -33.556 5.229 33.554 1.00 89.31 687 ILE A C 1
ATOM 5356 O O . ILE A 1 687 ? -34.648 5.113 34.123 1.00 89.31 687 ILE A O 1
ATOM 5360 N N . ARG A 1 688 ? -32.544 5.917 34.075 1.00 87.94 688 ARG A N 1
ATOM 5361 C CA . ARG A 1 688 ? -32.627 6.644 35.342 1.00 87.94 688 ARG A CA 1
ATOM 5362 C C . ARG A 1 688 ? -33.194 8.038 35.108 1.00 87.94 688 ARG A C 1
ATOM 5364 O O . ARG A 1 688 ? -32.810 8.731 34.169 1.00 87.94 688 ARG A O 1
ATOM 5371 N N . THR A 1 689 ? -34.101 8.441 35.988 1.00 85.31 689 THR A N 1
ATOM 5372 C CA . THR A 1 689 ? -34.694 9.782 36.040 1.00 85.31 689 THR A CA 1
ATOM 5373 C C . THR A 1 689 ? -33.869 10.695 36.947 1.00 85.31 689 THR A C 1
ATOM 5375 O O . THR A 1 689 ? -33.190 10.228 37.864 1.00 85.31 689 THR A O 1
ATOM 5378 N N . LEU A 1 690 ? -33.980 12.012 36.757 1.00 78.00 690 LEU A N 1
ATOM 5379 C CA . LEU A 1 690 ? -33.313 13.009 37.610 1.00 78.00 690 LEU A CA 1
ATOM 5380 C C . LEU A 1 690 ? -33.756 12.938 39.081 1.00 78.00 690 LEU A C 1
ATOM 5382 O O . LEU A 1 690 ? -32.991 13.286 39.974 1.00 78.00 690 LEU A O 1
ATOM 5386 N N . ALA A 1 691 ? -34.976 12.458 39.337 1.00 76.44 691 ALA A N 1
ATOM 5387 C CA . ALA A 1 691 ? -35.514 12.258 40.681 1.00 76.44 691 ALA A CA 1
ATOM 5388 C C . ALA A 1 691 ? -34.997 10.973 41.366 1.00 76.44 691 ALA A C 1
ATOM 5390 O O . ALA A 1 691 ? -35.442 10.648 42.465 1.00 76.44 691 ALA A O 1
ATOM 5391 N N . GLY A 1 692 ? -34.093 10.221 40.724 1.00 75.38 692 GLY A N 1
ATOM 5392 C CA . GLY A 1 692 ? -33.526 8.976 41.254 1.00 75.38 692 GLY A CA 1
ATOM 5393 C C . GLY A 1 692 ? -34.396 7.730 41.043 1.00 75.38 692 GLY A C 1
ATOM 5394 O O . GLY A 1 692 ? -34.022 6.649 41.488 1.00 75.38 692 GLY A O 1
ATOM 5395 N N . GLY A 1 693 ? -35.539 7.850 40.359 1.00 83.19 693 GLY A N 1
ATOM 5396 C CA . GLY A 1 693 ? -36.356 6.709 39.934 1.00 83.19 693 GLY A CA 1
ATOM 5397 C C . GLY A 1 693 ? -35.800 6.021 38.682 1.00 83.19 693 GLY A C 1
ATOM 5398 O O . GLY A 1 693 ? -35.097 6.646 37.889 1.00 83.19 693 GLY A O 1
ATOM 5399 N N . GLU A 1 694 ? -36.156 4.756 38.474 1.00 86.19 694 GLU A N 1
ATOM 5400 C CA . GLU A 1 694 ? -35.772 3.948 37.308 1.00 86.19 694 GLU A CA 1
ATOM 5401 C C . GLU A 1 694 ? -37.014 3.562 36.507 1.00 86.19 694 GLU A C 1
ATOM 5403 O O . GLU A 1 694 ? -38.011 3.120 37.083 1.00 86.19 694 GLU A O 1
ATOM 5408 N N . ILE A 1 695 ? -36.939 3.657 35.180 1.00 89.12 695 ILE A N 1
ATOM 5409 C CA . ILE A 1 695 ? -37.965 3.119 34.287 1.00 89.12 695 ILE A CA 1
ATOM 5410 C C . ILE A 1 695 ? -37.344 2.179 33.248 1.00 89.12 695 ILE A C 1
ATOM 5412 O O . ILE A 1 695 ? -36.272 2.473 32.725 1.00 89.12 695 ILE A O 1
ATOM 5416 N N . PRO A 1 696 ? -37.985 1.048 32.910 1.00 89.88 696 PRO A N 1
ATOM 5417 C CA . PRO A 1 696 ? -37.525 0.200 31.812 1.00 89.88 696 PRO A CA 1
ATOM 5418 C C . PRO A 1 696 ? -37.523 0.945 30.467 1.00 89.88 696 PRO A C 1
ATOM 5420 O O . PRO A 1 696 ? -38.428 1.744 30.202 1.00 89.88 696 PRO A O 1
ATOM 5423 N N . LEU A 1 697 ? -36.557 0.648 29.591 1.00 89.56 697 LEU A N 1
ATOM 5424 C CA . LEU A 1 697 ? -36.411 1.298 28.284 1.00 89.56 697 LEU A CA 1
ATOM 5425 C C . LEU A 1 697 ? -37.678 1.162 27.433 1.00 89.56 697 LEU A C 1
ATOM 5427 O O . LEU A 1 697 ? -38.092 2.126 26.801 1.00 89.56 697 LEU A O 1
ATOM 5431 N N . ASN A 1 698 ? -38.359 0.015 27.484 1.00 88.50 698 ASN A N 1
ATOM 5432 C CA . ASN A 1 698 ? -39.609 -0.213 26.748 1.00 88.50 698 ASN A CA 1
ATOM 5433 C C . ASN A 1 698 ? -40.774 0.717 27.169 1.00 88.50 698 ASN A C 1
ATOM 5435 O O . ASN A 1 698 ? -41.718 0.938 26.399 1.00 88.50 698 ASN A O 1
ATOM 5439 N N . ARG A 1 699 ? -40.728 1.277 28.386 1.00 88.81 699 ARG A N 1
ATOM 5440 C CA . ARG A 1 699 ? -41.657 2.305 28.879 1.00 88.81 699 ARG A CA 1
ATOM 5441 C C . ARG A 1 699 ? -41.135 3.708 28.599 1.00 88.81 699 ARG A C 1
ATOM 5443 O O . ARG A 1 699 ? -41.945 4.595 28.360 1.00 88.81 699 ARG A O 1
ATOM 5450 N N . ALA A 1 700 ? -39.816 3.892 28.606 1.00 87.94 700 ALA A N 1
ATOM 5451 C CA . ALA A 1 700 ? -39.171 5.170 28.327 1.00 87.94 700 ALA A CA 1
ATOM 5452 C C . ALA A 1 700 ? -39.267 5.571 26.844 1.00 87.94 700 ALA A C 1
ATOM 5454 O O . ALA A 1 700 ? -39.478 6.737 26.515 1.00 87.94 700 ALA A O 1
ATOM 5455 N N . ALA A 1 701 ? -39.113 4.603 25.946 1.00 92.38 701 ALA A N 1
ATOM 5456 C CA . ALA A 1 701 ? -38.974 4.833 24.522 1.00 92.38 701 ALA A CA 1
ATOM 5457 C C . ALA A 1 701 ? -39.724 3.789 23.684 1.00 92.38 701 ALA A C 1
ATOM 5459 O O . ALA A 1 701 ? -40.049 2.686 24.130 1.00 92.38 701 ALA A O 1
ATOM 5460 N N . GLU A 1 702 ? -40.038 4.174 22.457 1.00 91.94 702 GLU A N 1
ATOM 5461 C CA . GLU A 1 702 ? -40.474 3.301 21.380 1.00 91.94 702 GLU A CA 1
ATOM 5462 C C . GLU A 1 702 ? -39.253 2.911 20.547 1.00 91.94 702 GLU A C 1
ATOM 5464 O O . GLU A 1 702 ? -38.466 3.770 20.147 1.00 91.94 702 GLU A O 1
ATOM 5469 N N . ILE A 1 703 ? -39.079 1.610 20.328 1.00 90.94 703 ILE A N 1
ATOM 5470 C CA . ILE A 1 703 ? -37.972 1.056 19.553 1.00 90.94 703 ILE A CA 1
ATOM 5471 C C . ILE A 1 703 ? -38.560 0.598 18.225 1.00 90.94 703 ILE A C 1
ATOM 5473 O O . ILE A 1 703 ? -39.415 -0.285 18.197 1.00 90.94 703 ILE A O 1
ATOM 5477 N N . SER A 1 704 ? -38.109 1.210 17.137 1.00 91.25 704 SER A N 1
ATOM 5478 C CA . SER A 1 704 ? -38.473 0.817 15.778 1.00 91.25 704 SER A CA 1
ATOM 5479 C C . SER A 1 704 ? -37.247 0.273 15.062 1.00 91.25 704 SER A C 1
ATOM 5481 O O . SER A 1 704 ? -36.144 0.803 15.186 1.00 91.25 704 SER A O 1
ATOM 5483 N N . GLU A 1 705 ? -37.430 -0.824 14.344 1.00 89.00 705 GLU A N 1
ATOM 5484 C CA . GLU A 1 705 ? -36.370 -1.420 13.547 1.00 89.00 705 GLU A CA 1
ATOM 5485 C C . GLU A 1 705 ? -36.356 -0.792 12.157 1.00 89.00 705 GLU A C 1
ATOM 5487 O O . GLU A 1 705 ? -37.384 -0.721 11.482 1.00 89.00 705 GLU A O 1
ATOM 5492 N N . SER A 1 706 ? -35.180 -0.367 11.711 1.00 87.44 706 SER A N 1
ATOM 5493 C CA . SER A 1 706 ? -34.954 0.009 10.321 1.00 87.44 706 SER A CA 1
ATOM 5494 C C . SER A 1 706 ? -33.607 -0.511 9.837 1.00 87.44 706 SER A C 1
ATOM 5496 O O . SER A 1 706 ? -32.834 -1.115 10.581 1.00 87.44 706 SER A O 1
ATOM 5498 N N . ARG A 1 707 ? -33.325 -0.321 8.552 1.00 81.69 707 ARG A N 1
ATOM 5499 C CA . ARG A 1 707 ? -31.992 -0.529 7.994 1.00 81.69 707 ARG A CA 1
ATOM 5500 C C . ARG A 1 707 ? -31.466 0.819 7.545 1.00 81.69 707 ARG A C 1
ATOM 5502 O O . ARG A 1 707 ? -32.156 1.539 6.825 1.00 81.69 707 ARG A O 1
ATOM 5509 N N . GLY A 1 708 ? -30.284 1.166 8.040 1.00 76.50 708 GLY A N 1
ATOM 5510 C CA . GLY A 1 708 ? -29.580 2.363 7.610 1.00 76.50 708 GLY A CA 1
ATOM 5511 C C . GLY A 1 708 ? -28.855 2.120 6.289 1.00 76.50 708 GLY A C 1
ATOM 5512 O O . GLY A 1 708 ? -28.884 1.025 5.728 1.00 76.50 708 GLY A O 1
ATOM 5513 N N . PHE A 1 709 ? -28.146 3.138 5.816 1.00 74.06 709 PHE A N 1
ATOM 5514 C CA . PHE A 1 709 ? -27.172 2.996 4.735 1.00 74.06 709 PHE A CA 1
ATOM 5515 C C . PHE A 1 709 ? -25.808 2.644 5.336 1.00 74.06 709 PHE A C 1
ATOM 5517 O O . PHE A 1 709 ? -25.434 3.227 6.354 1.00 74.06 709 PHE A O 1
ATOM 5524 N N . SER A 1 710 ? -25.064 1.708 4.732 1.00 74.31 710 SER A N 1
ATOM 5525 C CA . SER A 1 710 ? -23.711 1.369 5.209 1.00 74.31 710 SER A CA 1
ATOM 5526 C C . SER A 1 710 ? -22.761 2.548 5.001 1.00 74.31 710 SER A C 1
ATOM 5528 O O . SER A 1 710 ? -22.022 2.954 5.894 1.00 74.31 710 SER A O 1
ATOM 5530 N N . THR A 1 711 ? -22.809 3.131 3.805 1.00 77.06 711 THR A N 1
ATOM 5531 C CA . THR A 1 711 ? -22.009 4.282 3.390 1.00 77.06 711 THR A CA 1
ATOM 5532 C C . THR A 1 711 ? -22.835 5.123 2.422 1.00 77.06 711 THR A C 1
ATOM 5534 O O . THR A 1 711 ? -23.622 4.590 1.644 1.00 77.06 711 THR A O 1
ATOM 5537 N N . ILE A 1 712 ? -22.684 6.449 2.480 1.00 82.31 712 ILE A N 1
ATOM 5538 C CA . ILE A 1 712 ? -23.298 7.369 1.516 1.00 82.31 712 ILE A CA 1
ATOM 5539 C C . ILE A 1 712 ? -22.176 8.106 0.799 1.00 82.31 712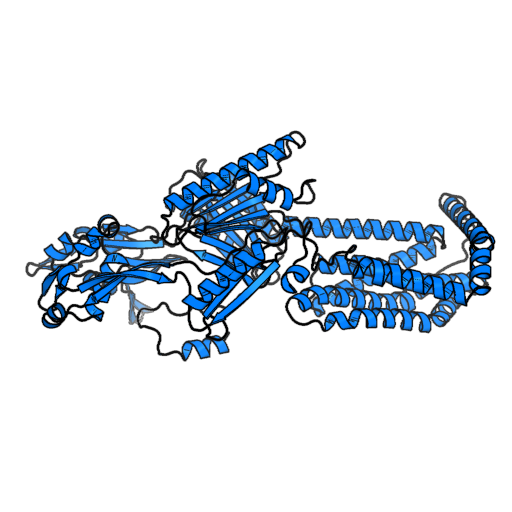 ILE A C 1
ATOM 5541 O O . ILE A 1 712 ? -21.593 9.044 1.349 1.00 82.31 712 ILE A O 1
ATOM 5545 N N . ASN A 1 713 ? -21.909 7.702 -0.439 1.00 84.56 713 ASN A N 1
ATOM 5546 C CA . ASN A 1 713 ? -20.941 8.374 -1.291 1.00 84.56 713 ASN A CA 1
ATOM 5547 C C . ASN A 1 713 ? -21.558 9.643 -1.879 1.00 84.56 713 ASN A C 1
ATOM 5549 O O . ASN A 1 713 ? -22.713 9.658 -2.318 1.00 84.56 713 ASN A O 1
ATOM 5553 N N . ARG A 1 714 ? -20.791 10.736 -1.843 1.00 86.00 714 ARG A N 1
ATOM 5554 C CA . ARG A 1 714 ? -21.202 12.007 -2.432 1.00 86.00 714 ARG A CA 1
ATOM 5555 C C . ARG A 1 714 ? -20.088 12.605 -3.274 1.00 86.00 714 ARG A C 1
ATOM 5557 O O . ARG A 1 714 ? -18.995 12.827 -2.761 1.00 86.00 714 ARG A O 1
ATOM 5564 N N . THR A 1 715 ? -20.426 12.967 -4.504 1.00 86.88 715 THR A N 1
ATOM 5565 C CA . THR A 1 715 ? -19.578 13.758 -5.402 1.00 86.88 715 THR A CA 1
ATOM 5566 C C . THR A 1 715 ? -20.301 15.072 -5.667 1.00 86.88 715 THR A C 1
ATOM 5568 O O . THR A 1 715 ? -21.504 15.076 -5.925 1.00 86.88 715 THR A O 1
ATOM 5571 N N . ASP A 1 716 ? -19.615 16.204 -5.498 1.00 85.38 716 ASP A N 1
ATOM 5572 C CA . ASP A 1 716 ? -20.203 17.546 -5.648 1.00 85.38 716 ASP A CA 1
ATOM 5573 C C . ASP A 1 716 ? -21.515 17.746 -4.866 1.00 85.38 716 ASP A C 1
ATOM 5575 O O . ASP A 1 716 ? -22.467 18.371 -5.331 1.00 85.38 716 ASP A O 1
ATOM 5579 N N . ARG A 1 717 ? -21.563 17.194 -3.641 1.00 85.81 717 ARG A N 1
ATOM 5580 C CA . ARG A 1 717 ? -22.722 17.191 -2.720 1.00 85.81 717 ARG A CA 1
ATOM 5581 C C . ARG A 1 717 ? -23.935 16.375 -3.184 1.00 85.81 717 ARG A C 1
ATOM 5583 O O . ARG A 1 717 ? -24.899 16.279 -2.425 1.00 85.81 717 ARG A O 1
ATOM 5590 N N . LYS A 1 718 ? -23.890 15.745 -4.357 1.00 87.31 718 LYS A N 1
ATOM 5591 C CA . LYS A 1 718 ? -24.931 14.829 -4.839 1.00 87.31 718 LYS A CA 1
ATOM 5592 C C . LYS A 1 718 ? -24.629 13.412 -4.384 1.00 87.31 718 LYS A C 1
ATOM 5594 O O . LYS A 1 718 ? -23.465 13.040 -4.279 1.00 87.31 718 LYS A O 1
ATOM 5599 N N . ARG A 1 719 ? -25.669 12.631 -4.094 1.00 89.00 719 ARG A N 1
ATOM 5600 C CA . ARG A 1 719 ? -25.515 11.199 -3.809 1.00 89.00 719 ARG A CA 1
ATOM 5601 C C . ARG A 1 719 ? -25.151 10.482 -5.102 1.00 89.00 719 ARG A C 1
ATOM 5603 O O . ARG A 1 719 ? -25.714 10.809 -6.148 1.00 89.00 719 ARG A O 1
ATOM 5610 N N . VAL A 1 720 ? -24.213 9.547 -5.011 1.00 91.00 720 VAL A N 1
ATOM 5611 C CA . VAL A 1 720 ? -23.744 8.774 -6.161 1.00 91.00 720 VAL A CA 1
ATOM 5612 C C . VAL A 1 720 ? -23.668 7.288 -5.834 1.00 91.00 720 VAL A C 1
ATOM 5614 O O . VAL A 1 720 ? -23.278 6.931 -4.720 1.00 91.00 720 VAL A O 1
ATOM 5617 N N . ILE A 1 721 ? -24.013 6.447 -6.810 1.00 89.50 721 ILE A N 1
ATOM 5618 C CA . ILE A 1 721 ? -23.645 5.025 -6.843 1.00 89.50 721 ILE A CA 1
ATOM 5619 C C . ILE A 1 721 ? -22.702 4.849 -8.026 1.00 89.50 721 ILE A C 1
ATOM 5621 O O . ILE A 1 721 ? -22.990 5.302 -9.136 1.00 89.50 721 ILE A O 1
ATOM 5625 N N . SER A 1 722 ? -21.560 4.228 -7.762 1.00 89.06 722 SER A N 1
ATOM 5626 C CA . SER A 1 722 ? -20.597 3.841 -8.786 1.00 89.06 722 SER A CA 1
ATOM 5627 C C . SER A 1 722 ? -20.820 2.373 -9.096 1.00 89.06 722 SER A C 1
ATOM 5629 O O . SER A 1 722 ? -20.762 1.557 -8.178 1.00 89.06 722 SER A O 1
ATOM 5631 N N . VAL A 1 723 ? -21.063 2.060 -10.365 1.00 88.75 723 VAL A N 1
ATOM 5632 C CA . VAL A 1 723 ? -21.057 0.688 -10.873 1.00 88.75 723 VAL A CA 1
ATOM 5633 C C . VAL A 1 723 ? -19.696 0.443 -11.508 1.00 88.75 723 VAL A C 1
ATOM 5635 O O . VAL A 1 723 ? -19.300 1.148 -12.441 1.00 88.75 723 VAL A O 1
ATOM 5638 N N . GLU A 1 724 ? -18.976 -0.530 -10.967 1.00 86.44 724 GLU A N 1
ATOM 5639 C CA . GLU A 1 724 ? -17.631 -0.913 -11.374 1.00 86.44 724 GLU A CA 1
ATOM 5640 C C . GLU A 1 724 ? -17.661 -2.302 -12.012 1.00 86.44 724 GLU A C 1
ATOM 5642 O O . GLU A 1 724 ? -18.362 -3.192 -11.539 1.00 86.44 724 GLU A O 1
ATOM 5647 N N . GLY A 1 725 ? -16.909 -2.491 -13.095 1.00 82.19 725 GLY A N 1
ATOM 5648 C CA . GLY A 1 725 ? -16.806 -3.767 -13.794 1.00 82.19 725 GLY A CA 1
ATOM 5649 C C . GLY A 1 725 ? -15.412 -3.989 -14.365 1.00 82.19 725 GLY A C 1
ATOM 5650 O O . GLY A 1 725 ? -14.740 -3.056 -14.819 1.00 82.19 725 GLY A O 1
ATOM 5651 N N . TYR A 1 726 ? -14.980 -5.244 -14.345 1.00 77.12 726 TYR A N 1
ATOM 5652 C CA . TYR A 1 726 ? -13.713 -5.681 -14.912 1.00 77.12 726 TYR A CA 1
ATOM 5653 C C . TYR A 1 726 ? -13.947 -6.299 -16.284 1.00 77.12 726 TYR A C 1
ATOM 5655 O O . TYR A 1 726 ? -14.947 -6.974 -16.513 1.00 77.12 726 TYR A O 1
ATOM 5663 N N . VAL A 1 727 ? -13.024 -6.075 -17.215 1.00 76.38 727 VAL A N 1
ATOM 5664 C CA . VAL A 1 727 ? -13.134 -6.607 -18.578 1.00 76.38 727 VAL A CA 1
ATOM 5665 C C . VAL A 1 727 ? -11.934 -7.491 -18.859 1.00 76.38 727 VAL A C 1
ATOM 5667 O O . VAL A 1 727 ? -10.788 -7.062 -18.738 1.00 76.38 727 VAL A O 1
ATOM 5670 N N . ASN A 1 728 ? -12.191 -8.730 -19.272 1.00 73.12 728 ASN A N 1
ATOM 5671 C CA . ASN A 1 728 ? -11.155 -9.605 -19.785 1.00 73.12 728 ASN A CA 1
ATOM 5672 C C . ASN A 1 728 ? -10.694 -9.095 -21.158 1.00 73.12 728 ASN A C 1
ATOM 5674 O O . ASN A 1 728 ? -11.329 -9.348 -22.187 1.00 73.12 728 ASN A O 1
ATOM 5678 N N . SER A 1 729 ? -9.534 -8.438 -21.155 1.00 67.19 729 SER A N 1
ATOM 5679 C CA . SER A 1 729 ? -8.871 -7.843 -22.321 1.00 67.19 729 SER A CA 1
ATOM 5680 C C . SER A 1 729 ? -8.534 -8.832 -23.451 1.00 67.19 729 SER A C 1
ATOM 5682 O O . SER A 1 729 ? -8.116 -8.417 -24.540 1.00 67.19 729 SER A O 1
ATOM 5684 N N . GLN A 1 730 ? -8.635 -10.148 -23.223 1.00 67.88 730 GLN A N 1
ATOM 5685 C CA . GLN A 1 730 ? -8.492 -11.160 -24.276 1.00 67.88 730 GLN A CA 1
ATOM 5686 C C . GLN A 1 730 ? -9.784 -11.341 -25.082 1.00 67.88 730 GLN A C 1
ATOM 5688 O O . GLN A 1 730 ? -9.726 -11.596 -26.286 1.00 67.88 730 GLN A O 1
ATOM 5693 N N . VAL A 1 731 ? -10.940 -11.170 -24.437 1.00 72.81 731 VAL A N 1
ATOM 5694 C CA . VAL A 1 731 ? -12.261 -11.429 -25.021 1.00 72.81 731 VAL A CA 1
ATOM 5695 C C . VAL A 1 731 ? -12.869 -10.139 -25.574 1.00 72.81 731 VAL A C 1
ATOM 5697 O O . VAL A 1 731 ? -13.215 -10.097 -26.756 1.00 72.81 731 VAL A O 1
ATOM 5700 N N . ALA A 1 732 ? -12.903 -9.068 -24.777 1.00 72.00 732 ALA A N 1
ATOM 5701 C CA . ALA A 1 732 ? -13.580 -7.815 -25.118 1.00 72.00 732 ALA A CA 1
ATOM 5702 C C . ALA A 1 732 ? -12.744 -6.564 -24.803 1.00 72.00 732 ALA A C 1
ATOM 5704 O O . ALA A 1 732 ? -11.686 -6.644 -24.177 1.00 72.00 732 ALA A O 1
ATOM 5705 N N . ASN A 1 733 ? -13.210 -5.414 -25.294 1.00 75.75 733 ASN A N 1
ATOM 5706 C CA . ASN A 1 733 ? -12.596 -4.105 -25.104 1.00 75.75 733 ASN A CA 1
ATOM 5707 C C . ASN A 1 733 ? -13.534 -3.211 -24.277 1.00 75.75 733 ASN A C 1
ATOM 5709 O O . ASN A 1 733 ? -14.720 -3.117 -24.574 1.00 75.75 733 ASN A O 1
ATOM 5713 N N . ALA A 1 734 ? -13.001 -2.555 -23.245 1.00 76.88 734 ALA A N 1
ATOM 5714 C CA . ALA A 1 734 ? -13.790 -1.708 -22.354 1.00 76.88 734 ALA A CA 1
ATOM 5715 C C . ALA A 1 734 ? -14.337 -0.448 -23.048 1.00 76.88 734 ALA A C 1
ATOM 5717 O O . ALA A 1 734 ? -15.435 -0.021 -22.714 1.00 76.88 734 ALA A O 1
ATOM 5718 N N . GLU A 1 735 ? -13.609 0.130 -24.013 1.00 76.19 735 GLU A N 1
ATOM 5719 C CA . GLU A 1 735 ? -14.084 1.315 -24.749 1.00 76.19 735 GLU A CA 1
ATOM 5720 C C . GLU A 1 735 ? -15.296 0.990 -25.629 1.00 76.19 735 GLU A C 1
ATOM 5722 O O . GLU A 1 735 ? -16.264 1.739 -25.620 1.00 76.19 735 GLU A O 1
ATOM 5727 N N . GLU A 1 736 ? -15.282 -0.158 -26.312 1.00 75.25 736 GLU A N 1
ATOM 5728 C CA . GLU A 1 736 ? -16.408 -0.614 -27.142 1.00 75.25 736 GLU A CA 1
ATOM 5729 C C . GLU A 1 736 ? -17.668 -0.838 -26.295 1.00 75.25 736 GLU A C 1
ATOM 5731 O O . GLU A 1 736 ? -18.751 -0.413 -26.678 1.00 75.25 736 GLU A O 1
ATOM 5736 N N . ILE A 1 737 ? -17.514 -1.430 -25.104 1.00 79.94 737 ILE A N 1
ATOM 5737 C CA . ILE A 1 737 ? -18.624 -1.657 -24.163 1.00 79.94 737 ILE A CA 1
ATOM 5738 C C . ILE A 1 737 ? -19.168 -0.338 -23.588 1.00 79.94 737 ILE A C 1
ATOM 5740 O O . ILE A 1 737 ? -20.336 -0.267 -23.225 1.00 79.94 737 ILE A O 1
ATOM 5744 N N . LEU A 1 738 ? -18.329 0.693 -23.447 1.00 80.25 738 LEU A N 1
ATOM 5745 C CA . LEU A 1 738 ? -18.738 2.003 -22.929 1.00 80.25 738 LEU A CA 1
ATOM 5746 C C . LEU A 1 738 ? -19.445 2.871 -23.980 1.00 80.25 738 LEU A C 1
ATOM 5748 O O . LEU A 1 738 ? -20.208 3.761 -23.600 1.00 80.25 738 LEU A O 1
ATOM 5752 N N . GLU A 1 739 ? -19.144 2.677 -25.267 1.00 79.00 739 GLU A N 1
ATOM 5753 C CA . GLU A 1 739 ? -19.797 3.396 -26.367 1.00 79.00 739 GLU A CA 1
ATOM 5754 C C . GLU A 1 739 ? -21.203 2.862 -26.688 1.00 79.00 739 GLU A C 1
ATOM 5756 O O . GLU A 1 739 ? -22.060 3.660 -27.083 1.00 79.00 739 GLU A O 1
ATOM 5761 N N . GLU A 1 740 ? -21.438 1.553 -26.532 1.00 70.38 740 GLU A N 1
ATOM 5762 C CA . GLU A 1 740 ? -22.753 0.899 -26.694 1.00 70.38 740 GLU A CA 1
ATOM 5763 C C . GLU A 1 740 ? -23.686 1.109 -25.491 1.00 70.38 740 GLU A C 1
ATOM 5765 O O . GLU A 1 740 ? -24.862 1.492 -25.725 1.00 70.38 740 GLU A O 1
#

Radius of gyration: 36.42 Å; Cα contacts (8 Å, |Δi|>4): 1122; chains: 1; bounding box: 95×60×122 Å

Nearest PDB structures (foldseek):
  7wls-assembly1_B  TM=8.140E-01  e=1.071E-38  Burkholderia pseudomallei K96243
  7wls-assembly1_C  TM=7.939E-01  e=1.868E-37  Burkholderia pseudomallei K96243
  5lq3-assembly1_C  TM=8.351E-01  e=2.633E-35  Campylobacter jejuni
  6vej-assembly1_C  TM=8.169E-01  e=1.616E-34  Pseudomonas aeruginosa
  7b8s-assembly1_B  TM=8.037E-01  e=1.244E-24  Escherichia coli K-12

Secondary structure (DSSP, 8-state):
-HHHHHHHHT---S-TTSPP---------EEEEEEEEE-SS-HHHHHHHHHHHHHHHHTSTT--EEEEES-PPEEEEEE--HHHHHHHT--HHHHHHHHHHHS-EEEEEEEEETTEEEEEEEE----SHHHHHT-EEEE-TTS-EEEHHHH-EEEEEE-S---EEEETTEEEEEEEEEE-TT--HHHHHHHHHHHHHHHTTTS-TT-EEEEEEEHHHHHHHHHHHHHHHHHHHHHHHHHHHHHHS-HHHHHHHHHHHHHHHHHHHHHGGGGT----HHHHHHHHHHHHHHHHHHHHHHHHHHHHHHTT--HHHHHHHHHHHHHHHHHHHHHHHHHHHGGGGG--HHHHHHHTHHHHHHHHHHHHHHHIIIIIHHHHHHS--------SHHHHHHHHHHHHHHHHHHHIIIIIHHHHHHHHHTHHHHHHHHHHHHIIIIIIIITTTSS---SSPPPEEEEEEEEEEEPTT--HHHHHHHHHHHHHHHHHHHHHHHTTS-TT--SEEEEEEEEEEEEEE-GGG-EEEEEEEEEEEEEEEEPPTTT-SS-HHHHHHHHHHHH-PPTTEEEEEEEEESS--S-SEEEEEE-S-HHHHHHHHHHHHHHHTTSTTEEEEEES--EEEEEEEEEE-HHHHHTT--HHHHHHHHHHHHT-EEEEEEEETTEEEEEEEE--GGGTSSHHHHHT-EEEPTTS-EEEHHHHEEEEEEEEES---EETTEEEEEEEEEE-TTT--HHHHHH-

Foldseek 3Di:
DVVVVVVLVPPPPDDPPDDDDDDDDPAPWDFAWKKKKFFQDDLVVQVVVLVVLQVVLCVDPLFPDKDKPQHFFKAKEWAFAPVLCLVVLHALVLQLQQLLVQQDKDWPAWDQDPVGIDTDIDHRHDDAQVSQQQRFSDQDPVRDTDGSVNGTDIDGGGDPFLKFKDWQRTGMMMMTTIDGPPRDSLVSLVSSVVVLVVCQVVDDPRIGMDIFDGVVVVVVVLVVVLVVLLVVLLVVQLVVCLLAHQNLLSVLLSVLLVQLLVQLVVCCVVVVHDDDPLLSVLSSVLSVVLSVLLCQLSVLLVVLVVVVDQQLVSLVVSLVVCLVVSVVSLVVVLVVLVVLCVDDDPVSVSSNSNSSSSNSSSVSSSCCSNPVSSVSRSPDDPDDDDPDPSNVSVVSSVVSVVVVVCCCVPPVVVVVVVCVVPVVVVVVVVVVCCCCVPVVCVVVCVDPDDPDDFAFAQKKKKKFAFAAPPALVVLVVLQVLLVVLLVVLQVVVVVVDDPPDTFFDIKMKMAQWGWDQQFPVGIDIDGHSRIMMMMTGTDDPVVDPDGQVVSQVSSDVSSDDDPRIQFIDMDRGPGDNHFLDKDKDFDQDDVVQVVVLVVVLVLLVVDPQKDRWHKPWHFADKDKDKAFDPVLVVLVDDPVQVVVSVCCAAVFDFSDWDDDPPGIYTHGRYHPPVLHVDPVSQQQDWRAGPVSDTDGSVNGTDIDIDIDTNDFDDDPNTTIMMTGIHGDPVIDHSVVSVVD

Solvent-accessible surface area (backbone atoms only — not comparable to full-atom values): 40634 Å² total; per-residue (Å²): 106,68,68,60,48,56,60,54,70,66,56,81,80,67,63,92,86,54,80,80,86,83,87,73,78,88,69,88,61,44,75,28,34,31,38,39,38,35,28,95,58,59,67,66,62,47,50,51,52,45,50,49,52,49,55,59,49,55,70,39,93,81,39,86,45,74,47,81,40,48,67,65,56,48,20,31,43,36,24,35,47,70,66,48,30,58,77,71,74,53,51,54,62,57,52,19,52,45,54,40,68,56,47,38,73,46,83,66,51,69,49,81,47,99,92,47,76,45,78,41,65,47,85,48,55,64,90,50,35,72,61,52,26,70,39,71,73,47,70,47,100,85,70,52,73,38,34,33,52,80,53,28,52,59,42,67,50,53,46,99,61,55,48,43,22,30,42,79,87,31,46,27,31,36,42,41,34,36,42,66,86,88,57,56,47,55,61,44,41,49,55,50,52,52,49,49,63,66,45,55,79,77,46,57,94,64,53,46,72,48,78,76,50,56,54,34,57,58,52,51,52,54,50,51,50,49,53,50,51,51,50,51,50,52,51,51,50,36,55,57,35,38,42,79,42,57,61,68,57,22,51,52,44,54,51,47,51,61,53,14,47,52,49,27,60,68,48,25,71,84,67,77,50,68,95,46,75,61,40,49,50,21,52,59,58,36,56,66,63,55,47,54,56,30,47,55,34,50,49,38,20,48,51,36,39,74,74,68,41,56,46,56,58,11,21,51,51,19,36,63,72,46,44,64,63,48,52,51,54,52,52,50,53,42,58,69,36,50,66,49,62,70,42,69,69,73,64,16,64,61,55,26,43,30,38,56,47,34,41,39,27,48,58,35,30,54,51,36,41,66,56,49,49,32,56,59,60,25,69,66,72,91,77,74,89,55,90,57,75,69,44,51,49,54,50,50,22,49,53,48,50,54,51,47,50,51,40,48,72,40,65,49,42,54,51,49,53,50,41,63,74,39,44,68,57,47,52,49,49,53,50,48,51,48,43,44,57,52,50,45,35,42,70,62,60,73,54,70,86,67,99,66,82,87,44,76,22,46,44,40,37,37,36,39,31,37,49,55,76,43,53,40,73,57,43,47,54,53,50,50,53,52,51,54,35,41,55,51,46,38,52,57,54,29,72,75,45,61,98,89,52,58,54,54,72,52,41,41,37,27,38,14,34,24,64,48,71,52,22,94,82,44,74,48,77,47,76,38,32,25,22,22,23,37,38,39,34,38,47,50,65,89,85,42,96,72,59,37,59,58,54,51,52,50,33,51,64,68,60,53,91,64,91,68,56,73,43,77,48,80,45,24,53,67,72,53,82,54,58,69,38,74,49,75,47,74,45,89,57,60,72,63,46,51,55,50,48,54,52,48,50,58,55,53,60,69,44,75,42,50,43,77,72,41,63,71,75,51,73,18,38,83,38,76,49,76,42,75,32,75,71,27,46,77,56,65,47,46,72,67,56,54,51,50,52,52,38,21,47,70,80,30,26,75,34,50,77,45,76,58,86,94,42,68,31,46,32,31,21,24,43,38,70,84,64,61,74,43,74,65,39,59,55,67,33,65,46,74,30,86,86,74,48,76,42,45,33,70,68,36,27,46,80,44,83,48,67,48,70,61,65,84,52,64,58,95,87,37,43,43,46,43,42,32,27,35,55,42,75,88,74,33,56,58,68,63,64,72,73,108

Sequence (740 aa):
LQDIKSEIDRITTFPLDSEEPVISKMLNRRQVISVVVYGDLPERSLREQAEQLRDELLLLPNITQIDLDGVRPYEIAIELSEEQLRRYGLTLDQVAARVRQASVDLPGGTIKAPGGEILIRTKERRYTGHEYADIVVLTTAAGTEITLGDIAEVRDSFEETDQFATFDGKPAAMVKVYRVGDQKPTEIAETVKEFVAQKRPDLPTAVQVDTLKDDSELFKSRKDLLVKNAMIGLVLVFLVLGLFLEIRLALWVMLGIPISFCGALMFMPALDVSINMISLFAFIMALGIVVDDAIVVGENIYEQRQAGVPYLQAAKNGATEVAQPVVFAILTSVTAFMPLLYISGIMGKFIGVIPTIVIGILLVSLIECLFILPAHLALGKPRQYTHGLIGGIDRLRRRFGEQLDLFIRGPYKRLLDLSLRYRYATVAVALGVLLVAGGGLVGGGIVKFRFMPEVDGDDIRVALELAPGTPVVQTAKVQERIVQAGLKVAREFDSQLSEGETVMRNIYAVVGSSTLDRGPGGTFTSSGGNLSSIVMYLTPSEDRDIVASEISERWRQEIGEIPGVETLTFTSNLMHFGANINIQLAHEDFDVLDQAAERLKTTIAAYPGTNDITDNYTIGKRELKIHLKPEARTLGITEQELGRQLRAAFYGSEALRLQRGRNEVKIKVRYPEESRKRLWDLENLRIRTLAGGEIPLNRAAEISESRGFSTINRTDRKRVISVEGYVNSQVANAEEILEE

pLDDT: mean 85.3, std 8.22, range [43.06, 95.12]

Mean predicted aligned error: 11.31 Å